Protein AF-A0A0G0K2D8-F1 (afdb_monomer)

pLDDT: mean 81.31, std 24.01, range [27.39, 98.88]

Solvent-accessible surface area (backbone atoms only — not comparable to full-atom values): 27025 Å² total; per-residue (Å²): 132,90,81,93,89,80,91,83,83,92,81,88,89,85,90,86,93,88,89,88,84,87,86,90,87,88,89,83,89,87,86,87,86,82,88,82,82,87,87,83,86,91,86,86,90,86,85,82,94,72,85,80,77,92,70,80,84,75,81,60,73,67,63,62,60,54,64,58,55,59,66,53,68,72,60,62,86,69,56,62,72,60,54,56,57,55,51,51,53,54,51,55,50,51,57,61,50,50,60,59,51,55,54,26,60,76,36,82,90,41,32,68,56,39,54,54,52,52,52,51,52,51,52,51,50,50,51,47,58,56,56,64,71,71,75,63,81,75,78,70,50,71,68,57,44,48,55,39,40,54,55,12,53,50,26,37,51,50,10,54,51,27,46,78,71,70,37,58,67,60,14,44,56,21,19,52,51,11,28,60,44,14,64,77,36,43,83,40,87,88,47,20,70,60,22,46,50,48,31,54,56,25,48,57,55,41,25,63,77,48,43,42,50,75,37,85,71,80,72,67,53,37,68,50,96,57,72,44,53,45,68,46,76,46,99,69,31,36,38,38,29,33,52,45,42,33,29,39,30,48,70,91,42,66,77,62,38,82,58,45,66,56,57,76,92,47,36,39,56,62,33,49,35,72,59,81,72,33,38,40,40,34,22,73,60,45,38,42,30,41,32,37,76,92,73,51,45,74,45,79,57,64,37,48,94,84,37,70,63,66,74,58,58,25,40,34,52,58,93,66,23,43,36,34,33,18,20,80,77,14,48,38,32,36,22,48,45,58,95,90,40,29,41,58,64,38,80,45,51,96,69,32,88,85,34,51,52,35,54,25,49,28,38,57,78,44,44,38,37,32,26,63,81,40,52,51,51,38,28,49,89,56,36,83,51,97,56,54,81,37,80,49,47,77,95,62,50,64,48,73,32,48,59,42,44,46,50,34,80,86,42,81,44,38,35,38,34,21,60,70,73,37,29,38,41,35,20,40,86,77,26,41,52,70,35,30,39,36,52,32,83,87,62,86,47,69,59,38,67,47,78,37,72,94,77,32,32,36,41,39,32,38,54,36,28,34,31,77,43,79,106

Nearest PDB structures (foldseek):
  6b3x-assembly1_A  TM=6.243E-01  e=6.404E-08  Homo sapiens
  2faw-assembly2_B  TM=5.552E-01  e=1.352E-08  Carica papaya
  8r09-assembly1_B3  TM=5.123E-01  e=1.123E-05  Homo sapiens
  7q4p-assembly1_C  TM=3.887E-01  e=1.368E-04  Homo sapiens
  7b91-assembly1_A  TM=3.551E-01  e=1.368E-04  Homo sapiens

Mean predicted aligned error: 15.29 Å

Foldseek 3Di:
DDDDDDDDDDDDDDDDDDDDDDDDDDDDDDDDDDDDDDDDDDDDDDDDDDDDDDDDPPDDPVVVVVVVVVVVVVPPVPPVVVVVVVVVVVVVVCVVVVVVLVVQCVDPVSVVVSVVVVVVVVVVVVVVVVVVVPDDPPLDDPVVLVVLLVVLVVLQVQLVVCVVVVNLVSNLVSLVSSLVSLVVNCPPPVCVVSSVVSNVVSCVSNCVSQQEDEDQDFDFQAFDPDFWFEWDDAPQWIWTFDQFWIWIAGSNHDHIDTLGGHDVVQAGWQEWEDPHRWIWTAHPNQWIWIAHPVRSDIDTADAPPNATGDDANYWYDDDQWIWGADLQQQWIWIWGDDPSHTYHTDTLAPDRVVRHQWHEWEDQQWIWTAHQQRWIWIHHSRHTDPATADDRDPPPSGQNGWAYWDDYNVRQWIWTQRVVQQKIWTGGPRNYTDHMYRYHPPQDAWNYWDDDPPQQWIWTDGGRGITIDGD

Radius of gyration: 34.02 Å; Cα contacts (8 Å, |Δi|>4): 786; chains: 1; bounding box: 60×120×90 Å

Organism: NCBI:txid1618336

Secondary structure (DSSP, 8-state):
------------------------------------------------------------HHHHHHHHHHHHHTTGGGTHHHHHHHHHHHHHHHHHHHHHHHHHHHSTTTHHHHHHHHHHHHHHHHHHHHHHTTSSPP---HHHHHHHHHHHHHHHHHHHHHHHTT-HHHHHHHHHHHHHHHHHHTT-TTTHHHHHHHHHHHHHHHHHHTTEEE-S---EEEE-SS---EEEEETTEEEEE-SSEEEEEETT----EEEEE--GGG--EEEEEEETTEEEEEETTS-EEEEETTTTEEEEEPBSTT--PPP-SEEEEETTEEEEEETTTTEEEEEEEETTEEPPPEES-S--TT-TTEEEEEESSSEEEEETTS-EEEEETTEE-----B-PPTTS-S-SSEEEEE--SS-SSEEEEETTTTEEEEE-TTSBEEEEEEPPTT---EEEEEEETTTTEEEEEETTEEEEEE-

Structure (mmCIF, N/CA/C/O backbone):
data_AF-A0A0G0K2D8-F1
#
_entry.id   AF-A0A0G0K2D8-F1
#
loop_
_atom_site.group_PDB
_atom_site.id
_atom_site.type_symbol
_atom_site.label_atom_id
_atom_site.label_alt_id
_atom_site.label_comp_id
_atom_site.label_asym_id
_atom_site.label_entity_id
_atom_site.label_seq_id
_atom_site.pdbx_PDB_ins_code
_atom_site.Cartn_x
_atom_site.Cartn_y
_atom_site.Cartn_z
_atom_site.occupancy
_atom_site.B_iso_or_equiv
_atom_site.auth_seq_id
_atom_site.auth_comp_id
_atom_site.auth_asym_id
_atom_site.auth_atom_id
_atom_site.pdbx_PDB_model_num
ATOM 1 N N . LEU A 1 1 ? 4.797 -57.521 -34.573 1.00 36.81 1 LEU A N 1
ATOM 2 C CA . LEU A 1 1 ? 5.237 -58.919 -34.819 1.00 36.81 1 LEU A CA 1
ATOM 3 C C . LEU A 1 1 ? 6.664 -59.084 -34.283 1.00 36.81 1 LEU A C 1
ATOM 5 O O . LEU A 1 1 ? 7.405 -58.129 -34.422 1.00 36.81 1 LEU A O 1
ATOM 9 N N . LYS A 1 2 ? 6.957 -60.231 -33.635 1.00 36.22 2 LYS A N 1
ATOM 10 C CA . LYS A 1 2 ? 8.242 -60.882 -33.219 1.00 36.22 2 LYS A CA 1
ATOM 11 C C . LYS A 1 2 ? 9.584 -60.121 -33.464 1.00 36.22 2 LYS A C 1
ATOM 13 O O . LYS A 1 2 ? 9.741 -59.511 -34.504 1.00 36.22 2 LYS A O 1
ATOM 18 N N . SER A 1 3 ? 10.637 -60.215 -32.630 1.00 34.50 3 SER A N 1
ATOM 19 C CA . SER A 1 3 ? 11.068 -61.332 -31.754 1.00 34.50 3 SER A CA 1
ATOM 20 C C . SER A 1 3 ? 12.034 -60.877 -30.617 1.00 34.50 3 SER A C 1
ATOM 22 O O . SER A 1 3 ? 12.823 -59.976 -30.860 1.00 34.50 3 SER A O 1
ATOM 24 N N . VAL A 1 4 ? 11.942 -61.397 -29.374 1.00 40.59 4 VAL A N 1
ATOM 25 C CA . VAL A 1 4 ? 12.824 -62.454 -28.767 1.00 40.59 4 VAL A CA 1
ATOM 26 C C . VAL A 1 4 ? 14.251 -61.954 -28.419 1.00 40.59 4 VAL A C 1
ATOM 28 O O . VAL A 1 4 ? 15.011 -61.646 -29.323 1.00 40.59 4 VAL A O 1
ATOM 31 N N . LYS A 1 5 ? 14.677 -61.799 -27.149 1.00 38.28 5 LYS A N 1
ATOM 32 C CA . LYS A 1 5 ? 15.076 -62.795 -26.100 1.00 38.28 5 LYS A CA 1
ATOM 33 C C . LYS A 1 5 ? 15.275 -62.042 -24.742 1.00 38.28 5 LYS A C 1
ATOM 35 O O . LYS A 1 5 ? 15.453 -60.834 -24.790 1.00 38.28 5 LYS A O 1
ATOM 40 N N . SER A 1 6 ? 15.373 -62.615 -23.526 1.00 37.25 6 SER A N 1
ATOM 41 C CA . SER A 1 6 ? 14.839 -63.860 -22.918 1.00 37.25 6 SER A CA 1
ATOM 42 C C . SER A 1 6 ? 15.304 -64.045 -21.442 1.00 37.25 6 SER A C 1
ATOM 44 O O . SER A 1 6 ? 16.510 -64.046 -21.244 1.00 37.25 6 SER A O 1
ATOM 46 N N . ILE A 1 7 ? 14.397 -64.401 -20.498 1.00 36.34 7 ILE A N 1
ATOM 47 C CA . ILE A 1 7 ? 14.607 -65.385 -19.377 1.00 36.34 7 ILE A CA 1
ATOM 48 C C . ILE A 1 7 ? 15.612 -64.956 -18.239 1.00 36.34 7 ILE A C 1
ATOM 50 O O . ILE A 1 7 ? 16.649 -64.393 -18.531 1.00 36.34 7 ILE A O 1
ATOM 54 N N . SER A 1 8 ? 15.432 -65.139 -16.909 1.00 33.03 8 SER A N 1
ATOM 55 C CA . SER A 1 8 ? 14.608 -66.054 -16.075 1.00 33.03 8 SER A CA 1
ATOM 56 C C . SER A 1 8 ? 14.398 -65.621 -14.596 1.00 33.03 8 SER A C 1
ATOM 58 O O . SER A 1 8 ? 15.359 -65.255 -13.937 1.00 33.03 8 SER A O 1
ATOM 60 N N . LYS A 1 9 ? 13.191 -65.924 -14.066 1.00 33.84 9 LYS A N 1
ATOM 61 C CA . LYS A 1 9 ? 12.844 -66.622 -12.781 1.00 33.84 9 LYS A CA 1
ATOM 62 C C . LYS A 1 9 ? 13.207 -65.987 -11.401 1.00 33.84 9 LYS A C 1
ATOM 64 O O . LYS A 1 9 ? 14.359 -65.692 -11.149 1.00 33.84 9 LYS A O 1
ATOM 69 N N . LEU A 1 10 ? 12.230 -65.679 -10.515 1.00 31.06 10 LEU A N 1
ATOM 70 C CA . LEU A 1 10 ? 11.529 -66.525 -9.485 1.00 31.06 10 LEU A CA 1
ATOM 71 C C . LEU A 1 10 ? 12.451 -66.977 -8.307 1.00 31.06 10 LEU A C 1
ATOM 73 O O . LEU A 1 10 ? 13.586 -67.333 -8.572 1.00 31.06 10 LEU A O 1
ATOM 77 N N . LYS A 1 11 ? 12.056 -67.104 -7.018 1.00 31.59 11 LYS A N 1
ATOM 78 C CA . LYS A 1 11 ? 10.751 -67.008 -6.306 1.00 31.59 11 LYS A CA 1
ATOM 79 C C . LYS A 1 11 ? 10.946 -66.902 -4.765 1.00 31.59 11 LYS A C 1
ATOM 81 O O . LYS A 1 11 ? 11.884 -67.481 -4.240 1.00 31.59 11 LYS A O 1
ATOM 86 N N . ASN A 1 12 ? 9.977 -66.287 -4.075 1.00 32.12 12 ASN A N 1
ATOM 87 C CA . ASN A 1 12 ? 9.473 -66.484 -2.690 1.00 32.12 12 ASN A CA 1
ATOM 88 C C . ASN A 1 12 ? 10.248 -67.321 -1.635 1.00 32.12 12 ASN A C 1
ATOM 90 O O . ASN A 1 12 ? 10.499 -68.504 -1.861 1.00 32.12 12 ASN A O 1
ATOM 94 N N . LYS A 1 13 ? 10.220 -66.847 -0.369 1.00 30.36 13 LYS A N 1
ATOM 95 C CA . LYS A 1 13 ? 9.583 -67.589 0.757 1.00 30.36 13 LYS A CA 1
ATOM 96 C C . LYS A 1 13 ? 9.234 -66.712 1.980 1.00 30.36 13 LYS A C 1
ATOM 98 O O . LYS A 1 13 ? 9.747 -65.615 2.134 1.00 30.36 13 LYS A O 1
ATOM 103 N N . VAL A 1 14 ? 8.302 -67.209 2.804 1.00 30.95 14 VAL A N 1
ATOM 104 C CA . VAL A 1 14 ? 7.621 -66.549 3.949 1.00 30.95 14 VAL A CA 1
ATOM 105 C C . VAL A 1 14 ? 7.484 -67.567 5.106 1.00 30.95 14 VAL A C 1
ATOM 107 O O . VAL A 1 14 ? 7.483 -68.764 4.811 1.00 30.95 14 VAL A O 1
ATOM 110 N N . LYS A 1 15 ? 7.219 -67.098 6.350 1.00 31.42 15 LYS A N 1
ATOM 111 C CA . LYS A 1 15 ? 6.827 -67.827 7.604 1.00 31.42 15 LYS A CA 1
ATOM 112 C C . LYS A 1 15 ? 8.005 -68.240 8.526 1.00 31.42 15 LYS A C 1
ATOM 114 O O . LYS A 1 15 ? 9.043 -68.604 7.999 1.00 31.42 15 LYS A O 1
ATOM 119 N N . LYS A 1 16 ? 7.910 -68.286 9.878 1.00 32.75 16 LYS A N 1
ATOM 120 C CA . LYS A 1 16 ? 6.906 -67.855 10.911 1.00 32.75 16 LYS A CA 1
ATOM 121 C C . LYS A 1 16 ? 7.575 -67.826 12.342 1.00 32.75 16 LYS A C 1
ATOM 123 O O . LYS A 1 16 ? 8.756 -68.144 12.409 1.00 32.75 16 LYS A O 1
ATOM 128 N N . PRO A 1 17 ? 6.883 -67.456 13.458 1.00 56.81 17 PRO A N 1
ATOM 129 C CA . PRO A 1 17 ? 7.499 -67.032 14.745 1.00 56.81 17 PRO A CA 1
ATOM 130 C C . PRO A 1 17 ? 7.357 -68.006 15.950 1.00 56.81 17 PRO A C 1
ATOM 132 O O . PRO A 1 17 ? 6.685 -69.032 15.826 1.00 56.81 17 PRO A O 1
ATOM 135 N N . LYS A 1 18 ? 7.914 -67.621 17.125 1.00 32.34 18 LYS A N 1
ATOM 136 C CA . LYS A 1 18 ? 7.576 -67.949 18.556 1.00 32.34 18 LYS A CA 1
ATOM 137 C C . LYS A 1 18 ? 8.612 -67.234 19.489 1.00 32.34 18 LYS A C 1
ATOM 139 O O . LYS A 1 18 ? 9.621 -66.803 18.951 1.00 32.34 18 LYS A O 1
ATOM 144 N N . LYS A 1 19 ? 8.487 -67.036 20.822 1.00 30.70 19 LYS A N 1
ATOM 145 C CA . LYS A 1 19 ? 7.555 -67.502 21.890 1.00 30.70 19 LYS A CA 1
ATOM 146 C C . LYS A 1 19 ? 7.534 -66.524 23.112 1.00 30.70 19 LYS A C 1
ATOM 148 O O . LYS A 1 19 ? 8.319 -65.589 23.155 1.00 30.70 19 LYS A O 1
ATOM 153 N N . ILE A 1 20 ? 6.658 -66.797 24.091 1.00 31.27 20 ILE A N 1
ATOM 154 C CA . ILE A 1 20 ? 6.341 -66.075 25.358 1.00 31.27 20 ILE A CA 1
ATOM 155 C C . ILE A 1 20 ? 7.086 -66.665 26.583 1.00 31.27 20 ILE A C 1
ATOM 157 O O . ILE A 1 20 ? 7.171 -67.893 26.606 1.00 31.27 20 ILE A O 1
ATOM 161 N N . THR A 1 21 ? 7.432 -65.866 27.626 1.00 28.39 21 THR A N 1
ATOM 162 C CA . THR A 1 21 ? 7.360 -66.279 29.071 1.00 28.39 21 THR A CA 1
ATOM 163 C C . THR A 1 21 ? 7.406 -65.131 30.126 1.00 28.39 21 THR A C 1
ATOM 165 O O . THR A 1 21 ? 8.393 -64.414 30.194 1.00 28.39 21 THR A O 1
ATOM 168 N N . THR A 1 22 ? 6.342 -65.046 30.953 1.00 30.28 22 THR A N 1
ATOM 169 C CA . THR A 1 22 ? 6.229 -64.798 32.434 1.00 30.28 22 THR A CA 1
ATOM 170 C C . THR A 1 22 ? 6.848 -63.613 33.223 1.00 30.28 22 THR A C 1
ATOM 172 O O . THR A 1 22 ? 8.024 -63.296 33.106 1.00 30.28 22 THR A O 1
ATOM 175 N N . LEU A 1 23 ? 6.024 -63.099 34.163 1.00 30.22 23 LEU A N 1
ATOM 176 C CA . LEU A 1 23 ? 6.320 -62.271 35.363 1.00 30.22 23 LEU A CA 1
ATOM 177 C C . LEU A 1 23 ? 6.845 -63.131 36.553 1.00 30.22 23 LEU A C 1
ATOM 179 O O . LEU A 1 23 ? 6.831 -64.360 36.434 1.00 30.22 23 LEU A O 1
ATOM 183 N N . PRO A 1 24 ? 7.275 -62.536 37.693 1.00 40.78 24 PRO A N 1
ATOM 184 C CA . PRO A 1 24 ? 6.342 -62.264 38.813 1.00 40.78 24 PRO A CA 1
ATOM 185 C C . PRO A 1 24 ? 6.551 -60.890 39.510 1.00 40.78 24 PRO A C 1
ATOM 187 O O . PRO A 1 24 ? 7.339 -60.071 39.045 1.00 40.78 24 PRO A O 1
ATOM 190 N N . ALA A 1 25 ? 5.812 -60.626 40.596 1.00 30.52 25 ALA A N 1
ATOM 191 C CA . ALA A 1 25 ? 5.735 -59.350 41.331 1.00 30.52 25 ALA A CA 1
ATOM 192 C C . ALA A 1 25 ? 6.014 -59.522 42.840 1.00 30.52 25 ALA A C 1
ATOM 194 O O . ALA A 1 25 ? 5.846 -60.637 43.322 1.00 30.52 25 ALA A O 1
ATOM 195 N N . GLU A 1 26 ? 6.313 -58.435 43.578 1.00 27.50 26 GLU A N 1
ATOM 196 C CA . GLU A 1 26 ? 5.806 -58.223 44.956 1.00 27.50 26 GLU A CA 1
ATOM 197 C C . GLU A 1 26 ? 5.955 -56.774 45.492 1.00 27.50 26 GLU A C 1
ATOM 199 O O . GLU A 1 26 ? 6.584 -55.927 44.858 1.00 27.50 26 GLU A O 1
ATOM 204 N N . ASN A 1 27 ? 5.296 -56.499 46.628 1.00 28.52 27 ASN A N 1
ATOM 205 C CA . ASN A 1 27 ? 5.092 -55.193 47.283 1.00 28.52 27 ASN A CA 1
ATOM 206 C C . ASN A 1 27 ? 6.251 -54.731 48.190 1.00 28.52 27 ASN A C 1
ATOM 208 O O . ASN A 1 27 ? 6.888 -55.560 48.832 1.00 28.52 27 ASN A O 1
ATOM 212 N N . SER A 1 28 ? 6.322 -53.416 48.449 1.00 28.48 28 SER A N 1
ATOM 213 C CA . SER A 1 28 ? 6.395 -52.883 49.829 1.00 28.48 28 SER A CA 1
ATOM 214 C C . SER A 1 28 ? 5.976 -51.403 49.905 1.00 28.48 28 SER A C 1
ATOM 216 O O . SER A 1 28 ? 6.303 -50.616 49.018 1.00 28.48 28 SER A O 1
ATOM 218 N N . GLU A 1 29 ? 5.263 -51.026 50.967 1.00 28.56 29 GLU A N 1
ATOM 219 C CA . GLU A 1 29 ? 4.830 -49.650 51.267 1.00 28.56 29 GLU A CA 1
ATOM 220 C C . GLU A 1 29 ? 5.931 -48.841 51.976 1.00 28.56 29 GLU A C 1
ATOM 222 O O . GLU A 1 29 ? 6.676 -49.420 52.758 1.00 28.56 29 GLU A O 1
ATOM 227 N N . GLU A 1 30 ? 5.957 -47.508 51.812 1.00 28.14 30 GLU A N 1
ATOM 228 C CA . GLU A 1 30 ? 6.225 -46.566 52.920 1.00 28.14 30 GLU A CA 1
ATOM 229 C C . GLU A 1 30 ? 5.856 -45.103 52.565 1.00 28.14 30 GLU A C 1
ATOM 231 O O . GLU A 1 30 ? 5.858 -44.690 51.404 1.00 28.14 30 GLU A O 1
ATOM 236 N N . LYS A 1 31 ? 5.518 -44.308 53.589 1.00 29.95 31 LYS A N 1
ATOM 237 C CA . LYS A 1 31 ? 5.308 -42.841 53.580 1.00 29.95 31 LYS A CA 1
ATOM 238 C C . LYS A 1 31 ? 6.076 -42.248 54.793 1.00 29.95 31 LYS A C 1
ATOM 240 O O . LYS A 1 31 ? 6.414 -43.010 55.690 1.00 29.95 31 LYS A O 1
ATOM 245 N N . PRO A 1 32 ? 6.1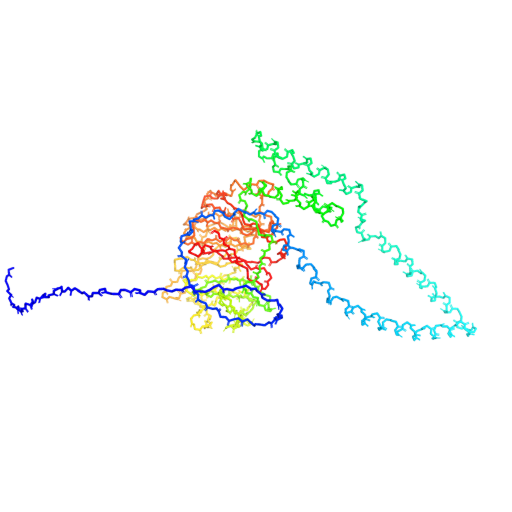14 -40.918 55.002 1.00 40.38 32 PRO A N 1
ATOM 246 C CA . PRO A 1 32 ? 6.712 -39.878 54.162 1.00 40.38 32 PRO A CA 1
ATOM 247 C C . PRO A 1 32 ? 7.687 -38.989 54.982 1.00 40.38 32 PRO A C 1
ATOM 249 O O . PRO A 1 32 ? 7.552 -38.884 56.199 1.00 40.38 32 PRO A O 1
ATOM 252 N N . THR A 1 33 ? 8.586 -38.232 54.345 1.00 28.77 33 THR A N 1
ATOM 253 C CA . THR A 1 33 ? 9.336 -37.155 55.034 1.00 28.77 33 THR A CA 1
ATOM 254 C C . THR A 1 33 ? 9.466 -35.881 54.196 1.00 28.77 33 THR A C 1
ATOM 256 O O . THR A 1 33 ? 9.451 -35.905 52.967 1.00 28.77 33 THR A O 1
ATOM 259 N N . THR A 1 34 ? 9.512 -34.748 54.899 1.00 29.09 34 THR A N 1
ATOM 260 C CA . THR A 1 34 ? 9.489 -33.367 54.389 1.00 29.09 34 THR A CA 1
ATOM 261 C C . THR A 1 34 ? 10.882 -32.761 54.169 1.00 29.09 34 THR A C 1
ATOM 263 O O . THR A 1 34 ? 11.858 -33.218 54.753 1.00 29.09 34 THR A O 1
ATOM 266 N N . ASP A 1 35 ? 10.912 -31.668 53.396 1.00 29.78 35 ASP A N 1
ATOM 267 C CA . ASP A 1 35 ? 11.997 -30.683 53.221 1.00 29.78 35 ASP A CA 1
ATOM 268 C C . ASP A 1 35 ? 13.361 -31.151 52.665 1.00 29.78 35 ASP A C 1
ATOM 270 O O . ASP A 1 35 ? 14.231 -31.618 53.396 1.00 29.78 35 ASP A O 1
ATOM 274 N N . ASN A 1 36 ? 13.665 -30.772 51.411 1.00 28.98 36 ASN A N 1
ATOM 275 C CA . ASN A 1 36 ? 14.336 -29.475 51.190 1.00 28.98 36 ASN A CA 1
ATOM 276 C C . ASN A 1 36 ? 14.496 -29.049 49.709 1.00 28.98 36 ASN A C 1
ATOM 278 O O . ASN A 1 36 ? 14.830 -29.837 48.835 1.00 28.98 36 ASN A O 1
ATOM 282 N N . PHE A 1 37 ? 14.312 -27.743 49.494 1.00 27.86 37 PHE A N 1
ATOM 283 C CA . PHE A 1 37 ? 14.990 -26.827 48.557 1.00 27.86 37 PHE A CA 1
ATOM 284 C C . PHE A 1 37 ? 15.639 -27.300 47.228 1.00 27.86 37 PHE A C 1
ATOM 286 O O . PHE A 1 37 ? 16.713 -27.884 47.208 1.00 27.86 37 PHE A O 1
ATOM 293 N N . GLN A 1 38 ? 15.088 -26.733 46.142 1.00 29.56 38 GLN A N 1
ATOM 294 C CA . GLN A 1 38 ? 15.752 -26.026 45.020 1.00 29.56 38 GLN A CA 1
ATOM 295 C C . GLN A 1 38 ? 16.890 -26.670 44.188 1.00 29.56 38 GLN A C 1
ATOM 297 O O . GLN A 1 38 ? 17.935 -27.066 44.690 1.00 29.56 38 GLN A O 1
ATOM 302 N N . LYS A 1 39 ? 16.756 -26.446 42.863 1.00 30.67 39 LYS A N 1
ATOM 303 C CA . LYS A 1 39 ? 17.587 -26.898 41.720 1.00 30.67 39 LYS A CA 1
ATOM 304 C C . LYS A 1 39 ? 17.278 -28.355 41.318 1.00 30.67 39 LYS A C 1
ATOM 306 O O . LYS A 1 39 ? 16.960 -29.168 42.167 1.00 30.67 39 LYS A O 1
ATOM 311 N N . GLU A 1 40 ? 17.272 -28.728 40.038 1.00 27.97 40 GLU A N 1
ATOM 312 C CA . GLU A 1 40 ? 17.865 -28.070 38.864 1.00 27.97 40 GLU A CA 1
ATOM 313 C C . GLU A 1 40 ? 17.014 -28.267 37.587 1.00 27.97 40 GLU A C 1
ATOM 315 O O . GLU A 1 40 ? 16.133 -29.121 37.530 1.00 27.97 40 GLU A O 1
ATOM 320 N N . PHE A 1 41 ? 17.239 -27.436 36.566 1.00 30.28 41 PHE A N 1
ATOM 321 C CA . PHE A 1 41 ? 16.499 -27.447 35.295 1.00 30.28 41 PHE A CA 1
ATOM 322 C C . PHE A 1 41 ? 17.100 -28.453 34.279 1.00 30.28 41 PHE A C 1
ATOM 324 O O . PHE A 1 41 ? 18.309 -28.646 34.246 1.00 30.28 41 PHE A O 1
ATOM 331 N N . MET A 1 42 ? 16.264 -28.925 33.338 1.00 29.80 42 MET A N 1
ATOM 332 C CA . MET A 1 42 ? 16.596 -29.536 32.022 1.00 29.80 42 MET A CA 1
ATOM 333 C C . MET A 1 42 ? 16.888 -31.054 31.895 1.00 29.80 42 MET A C 1
ATOM 335 O O . MET A 1 42 ? 18.031 -31.493 31.878 1.00 29.80 42 MET A O 1
ATOM 339 N N . SER A 1 43 ? 15.861 -31.823 31.514 1.00 27.39 43 SER A N 1
ATOM 340 C CA . SER A 1 43 ? 15.805 -32.650 30.276 1.00 27.39 43 SER A CA 1
ATOM 341 C C . SER A 1 43 ? 14.324 -33.033 30.057 1.00 27.39 43 SER A C 1
ATOM 343 O O . SER A 1 43 ? 13.634 -33.279 31.037 1.00 27.39 43 SER A O 1
ATOM 345 N N . LYS A 1 44 ? 13.638 -32.881 28.915 1.00 30.34 44 LYS A N 1
ATOM 346 C CA . LYS A 1 44 ? 13.859 -33.047 27.460 1.00 30.34 44 LYS A CA 1
ATOM 347 C C . LYS A 1 44 ? 13.406 -34.427 26.932 1.00 30.34 44 LYS A C 1
ATOM 349 O O . LYS A 1 44 ? 14.078 -35.420 27.155 1.00 30.34 44 LYS A O 1
ATOM 354 N N . ASP A 1 45 ? 12.344 -34.374 26.116 1.00 29.27 45 ASP A N 1
ATOM 355 C CA . ASP A 1 45 ? 11.826 -35.379 25.159 1.00 29.27 45 ASP A CA 1
ATOM 356 C C . ASP A 1 45 ? 11.127 -36.639 25.723 1.00 29.27 45 ASP A C 1
ATOM 358 O O . ASP A 1 45 ? 11.747 -37.664 25.986 1.00 29.27 45 ASP A O 1
ATOM 362 N N . SER A 1 46 ? 9.791 -36.592 25.769 1.00 29.03 46 SER A N 1
ATOM 363 C CA . SER A 1 46 ? 8.945 -37.728 25.372 1.00 29.03 46 SER A CA 1
ATOM 364 C C . SER A 1 46 ? 7.677 -37.179 24.709 1.00 29.03 46 SER A C 1
ATOM 366 O O . SER A 1 46 ? 7.144 -36.160 25.147 1.00 29.03 46 SER A O 1
ATOM 368 N N . ARG A 1 47 ? 7.268 -37.794 23.599 1.00 34.78 47 ARG A N 1
ATOM 369 C CA . ARG A 1 47 ? 6.209 -37.327 22.690 1.00 34.78 47 ARG A CA 1
ATOM 370 C C . ARG A 1 47 ? 4.993 -38.219 22.869 1.00 34.78 47 ARG A C 1
ATOM 372 O O . ARG A 1 47 ? 5.196 -39.417 22.998 1.00 34.78 47 ARG A O 1
ATOM 379 N N . ASP A 1 48 ? 3.795 -37.655 22.746 1.00 28.47 48 ASP A N 1
ATOM 380 C CA . ASP A 1 48 ? 2.579 -38.384 22.358 1.00 28.47 48 ASP A CA 1
ATOM 381 C C . ASP A 1 48 ? 1.530 -37.389 21.816 1.00 28.47 48 ASP A C 1
ATOM 383 O O . ASP A 1 48 ? 0.508 -37.110 22.440 1.00 28.47 48 ASP A O 1
ATOM 387 N N . ASP A 1 49 ? 1.791 -36.826 20.629 1.00 29.34 49 ASP A N 1
ATOM 388 C CA . ASP A 1 49 ? 0.793 -36.041 19.886 1.00 29.34 49 ASP A CA 1
ATOM 389 C C . ASP A 1 49 ? -0.185 -36.982 19.166 1.00 29.34 49 ASP A C 1
ATOM 391 O O . ASP A 1 49 ? -0.039 -37.306 17.982 1.00 29.34 49 ASP A O 1
ATOM 395 N N . HIS A 1 50 ? -1.222 -37.402 19.888 1.00 30.78 50 HIS A N 1
ATOM 396 C CA . HIS A 1 50 ? -2.429 -37.962 19.293 1.00 30.78 50 HIS A CA 1
ATOM 397 C C . HIS A 1 50 ? -3.591 -36.967 19.392 1.00 30.78 50 HIS A C 1
ATOM 399 O O . HIS A 1 50 ? -4.134 -36.738 20.465 1.00 30.78 50 HIS A O 1
ATOM 405 N N . LEU A 1 51 ? -4.044 -36.502 18.221 1.00 36.97 51 LEU A N 1
ATOM 406 C CA . LEU A 1 51 ? -5.400 -36.000 17.959 1.00 36.97 51 LEU A CA 1
ATOM 407 C C . LEU A 1 51 ? -5.877 -34.800 18.801 1.00 36.97 51 LEU A C 1
ATOM 409 O O . LEU A 1 51 ? -6.626 -34.963 19.761 1.00 36.97 51 LEU A O 1
ATOM 413 N N . LEU A 1 52 ? -5.658 -33.592 18.278 1.00 30.64 52 LEU A N 1
ATOM 414 C CA . LEU A 1 52 ? -6.645 -32.518 18.411 1.00 30.64 52 LEU A CA 1
ATOM 415 C C . LEU A 1 52 ? -7.142 -32.107 17.023 1.00 30.64 52 LEU A C 1
ATOM 417 O O . LEU A 1 52 ? -6.360 -31.868 16.103 1.00 30.64 52 LEU A O 1
ATOM 421 N N . LYS A 1 53 ? -8.469 -32.119 16.876 1.00 32.00 53 LYS A N 1
ATOM 422 C CA . LYS A 1 53 ? -9.188 -31.528 15.741 1.00 32.00 53 LYS A CA 1
ATOM 423 C C . LYS A 1 53 ? -9.191 -30.009 15.891 1.00 32.00 53 LYS A C 1
ATOM 425 O O . LYS A 1 53 ? -8.888 -29.505 16.967 1.00 32.00 53 LYS A O 1
ATOM 430 N N . ASP A 1 54 ? -9.595 -29.321 14.832 1.00 37.38 54 ASP A N 1
ATOM 431 C CA . ASP A 1 54 ? -9.797 -27.875 14.805 1.00 37.38 54 ASP A CA 1
ATOM 432 C C . ASP A 1 54 ? -10.690 -27.401 15.972 1.00 37.38 54 ASP A C 1
ATOM 434 O O . ASP A 1 54 ? -11.916 -27.503 15.916 1.00 37.38 54 ASP A O 1
ATOM 438 N N . GLU A 1 55 ? -10.075 -26.876 17.033 1.00 31.81 55 GLU A N 1
ATOM 439 C CA . GLU A 1 55 ? -10.756 -26.009 17.990 1.00 31.81 55 GLU A CA 1
ATOM 440 C C . GLU A 1 55 ? -10.668 -24.573 17.475 1.00 31.81 55 GLU A C 1
ATOM 442 O O . GLU A 1 55 ? -9.580 -24.033 17.249 1.00 31.81 55 GLU A O 1
ATOM 447 N N . GLU A 1 56 ? -11.827 -23.935 17.300 1.00 34.09 56 GLU A N 1
ATOM 448 C CA . GLU A 1 56 ? -11.890 -22.486 17.147 1.00 34.09 56 GLU A CA 1
ATOM 449 C C . GLU A 1 56 ? -11.187 -21.840 18.345 1.00 34.09 56 GLU A C 1
ATOM 451 O O . GLU A 1 56 ? -11.573 -22.062 19.496 1.00 34.09 56 GLU A O 1
ATOM 456 N N . ILE A 1 57 ? -10.171 -21.012 18.081 1.00 33.28 57 ILE A N 1
ATOM 457 C CA . ILE A 1 57 ? -9.504 -20.219 19.116 1.00 33.28 57 ILE A CA 1
ATOM 458 C C . ILE A 1 57 ? -10.509 -19.182 19.619 1.00 33.28 57 ILE A C 1
ATOM 460 O O . ILE A 1 57 ? -10.615 -18.068 19.103 1.00 33.28 57 ILE A O 1
ATOM 464 N N . ASN A 1 58 ? -11.282 -19.573 20.627 1.00 31.84 58 ASN A N 1
ATOM 465 C CA . ASN A 1 58 ? -12.289 -18.729 21.236 1.00 31.84 58 ASN A CA 1
ATOM 466 C C . ASN A 1 58 ? -11.573 -17.683 22.101 1.00 31.84 58 ASN A C 1
ATOM 468 O O . ASN A 1 58 ? -11.101 -17.969 23.204 1.00 31.84 58 ASN A O 1
ATOM 472 N N . TYR A 1 59 ? -11.412 -16.478 21.549 1.00 40.56 59 TYR A N 1
ATOM 473 C CA . TYR A 1 59 ? -10.670 -15.380 22.163 1.00 40.56 59 TYR A CA 1
ATOM 474 C C . TYR A 1 59 ? -11.319 -14.942 23.484 1.00 40.56 59 TYR A C 1
ATOM 476 O O . TYR A 1 59 ? -12.187 -14.068 23.498 1.00 40.56 59 TYR A O 1
ATOM 484 N N . SER A 1 60 ? -10.855 -15.498 24.609 1.00 31.20 60 SER A N 1
ATOM 485 C CA . SER A 1 60 ? -11.234 -15.008 25.938 1.00 31.20 60 SER A CA 1
ATOM 486 C C . SER A 1 60 ? -10.779 -13.548 26.107 1.00 31.20 60 SER A C 1
ATOM 488 O O . SER A 1 60 ? -9.571 -13.278 26.049 1.00 31.20 60 SER A O 1
ATOM 490 N N . PRO A 1 61 ? -11.701 -12.594 26.359 1.00 42.03 61 PRO A N 1
ATOM 491 C CA . PRO A 1 61 ? -11.350 -11.187 26.561 1.00 42.03 61 PRO A CA 1
ATOM 492 C C . PRO A 1 61 ? -10.405 -10.952 27.750 1.00 42.03 61 PRO A C 1
ATOM 494 O O . PRO A 1 61 ? -9.702 -9.943 27.800 1.00 42.03 61 PRO A O 1
ATOM 497 N N . GLU A 1 62 ? -10.369 -11.883 28.706 1.00 39.78 62 GLU A N 1
ATOM 498 C CA . GLU A 1 62 ? -9.634 -11.756 29.965 1.00 39.78 62 GLU A CA 1
ATOM 499 C C . GLU A 1 62 ? -8.113 -11.893 29.776 1.00 39.78 62 GLU A C 1
ATOM 501 O O . GLU A 1 62 ? -7.348 -11.152 30.401 1.00 39.78 62 GLU A O 1
ATOM 506 N N . LEU A 1 63 ? -7.655 -12.745 28.844 1.00 38.44 63 LEU A N 1
ATOM 507 C CA . LEU A 1 63 ? -6.223 -12.872 28.523 1.00 38.44 63 LEU A CA 1
ATOM 508 C C . LEU A 1 63 ? -5.646 -11.579 27.921 1.00 38.44 63 LEU A C 1
ATOM 510 O O . LEU A 1 63 ? -4.499 -11.217 28.196 1.00 38.44 63 LEU A O 1
ATOM 514 N N . TYR A 1 64 ? -6.439 -10.859 27.123 1.00 45.09 64 TYR A N 1
ATOM 515 C CA . TYR A 1 64 ? -5.986 -9.646 26.436 1.00 45.09 64 TYR A CA 1
ATOM 516 C C . TYR A 1 64 ? -5.720 -8.487 27.411 1.00 45.09 64 TYR A C 1
ATOM 518 O O . TYR A 1 64 ? -4.794 -7.695 27.218 1.00 45.09 64 TYR A O 1
ATOM 526 N N . VAL A 1 65 ? -6.498 -8.413 28.498 1.00 43.72 65 VAL A N 1
ATOM 527 C CA . VAL A 1 65 ? -6.334 -7.400 29.553 1.00 43.72 65 VAL A CA 1
ATOM 528 C C . VAL A 1 65 ? -5.040 -7.619 30.345 1.00 43.72 65 VAL A C 1
ATOM 530 O O . VAL A 1 65 ? -4.377 -6.642 30.700 1.00 43.72 65 VAL A O 1
ATOM 533 N N . HIS A 1 66 ? -4.639 -8.872 30.585 1.00 40.31 66 HIS A N 1
ATOM 534 C CA . HIS A 1 66 ? -3.415 -9.186 31.331 1.00 40.31 66 HIS A CA 1
ATOM 535 C C . HIS A 1 66 ? -2.131 -8.794 30.580 1.00 40.31 66 HIS A C 1
ATOM 537 O O . HIS A 1 66 ? -1.254 -8.158 31.170 1.00 40.31 66 HIS A O 1
ATOM 543 N N . TYR A 1 67 ? -2.040 -9.082 29.276 1.00 44.09 67 TYR A N 1
ATOM 544 C CA . TYR A 1 67 ? -0.834 -8.819 28.470 1.00 44.09 67 TYR A CA 1
ATOM 545 C C . TYR A 1 67 ? -0.408 -7.333 28.455 1.00 44.09 67 TYR A C 1
ATOM 547 O O . TYR A 1 67 ? 0.782 -7.007 28.406 1.00 44.09 67 TYR A O 1
ATOM 555 N N . TYR A 1 68 ? -1.367 -6.406 28.549 1.00 44.28 68 TYR A N 1
ATOM 556 C CA . TYR A 1 68 ? -1.088 -4.965 28.556 1.00 44.28 68 TYR A CA 1
ATOM 557 C C . TYR A 1 68 ? -0.587 -4.413 29.900 1.00 44.28 68 TYR A C 1
ATOM 559 O O . TYR A 1 68 ? 0.079 -3.373 29.910 1.00 44.28 68 TYR A O 1
ATOM 567 N N . GLN A 1 69 ? -0.873 -5.071 31.028 1.00 45.41 69 GLN A N 1
ATOM 568 C CA . GLN A 1 69 ? -0.437 -4.580 32.343 1.00 45.41 69 GLN A CA 1
ATOM 569 C C . GLN A 1 69 ? 1.075 -4.772 32.543 1.00 45.41 69 GLN A C 1
ATOM 571 O O . GLN A 1 69 ? 1.763 -3.865 33.017 1.00 45.41 69 GLN A O 1
ATOM 576 N N . GLU A 1 70 ? 1.616 -5.903 32.089 1.00 38.44 70 GLU A N 1
ATOM 577 C CA . GLU A 1 70 ? 3.019 -6.279 32.292 1.00 38.44 70 GLU A CA 1
ATOM 578 C C . GLU A 1 70 ? 4.001 -5.400 31.486 1.00 38.44 70 GLU A C 1
ATOM 580 O O . GLU A 1 70 ? 4.973 -4.870 32.036 1.00 38.44 70 GLU A O 1
ATOM 585 N N . LYS A 1 71 ? 3.707 -5.116 30.203 1.00 42.81 71 LYS A N 1
ATOM 586 C CA . LYS A 1 71 ? 4.534 -4.205 29.376 1.00 42.81 71 LYS A CA 1
ATOM 587 C C . LYS A 1 71 ? 4.549 -2.755 29.900 1.00 42.81 71 LYS A C 1
ATOM 589 O O . LYS A 1 71 ? 5.486 -2.016 29.581 1.00 42.81 71 LYS A O 1
ATOM 594 N N . LYS A 1 72 ? 3.560 -2.322 30.698 1.00 41.53 72 LYS A N 1
ATOM 595 C CA . LYS A 1 72 ? 3.505 -0.954 31.252 1.00 41.53 72 LYS A CA 1
ATOM 596 C C . LYS A 1 72 ? 4.483 -0.773 32.421 1.00 41.53 72 LYS A C 1
ATOM 598 O O . LYS A 1 72 ? 5.242 0.196 32.419 1.00 41.53 72 LYS A O 1
ATOM 603 N N . ALA A 1 73 ? 4.551 -1.744 33.335 1.00 40.38 73 ALA A N 1
ATOM 604 C CA . ALA A 1 73 ? 5.466 -1.731 34.484 1.00 40.38 73 ALA A CA 1
ATOM 605 C C . ALA A 1 73 ? 6.957 -1.700 34.077 1.00 40.38 73 ALA A C 1
ATOM 607 O O . ALA A 1 73 ? 7.782 -1.056 34.725 1.00 40.38 73 ALA A O 1
ATOM 608 N N . LEU A 1 74 ? 7.314 -2.336 32.955 1.00 38.56 74 LEU A N 1
ATOM 609 C CA . LEU A 1 74 ? 8.701 -2.406 32.473 1.00 38.56 74 LEU A CA 1
ATOM 610 C C . LEU A 1 74 ? 9.226 -1.101 31.839 1.00 38.56 74 LEU A C 1
ATOM 612 O O . LEU A 1 74 ? 10.442 -0.937 31.699 1.00 38.56 74 LEU A O 1
ATOM 616 N N . LYS A 1 75 ? 8.353 -0.156 31.453 1.00 38.53 75 LYS A N 1
ATOM 617 C CA . LYS A 1 75 ? 8.760 1.082 30.754 1.00 38.53 75 LYS A CA 1
ATOM 618 C C . LYS A 1 75 ? 9.107 2.254 31.679 1.00 38.53 75 LYS A C 1
ATOM 620 O O . LYS A 1 75 ? 9.834 3.152 31.252 1.00 38.53 75 LYS A O 1
ATOM 625 N N . GLU A 1 76 ? 8.656 2.256 32.932 1.00 39.31 76 GLU A N 1
ATOM 626 C CA . GLU A 1 76 ? 8.833 3.410 33.831 1.00 39.31 76 GLU A CA 1
ATOM 627 C C . GLU A 1 76 ? 10.273 3.558 34.370 1.00 39.31 76 GLU A C 1
ATOM 629 O O . GLU A 1 76 ? 10.756 4.674 34.577 1.00 39.31 76 GLU A O 1
ATOM 634 N N . ASN A 1 77 ? 11.038 2.465 34.482 1.00 42.34 77 ASN A N 1
ATOM 635 C CA . ASN A 1 77 ? 12.342 2.458 35.166 1.00 42.34 77 ASN A CA 1
ATOM 636 C C . ASN A 1 77 ? 13.561 2.898 34.307 1.00 42.34 77 ASN A C 1
ATOM 638 O O . ASN A 1 77 ? 14.714 2.655 34.667 1.00 42.34 77 ASN A O 1
ATOM 642 N N . LYS A 1 78 ? 13.351 3.551 33.150 1.00 41.81 78 LYS A N 1
ATOM 643 C CA . LYS A 1 78 ? 14.448 4.118 32.322 1.00 41.81 78 LYS A CA 1
ATOM 644 C C . LYS A 1 78 ? 14.388 5.636 32.100 1.00 41.81 78 LYS A C 1
ATOM 646 O O . LYS A 1 78 ? 15.377 6.203 31.640 1.00 41.81 78 LYS A O 1
ATOM 651 N N . SER A 1 79 ? 13.301 6.316 32.480 1.00 40.00 79 SER A N 1
ATOM 652 C CA . SER A 1 79 ? 13.177 7.777 32.305 1.00 40.00 79 SER A CA 1
ATOM 653 C C . SER A 1 79 ? 13.882 8.582 33.415 1.00 40.00 79 SER A C 1
ATOM 655 O O . SER A 1 79 ? 14.604 9.545 33.139 1.00 40.00 79 SER A O 1
ATOM 657 N N . GLY A 1 80 ? 13.766 8.144 34.677 1.00 42.25 80 GLY A N 1
ATOM 658 C CA . GLY A 1 80 ? 14.227 8.911 35.846 1.00 42.25 80 GLY A CA 1
ATOM 659 C C . GLY A 1 80 ? 15.725 9.259 35.863 1.00 42.25 80 GLY A C 1
ATOM 660 O O . GLY A 1 80 ? 16.104 10.342 36.310 1.00 42.25 80 GLY A O 1
ATOM 661 N N . LYS A 1 81 ? 16.594 8.397 35.310 1.00 43.22 81 LYS A N 1
ATOM 662 C CA . LYS A 1 81 ? 18.053 8.628 35.318 1.00 43.22 81 LYS A CA 1
ATOM 663 C C . LYS A 1 81 ? 18.512 9.783 34.414 1.00 43.22 81 LYS A C 1
ATOM 665 O O . LYS A 1 81 ? 19.535 10.384 34.721 1.00 43.22 81 LYS A O 1
ATOM 670 N N . LYS A 1 82 ? 17.775 10.144 33.350 1.00 50.84 82 LYS A N 1
ATOM 671 C CA . LYS A 1 82 ? 18.107 11.332 32.529 1.00 50.84 82 LYS A CA 1
ATOM 672 C C . LYS A 1 82 ? 17.702 12.643 33.212 1.00 50.84 82 LYS A C 1
ATOM 674 O O . LYS A 1 82 ? 18.450 13.616 33.140 1.00 50.84 82 LYS A O 1
ATOM 679 N N . PHE A 1 83 ? 16.567 12.659 33.913 1.00 46.56 83 PHE A N 1
ATOM 680 C CA . PHE A 1 83 ? 16.067 13.851 34.610 1.00 46.56 83 PHE A CA 1
ATOM 681 C C . PHE A 1 83 ? 16.996 14.318 35.740 1.00 46.56 83 PHE A C 1
ATOM 683 O O . PHE A 1 83 ? 17.281 15.510 35.847 1.00 46.56 83 PHE A O 1
ATOM 690 N N . ILE A 1 84 ? 17.525 13.388 36.543 1.00 53.28 84 ILE A N 1
ATOM 691 C CA . ILE A 1 84 ? 18.395 13.708 37.690 1.00 53.28 84 ILE A CA 1
ATOM 692 C C . ILE A 1 84 ? 19.680 14.433 37.248 1.00 53.28 84 ILE A C 1
ATOM 694 O O . ILE A 1 84 ? 20.131 15.357 37.925 1.00 53.28 84 ILE A O 1
ATOM 698 N N . THR A 1 85 ? 20.263 14.058 36.106 1.00 55.44 85 THR A N 1
ATOM 699 C CA . THR A 1 85 ? 21.495 14.680 35.588 1.00 55.44 85 THR A CA 1
ATOM 700 C C . THR A 1 85 ? 21.258 16.118 35.120 1.00 55.44 85 THR A C 1
ATOM 702 O O . THR A 1 85 ? 22.046 17.003 35.450 1.00 55.44 85 THR A O 1
ATOM 705 N N . ILE A 1 86 ? 20.142 16.368 34.425 1.00 53.50 86 ILE A N 1
ATOM 706 C CA . ILE A 1 86 ? 19.736 17.711 33.978 1.00 53.50 86 ILE A CA 1
ATOM 707 C C . ILE A 1 86 ? 19.424 18.606 35.187 1.00 53.50 86 ILE A C 1
ATOM 709 O O . ILE A 1 86 ? 19.867 19.751 35.252 1.00 53.50 86 ILE A O 1
ATOM 713 N N . PHE A 1 87 ? 18.723 18.076 36.194 1.00 57.72 87 PHE A N 1
ATOM 714 C CA . PHE A 1 87 ? 18.398 18.841 37.399 1.00 57.72 87 PHE A CA 1
ATOM 715 C C . PHE A 1 87 ? 19.656 19.231 38.195 1.00 57.72 87 PHE A C 1
ATOM 717 O O . PHE A 1 87 ? 19.752 20.355 38.684 1.00 57.72 87 PHE A O 1
ATOM 724 N N . LYS A 1 88 ? 20.662 18.344 38.271 1.00 58.56 88 LYS A N 1
ATOM 725 C CA . LYS A 1 88 ? 21.952 18.650 38.914 1.00 58.56 88 LYS A CA 1
ATOM 726 C C . LYS A 1 88 ? 22.724 19.766 38.201 1.00 58.56 88 LYS A C 1
ATOM 728 O O . LYS A 1 88 ? 23.267 20.628 38.892 1.00 58.56 88 LYS A O 1
ATOM 733 N N . SER A 1 89 ? 22.758 19.800 36.863 1.00 60.03 89 SER A N 1
ATOM 734 C CA . SER A 1 89 ? 23.455 20.883 36.151 1.00 60.03 89 SER A CA 1
ATOM 735 C C . SER A 1 89 ? 22.742 22.226 36.345 1.00 60.03 89 SER A C 1
ATOM 737 O O . SER A 1 89 ? 23.388 23.203 36.721 1.00 60.03 89 SER A O 1
ATOM 739 N N . ILE A 1 90 ? 21.410 22.259 36.218 1.00 60.84 90 ILE A N 1
ATOM 740 C CA . ILE A 1 90 ? 20.590 23.460 36.459 1.00 60.84 90 ILE A CA 1
ATOM 741 C C . ILE A 1 90 ? 20.776 23.976 37.894 1.00 60.84 90 ILE A C 1
ATOM 743 O O . ILE A 1 90 ? 21.009 25.167 38.095 1.00 60.84 90 ILE A O 1
ATOM 747 N N . PHE A 1 91 ? 20.752 23.089 38.895 1.00 63.91 91 PHE A N 1
ATOM 748 C CA . PHE A 1 91 ? 20.958 23.465 40.295 1.00 63.91 91 PHE A CA 1
ATOM 749 C C . PHE A 1 91 ? 22.369 24.019 40.561 1.00 63.91 91 PHE A C 1
ATOM 751 O O . PHE A 1 91 ? 22.513 25.010 41.276 1.00 63.91 91 PHE A O 1
ATOM 758 N N . SER A 1 92 ? 23.414 23.437 39.956 1.00 62.62 92 SER A N 1
ATOM 759 C CA . SER A 1 92 ? 24.783 23.968 40.075 1.00 62.62 92 SER A CA 1
ATOM 760 C C . SER A 1 92 ? 24.948 25.352 39.436 1.00 62.62 92 SER A C 1
ATOM 762 O O . SER A 1 92 ? 25.618 26.212 40.006 1.00 62.62 92 SER A O 1
ATOM 764 N N . PHE A 1 93 ? 24.280 25.597 38.303 1.00 63.84 93 PHE A N 1
ATOM 765 C CA . PHE A 1 93 ? 24.282 26.895 37.632 1.00 63.84 93 PHE A CA 1
ATOM 766 C C . PHE A 1 93 ? 23.563 27.947 38.488 1.00 63.84 93 PHE A C 1
ATOM 768 O O . PHE A 1 93 ? 24.149 28.977 38.814 1.00 63.84 93 PHE A O 1
ATOM 775 N N . LEU A 1 94 ? 22.349 27.636 38.963 1.00 62.97 94 LEU A N 1
ATOM 776 C CA . LEU A 1 94 ? 21.581 28.489 39.876 1.00 62.97 94 LEU A CA 1
ATOM 777 C C . LEU A 1 94 ? 22.369 28.851 41.142 1.00 62.97 94 LEU A C 1
ATOM 779 O O . LEU A 1 94 ? 22.401 30.020 41.518 1.00 62.97 94 LEU A O 1
ATOM 783 N N . LYS A 1 95 ? 23.045 27.882 41.776 1.00 68.94 95 LYS A N 1
ATOM 784 C CA . LYS A 1 95 ? 23.843 28.122 42.990 1.00 68.94 95 LYS A CA 1
ATOM 785 C C . LYS A 1 95 ? 24.976 29.129 42.754 1.00 68.94 95 LYS A C 1
ATOM 787 O O . LYS A 1 95 ? 25.192 29.998 43.597 1.00 68.94 95 LYS A O 1
ATOM 792 N N . ASN A 1 96 ? 25.661 29.043 41.613 1.00 66.00 96 ASN A N 1
ATOM 793 C CA . ASN A 1 96 ? 26.755 29.955 41.264 1.00 66.00 96 ASN A CA 1
ATOM 794 C C . ASN A 1 96 ? 26.248 31.337 40.812 1.00 66.00 96 ASN A C 1
ATOM 796 O O . ASN A 1 96 ? 26.880 32.348 41.110 1.00 66.00 96 ASN A O 1
ATOM 800 N N . SER A 1 97 ? 25.094 31.412 40.141 1.00 66.19 97 SER A N 1
ATOM 801 C CA . SER A 1 97 ? 24.469 32.693 39.787 1.00 66.19 97 SER A CA 1
ATOM 802 C C . SER A 1 97 ? 23.882 33.426 41.000 1.00 66.19 97 SER A C 1
ATOM 804 O O . SER A 1 97 ? 23.888 34.654 41.027 1.00 66.19 97 SER A O 1
ATOM 806 N N . PHE A 1 98 ? 23.398 32.703 42.017 1.00 69.12 98 PHE A N 1
ATOM 807 C CA . PHE A 1 98 ? 22.733 33.282 43.190 1.00 69.12 98 PHE A CA 1
ATOM 808 C C . PHE A 1 98 ? 23.677 34.113 44.074 1.00 69.12 98 PHE A C 1
ATOM 810 O O . PHE A 1 98 ? 23.305 35.198 44.520 1.00 69.12 98 PHE A O 1
ATOM 817 N N . THR A 1 99 ? 24.916 33.658 44.288 1.00 68.94 99 THR A N 1
ATOM 818 C CA . THR A 1 99 ? 25.915 34.395 45.085 1.00 68.94 99 THR A CA 1
ATOM 819 C C . THR A 1 99 ? 26.355 35.689 44.397 1.00 68.94 99 THR A C 1
ATOM 821 O O . THR A 1 99 ? 26.410 36.739 45.038 1.00 68.94 99 THR A O 1
ATOM 824 N N . TRP A 1 100 ? 26.585 35.645 43.081 1.00 71.75 100 TRP A N 1
ATOM 825 C CA . TRP A 1 100 ? 26.854 36.829 42.259 1.00 71.75 100 TRP A CA 1
ATOM 826 C C . TRP A 1 100 ? 25.675 37.816 42.271 1.00 71.75 100 TRP A C 1
ATOM 828 O O . TRP A 1 100 ? 25.869 39.017 42.456 1.00 71.75 100 TRP A O 1
ATOM 838 N N . PHE A 1 101 ? 24.447 37.304 42.151 1.00 67.94 101 PHE A N 1
ATOM 839 C CA . PHE A 1 101 ? 23.216 38.094 42.156 1.00 67.94 101 PHE A CA 1
ATOM 840 C C . PHE A 1 101 ? 22.974 38.829 43.488 1.00 67.94 101 PHE A C 1
ATOM 842 O O . PHE A 1 101 ? 22.671 40.022 43.478 1.00 67.94 101 PHE A O 1
ATOM 849 N N . LEU A 1 102 ? 23.191 38.177 44.636 1.00 71.50 102 LEU A N 1
ATOM 850 C CA . LEU A 1 102 ? 23.143 38.833 45.954 1.00 71.50 102 LEU A CA 1
ATOM 851 C C . LEU A 1 102 ? 24.201 39.942 46.102 1.00 71.50 102 LEU A C 1
ATOM 853 O O . LEU A 1 102 ? 23.923 40.979 46.709 1.00 71.50 102 LEU A O 1
ATOM 857 N N . GLY A 1 103 ? 25.373 39.784 45.479 1.00 68.62 103 GLY A N 1
ATOM 858 C CA . GLY A 1 103 ? 26.409 40.822 45.409 1.00 68.62 103 GLY A CA 1
ATOM 859 C C . GLY A 1 103 ? 25.986 42.105 44.672 1.00 68.62 103 GLY A C 1
ATOM 860 O O . GLY A 1 103 ? 26.587 43.160 44.877 1.00 68.62 103 GLY A O 1
ATOM 861 N N . LEU A 1 104 ? 24.928 42.062 43.851 1.00 70.56 104 LEU A N 1
ATOM 862 C CA . LEU A 1 104 ? 24.362 43.253 43.203 1.00 70.56 104 LEU A CA 1
ATOM 863 C C . LEU A 1 104 ? 23.476 44.081 44.148 1.00 70.56 104 LEU A C 1
ATOM 865 O O . LEU A 1 104 ? 23.297 45.274 43.913 1.00 70.56 104 LEU A O 1
ATOM 869 N N . TYR A 1 105 ? 22.935 43.482 45.215 1.00 70.50 105 TYR A N 1
ATOM 870 C CA . TYR A 1 105 ? 22.106 44.184 46.202 1.00 70.50 105 TYR A CA 1
ATOM 871 C C . TYR A 1 105 ? 22.938 44.921 47.264 1.00 70.50 105 TYR A C 1
ATOM 873 O O . TYR A 1 105 ? 22.526 45.978 47.755 1.00 70.50 105 TYR A O 1
ATOM 881 N N . THR A 1 106 ? 24.108 44.385 47.624 1.00 72.62 106 THR A N 1
ATOM 882 C CA . THR A 1 106 ? 24.998 44.962 48.649 1.00 72.62 106 THR A CA 1
ATOM 883 C C . THR A 1 106 ? 25.759 46.197 48.156 1.00 72.62 106 THR A C 1
ATOM 885 O O . THR A 1 106 ? 26.054 47.087 48.949 1.00 72.62 106 THR A O 1
ATOM 888 N N . ASN A 1 107 ? 26.020 46.306 46.850 1.00 76.19 107 ASN A N 1
ATOM 889 C CA . ASN A 1 107 ? 26.653 47.475 46.239 1.00 76.19 107 ASN A CA 1
ATOM 890 C C . ASN A 1 107 ? 25.606 48.554 45.871 1.00 76.19 107 ASN A C 1
ATOM 892 O O . ASN A 1 107 ? 24.713 48.307 45.055 1.00 76.19 107 ASN A O 1
ATOM 896 N N . LYS A 1 108 ? 25.726 49.762 46.449 1.00 74.62 108 LYS A N 1
ATOM 897 C CA . LYS A 1 108 ? 24.766 50.872 46.258 1.00 74.62 108 LYS A CA 1
ATOM 898 C C . LYS A 1 108 ? 24.556 51.252 44.784 1.00 74.62 108 LYS A C 1
ATOM 900 O O . LYS A 1 108 ? 23.410 51.435 44.381 1.00 74.62 108 LYS A O 1
ATOM 905 N N . ASP A 1 109 ? 25.613 51.291 43.975 1.00 78.62 109 ASP A N 1
ATOM 906 C CA . ASP A 1 109 ? 25.544 51.736 42.573 1.00 78.62 109 ASP A CA 1
ATOM 907 C C . ASP A 1 109 ? 24.930 50.680 41.642 1.00 78.62 109 ASP A C 1
ATOM 909 O O . ASP A 1 109 ? 24.357 51.001 40.594 1.00 78.62 109 ASP A O 1
ATOM 913 N N . LYS A 1 110 ? 25.022 49.401 42.034 1.00 73.38 110 LYS A N 1
ATOM 914 C CA . LYS A 1 110 ? 24.531 48.252 41.256 1.00 73.38 110 LYS A CA 1
ATOM 915 C C . LYS A 1 110 ? 23.117 47.806 41.637 1.00 73.38 110 LYS A C 1
ATOM 917 O O . LYS A 1 110 ? 22.476 47.115 40.844 1.00 73.38 110 LYS A O 1
ATOM 922 N N . ARG A 1 111 ? 22.576 48.273 42.768 1.00 78.06 111 ARG A N 1
ATOM 923 C CA . ARG A 1 111 ? 21.240 47.900 43.273 1.00 78.06 111 ARG A CA 1
ATOM 924 C C . ARG A 1 111 ? 20.094 48.170 42.281 1.00 78.06 111 ARG A C 1
ATOM 926 O O . ARG A 1 111 ? 19.120 47.423 42.260 1.00 78.06 111 ARG A O 1
ATOM 933 N N . LYS A 1 112 ? 20.224 49.164 41.394 1.00 72.56 112 LYS A N 1
ATOM 934 C CA . LYS A 1 112 ? 19.262 49.400 40.296 1.00 72.56 112 LYS A CA 1
ATOM 935 C C . LYS A 1 112 ? 19.158 48.221 39.314 1.00 72.56 112 LYS A C 1
ATOM 937 O O . LYS A 1 112 ? 18.058 47.881 38.892 1.00 72.56 112 LYS A O 1
ATOM 942 N N . PHE A 1 113 ? 20.269 47.542 39.015 1.00 72.19 113 PHE A N 1
ATOM 943 C CA . PHE A 1 113 ? 20.272 46.351 38.158 1.00 72.19 113 PHE A CA 1
ATOM 944 C C . PHE A 1 113 ? 19.666 45.132 38.863 1.00 72.19 113 PHE A C 1
ATOM 946 O O . PHE A 1 113 ? 18.976 44.345 38.220 1.00 72.19 113 PHE A O 1
ATOM 953 N N . PHE A 1 114 ? 19.850 45.006 40.183 1.00 78.88 114 PHE A N 1
ATOM 954 C CA . PHE A 1 114 ? 19.196 43.963 40.981 1.00 78.88 114 PHE A CA 1
ATOM 955 C C . PHE A 1 114 ? 17.665 44.029 40.842 1.00 78.88 114 PHE A C 1
ATOM 957 O O . PHE A 1 114 ? 17.045 43.022 40.510 1.00 78.88 114 PHE A O 1
ATOM 964 N N . TYR A 1 115 ? 17.056 45.212 40.997 1.00 74.12 115 TYR A N 1
ATOM 965 C CA . TYR A 1 115 ? 15.600 45.363 40.855 1.00 74.12 115 TYR A CA 1
ATOM 966 C C . TYR A 1 115 ? 15.089 45.064 39.436 1.00 74.12 115 TYR A C 1
ATOM 968 O O . TYR A 1 115 ? 14.045 44.430 39.296 1.00 74.12 115 TYR A O 1
ATOM 976 N N . ILE A 1 116 ? 15.835 45.444 38.391 1.00 75.19 116 ILE A N 1
ATOM 977 C CA . ILE A 1 116 ? 15.495 45.114 36.995 1.00 75.19 116 ILE A CA 1
ATOM 978 C C . ILE A 1 116 ? 15.489 43.591 36.780 1.00 75.19 116 ILE A C 1
ATOM 980 O O . ILE A 1 116 ? 14.563 43.057 36.172 1.00 75.19 116 ILE A O 1
ATOM 984 N N . ILE A 1 117 ? 16.483 42.876 37.318 1.00 75.50 117 ILE A N 1
ATOM 985 C CA . ILE A 1 117 ? 16.566 41.411 37.212 1.00 75.50 117 ILE A CA 1
ATOM 986 C C . ILE A 1 117 ? 15.431 40.734 38.001 1.00 75.50 117 ILE A C 1
ATOM 988 O O . ILE A 1 117 ? 14.814 39.806 37.483 1.00 75.50 117 ILE A O 1
ATOM 992 N N . VAL A 1 118 ? 15.092 41.215 39.206 1.00 77.31 118 VAL A N 1
ATOM 993 C CA . VAL A 1 118 ? 13.932 40.712 39.974 1.00 77.31 118 VAL A CA 1
ATOM 994 C C . VAL A 1 118 ? 12.629 40.897 39.189 1.00 77.31 118 VAL A C 1
ATOM 996 O O . VAL A 1 118 ? 11.845 39.955 39.086 1.00 77.31 118 VAL A O 1
ATOM 999 N N . ALA A 1 119 ? 12.409 42.073 38.593 1.00 73.19 119 ALA A N 1
ATOM 1000 C CA . ALA A 1 119 ? 11.224 42.341 37.780 1.00 73.19 119 ALA A CA 1
ATOM 1001 C C . ALA A 1 119 ? 11.151 41.426 36.543 1.00 73.19 119 ALA A C 1
ATOM 1003 O O . ALA A 1 119 ? 10.096 40.858 36.264 1.00 73.19 119 ALA A O 1
ATOM 1004 N N . ALA A 1 120 ? 12.272 41.210 35.847 1.00 71.12 120 ALA A N 1
ATOM 1005 C CA . ALA A 1 120 ? 12.340 40.287 34.714 1.00 71.12 120 ALA A CA 1
ATOM 1006 C C . ALA A 1 120 ? 12.036 38.832 35.124 1.00 71.12 120 ALA A C 1
ATOM 1008 O O . ALA A 1 120 ? 11.271 38.150 34.445 1.00 71.12 120 ALA A O 1
ATOM 1009 N N . ILE A 1 121 ? 12.569 38.369 36.261 1.00 76.69 121 ILE A N 1
ATOM 1010 C CA . ILE A 1 121 ? 12.274 37.035 36.810 1.00 76.69 121 ILE A CA 1
ATOM 1011 C C . ILE A 1 121 ? 10.786 36.910 37.167 1.00 76.69 121 ILE A C 1
ATOM 1013 O O . ILE A 1 121 ? 10.171 35.902 36.827 1.00 76.69 121 ILE A O 1
ATOM 1017 N N . LEU A 1 122 ? 10.179 37.928 37.785 1.00 74.06 122 LEU A N 1
ATOM 1018 C CA . LEU A 1 122 ? 8.743 37.934 38.086 1.00 74.06 122 LEU A CA 1
ATOM 1019 C C . LEU A 1 122 ? 7.885 37.881 36.814 1.00 74.06 122 LEU A C 1
ATOM 1021 O O . LEU A 1 122 ? 6.935 37.106 36.766 1.00 74.06 122 LEU A O 1
ATOM 1025 N N . ILE A 1 123 ? 8.243 38.625 35.762 1.00 73.88 123 ILE A N 1
ATOM 1026 C CA . ILE A 1 123 ? 7.554 38.573 34.461 1.00 73.88 123 ILE A CA 1
ATOM 1027 C C . ILE A 1 123 ? 7.678 37.179 33.828 1.00 73.88 123 ILE A C 1
ATOM 1029 O O . ILE A 1 123 ? 6.689 36.651 33.324 1.00 73.88 123 ILE A O 1
ATOM 1033 N N . ILE A 1 124 ? 8.853 36.543 33.900 1.00 73.00 124 ILE A N 1
ATOM 1034 C CA . ILE A 1 124 ? 9.059 35.170 33.409 1.00 73.00 124 ILE A CA 1
ATOM 1035 C C . ILE A 1 124 ? 8.238 34.163 34.228 1.00 73.00 124 ILE A C 1
ATOM 1037 O O . ILE A 1 124 ? 7.614 33.281 33.645 1.00 73.00 124 ILE A O 1
ATOM 1041 N N . ILE A 1 125 ? 8.173 34.301 35.557 1.00 73.12 125 ILE A N 1
ATOM 1042 C CA . ILE A 1 125 ? 7.344 33.444 36.421 1.00 73.12 125 ILE A CA 1
ATOM 1043 C C . ILE A 1 125 ? 5.857 33.623 36.093 1.00 73.12 125 ILE A C 1
ATOM 1045 O O . ILE A 1 125 ? 5.155 32.628 35.937 1.00 73.12 125 ILE A O 1
ATOM 1049 N N . ILE A 1 126 ? 5.374 34.857 35.924 1.00 72.75 126 ILE A N 1
ATOM 1050 C CA . ILE A 1 126 ? 3.986 35.141 35.526 1.00 72.75 126 ILE A CA 1
ATOM 1051 C C . ILE A 1 126 ? 3.697 34.552 34.136 1.00 72.75 126 ILE A C 1
ATOM 1053 O O . ILE A 1 126 ? 2.690 33.869 33.959 1.00 72.75 126 ILE A O 1
ATOM 1057 N N . GLY A 1 127 ? 4.605 34.730 33.172 1.00 65.75 127 GLY A N 1
ATOM 1058 C CA . GLY A 1 127 ? 4.505 34.142 31.834 1.00 65.75 127 GLY A CA 1
ATOM 1059 C C . GLY A 1 127 ? 4.490 32.610 31.844 1.00 65.75 127 GLY A C 1
ATOM 1060 O O . GLY A 1 127 ? 3.710 32.003 31.112 1.00 65.75 127 GLY A O 1
ATOM 1061 N N . LEU A 1 128 ? 5.276 31.972 32.717 1.00 66.75 128 LEU A N 1
ATOM 1062 C CA . LEU A 1 128 ? 5.247 30.523 32.930 1.00 66.75 128 LEU A CA 1
ATOM 1063 C C . LEU A 1 128 ? 3.939 30.075 33.595 1.00 66.75 128 LEU A C 1
ATOM 1065 O O . LEU A 1 128 ? 3.327 29.127 33.118 1.00 66.75 128 LEU A O 1
ATOM 1069 N N . VAL A 1 129 ? 3.461 30.759 34.638 1.00 64.44 129 VAL A N 1
ATOM 1070 C CA . VAL A 1 129 ? 2.190 30.434 35.317 1.00 64.44 129 VAL A CA 1
ATOM 1071 C C . VAL A 1 129 ? 0.995 30.557 34.363 1.00 64.44 129 VAL A C 1
ATOM 1073 O O . VAL A 1 129 ? 0.111 29.700 34.372 1.00 64.44 129 VAL A O 1
ATOM 1076 N N . ILE A 1 130 ? 0.984 31.574 33.495 1.00 64.06 130 ILE A N 1
ATOM 1077 C CA . ILE A 1 130 ? -0.030 31.738 32.443 1.00 64.06 130 ILE A CA 1
ATOM 1078 C C . ILE A 1 130 ? 0.138 30.660 31.358 1.00 64.06 130 ILE A C 1
ATOM 1080 O O . ILE A 1 130 ? -0.838 30.014 30.979 1.00 64.06 130 ILE A O 1
ATOM 1084 N N . GLY A 1 131 ? 1.368 30.401 30.901 1.00 50.94 131 GLY A N 1
ATOM 1085 C CA . GLY A 1 131 ? 1.670 29.404 29.868 1.00 50.94 131 GLY A CA 1
ATOM 1086 C C . GLY A 1 131 ? 1.334 27.963 30.273 1.00 50.94 131 GLY A C 1
ATOM 1087 O O . GLY A 1 131 ? 0.771 27.213 29.474 1.00 50.94 131 GLY A O 1
ATOM 1088 N N . PHE A 1 132 ? 1.594 27.583 31.528 1.00 55.53 132 PHE A N 1
ATOM 1089 C CA . PHE A 1 132 ? 1.232 26.269 32.072 1.00 55.53 132 PHE A CA 1
ATOM 1090 C C . PHE A 1 132 ? -0.284 26.084 32.230 1.00 55.53 132 PHE A C 1
ATOM 1092 O O . PHE A 1 132 ? -0.767 24.957 32.136 1.00 55.53 132 PHE A O 1
ATOM 1099 N N . LYS A 1 133 ? -1.055 27.169 32.388 1.00 48.97 133 LYS A N 1
ATOM 1100 C CA . LYS A 1 133 ? -2.526 27.116 32.440 1.00 48.97 133 LYS A CA 1
ATOM 1101 C C . LYS A 1 133 ? -3.192 26.831 31.085 1.00 48.97 133 LYS A C 1
ATOM 1103 O O . LYS A 1 133 ? -4.386 26.551 31.065 1.00 48.97 133 LYS A O 1
ATOM 1108 N N . GLY A 1 134 ? -2.456 26.905 29.970 1.00 45.94 134 GLY A N 1
ATOM 1109 C CA . GLY A 1 134 ? -3.030 26.893 28.617 1.00 45.94 134 GLY A CA 1
ATOM 1110 C C . GLY A 1 134 ? -2.924 25.593 27.806 1.00 45.94 134 GLY A C 1
ATOM 1111 O O . GLY A 1 134 ? -3.526 25.529 26.737 1.00 45.94 134 GLY A O 1
ATOM 1112 N N . LYS A 1 135 ? -2.148 24.579 28.232 1.00 45.03 135 LYS A N 1
ATOM 1113 C CA . LYS A 1 135 ? -1.880 23.367 27.409 1.00 45.03 135 LYS A CA 1
ATOM 1114 C C . LYS A 1 135 ? -1.850 22.021 28.152 1.00 45.03 135 LYS A C 1
ATOM 1116 O O . LYS A 1 135 ? -1.395 21.024 27.596 1.00 45.03 135 LYS A O 1
ATOM 1121 N N . GLY A 1 136 ? -2.379 21.950 29.371 1.00 44.06 136 GLY A N 1
ATOM 1122 C CA . GLY A 1 136 ? -2.786 20.669 29.956 1.00 44.06 136 GLY A CA 1
ATOM 1123 C C . GLY A 1 136 ? -4.222 20.354 29.546 1.00 44.06 136 GLY A C 1
ATOM 1124 O O . GLY A 1 136 ? -5.095 21.187 29.780 1.00 44.06 136 GLY A O 1
ATOM 1125 N N . LYS A 1 137 ? -4.497 19.164 28.982 1.00 47.41 137 LYS A N 1
ATOM 1126 C CA . LYS A 1 137 ? -5.871 18.629 29.006 1.00 47.41 137 LYS A CA 1
ATOM 1127 C C . LYS A 1 137 ? -6.295 18.624 30.473 1.00 47.41 137 LYS A C 1
ATOM 1129 O O . LYS A 1 137 ? -5.637 17.964 31.278 1.00 47.41 137 LYS A O 1
ATOM 1134 N N . SER A 1 138 ? -7.342 19.367 30.820 1.00 51.25 138 SER A N 1
ATOM 1135 C CA . SER A 1 138 ? -7.956 19.267 32.139 1.00 51.25 138 SER A CA 1
ATOM 1136 C C . SER A 1 138 ? -8.299 17.800 32.371 1.00 51.25 138 SER A C 1
ATOM 1138 O O . SER A 1 138 ? -8.974 17.179 31.548 1.00 51.25 138 SER A O 1
ATOM 1140 N N . SER A 1 139 ? -7.798 17.221 33.461 1.00 55.75 139 SER A N 1
ATOM 1141 C CA . SER A 1 139 ? -8.247 15.901 33.891 1.00 55.75 139 SER A CA 1
ATOM 1142 C C . SER A 1 139 ? -9.733 16.029 34.199 1.00 55.75 139 SER A C 1
ATOM 1144 O O . SER A 1 139 ? -10.076 16.722 35.160 1.00 55.75 139 SER A O 1
ATOM 1146 N N . LEU A 1 140 ? -10.599 15.442 33.366 1.00 63.53 140 LEU A N 1
ATOM 1147 C CA . LEU A 1 140 ? -12.041 15.491 33.597 1.00 63.53 140 LEU A CA 1
ATOM 1148 C C . LEU A 1 140 ? -12.336 15.026 35.024 1.00 63.53 140 LEU A C 1
ATOM 1150 O O . LEU A 1 140 ? -11.705 14.082 35.511 1.00 63.53 140 LEU A O 1
ATOM 1154 N N . GLY A 1 141 ? -13.303 15.671 35.679 1.00 74.81 141 GLY A N 1
ATOM 1155 C CA . GLY A 1 141 ? -13.749 15.233 36.990 1.00 74.81 141 GLY A CA 1
ATOM 1156 C C . GLY A 1 141 ? -14.210 13.778 36.929 1.00 74.81 141 GLY A C 1
ATOM 1157 O O . GLY A 1 141 ? -14.683 13.299 35.895 1.00 74.81 141 GLY A O 1
ATOM 1158 N N . ASN A 1 142 ? -14.090 13.054 38.040 1.00 79.94 142 ASN A N 1
ATOM 1159 C CA . ASN A 1 142 ? -14.538 11.660 38.088 1.00 79.94 142 ASN A CA 1
ATOM 1160 C C . ASN A 1 142 ? -16.047 11.537 37.789 1.00 79.94 142 ASN A C 1
ATOM 1162 O O . ASN A 1 142 ? -16.454 10.595 37.118 1.00 79.94 142 ASN A O 1
ATOM 1166 N N . LEU A 1 143 ? -16.848 12.534 38.192 1.00 76.38 143 LEU A N 1
ATOM 1167 C CA . LEU A 1 143 ? -18.275 12.631 37.859 1.00 76.38 143 LEU A CA 1
ATOM 1168 C C . LEU A 1 143 ? -18.519 12.832 36.352 1.00 76.38 143 LEU A C 1
ATOM 1170 O O . LEU A 1 143 ? -19.356 12.143 35.774 1.00 76.38 143 LEU A O 1
ATOM 1174 N N . ASP A 1 144 ? -17.764 13.720 35.698 1.00 89.00 144 ASP A N 1
ATOM 1175 C CA . ASP A 1 144 ? -17.865 13.930 34.245 1.00 89.00 144 ASP A CA 1
ATOM 1176 C C . ASP A 1 144 ? -17.429 12.679 33.475 1.00 89.00 144 ASP A C 1
ATOM 1178 O O . ASP A 1 144 ? -18.050 12.292 32.487 1.00 89.00 144 ASP A O 1
ATOM 1182 N N . SER A 1 145 ? -16.380 12.014 33.967 1.00 90.75 145 SER A N 1
ATOM 1183 C CA . SER A 1 145 ? -15.837 10.791 33.378 1.00 90.75 145 SER A CA 1
ATOM 1184 C C . SER A 1 145 ? -16.832 9.629 33.474 1.00 90.75 145 SER A C 1
ATOM 1186 O O . SER A 1 145 ? -17.005 8.904 32.496 1.00 90.75 145 SER A O 1
ATOM 1188 N N . GLN A 1 146 ? -17.542 9.494 34.602 1.00 94.00 146 GLN A N 1
ATOM 1189 C CA . GLN A 1 146 ? -18.638 8.531 34.752 1.00 94.00 146 GLN A CA 1
ATOM 1190 C C . GLN A 1 146 ? -19.803 8.854 33.809 1.00 94.00 146 GLN A C 1
ATOM 1192 O O . GLN A 1 146 ? -20.255 7.987 33.071 1.00 94.00 146 GLN A O 1
ATOM 1197 N N . LYS A 1 147 ? -20.236 10.119 33.741 1.00 95.25 147 LYS A N 1
ATOM 1198 C CA . LYS A 1 147 ? -21.321 10.539 32.842 1.00 95.25 147 LYS A CA 1
ATOM 1199 C C . LYS A 1 147 ? -21.007 10.254 31.366 1.00 95.25 147 LYS A C 1
ATOM 1201 O O . LYS A 1 147 ? -21.902 9.887 30.606 1.00 95.25 147 LYS A O 1
ATOM 1206 N N . ILE A 1 148 ? -19.750 10.411 30.945 1.00 95.25 148 ILE A N 1
ATOM 1207 C CA . ILE A 1 148 ? -19.307 10.062 29.585 1.00 95.25 148 ILE A CA 1
ATOM 1208 C C . ILE A 1 148 ? -19.284 8.542 29.380 1.00 95.25 148 ILE A C 1
ATOM 1210 O O . ILE A 1 148 ? -19.674 8.084 28.305 1.00 95.25 148 ILE A O 1
ATOM 1214 N N . LEU A 1 149 ? -18.890 7.759 30.391 1.00 96.81 149 LEU A N 1
ATOM 1215 C CA . LEU A 1 149 ? -18.975 6.298 30.346 1.00 96.81 149 LEU A CA 1
ATOM 1216 C C . LEU A 1 149 ? -20.429 5.843 30.156 1.00 96.81 149 LEU A C 1
ATOM 1218 O O . LEU A 1 149 ? -20.703 5.075 29.236 1.00 96.81 149 LEU A O 1
ATOM 1222 N N . ASP A 1 150 ? -21.368 6.381 30.936 1.00 96.69 150 ASP A N 1
ATOM 1223 C CA . ASP A 1 150 ? -22.797 6.064 30.824 1.00 96.69 150 ASP A CA 1
ATOM 1224 C C . ASP A 1 150 ? -23.332 6.394 29.414 1.00 96.69 150 ASP A C 1
ATOM 1226 O O . ASP A 1 150 ? -24.041 5.598 28.796 1.00 96.69 150 ASP A O 1
ATOM 1230 N N . GLN A 1 151 ? -22.923 7.536 28.846 1.00 97.44 151 GLN A N 1
ATOM 1231 C CA . GLN A 1 151 ? -23.256 7.937 27.471 1.00 97.44 151 GLN A CA 1
ATOM 1232 C C . GLN A 1 151 ? -22.602 7.073 26.380 1.00 97.44 151 GLN A C 1
ATOM 1234 O O . GLN A 1 151 ? -23.105 7.050 25.249 1.00 97.44 151 GLN A O 1
ATOM 1239 N N . ALA A 1 152 ? -21.472 6.427 26.672 1.00 97.81 152 ALA A N 1
ATOM 1240 C CA . ALA A 1 152 ? -20.792 5.502 25.770 1.00 97.81 152 ALA A CA 1
ATOM 1241 C C . ALA A 1 152 ? -21.449 4.111 25.817 1.00 97.81 152 ALA A C 1
ATOM 1243 O O . ALA A 1 152 ? -21.705 3.519 24.771 1.00 97.81 152 ALA A O 1
ATOM 1244 N N . ILE A 1 153 ? -21.811 3.636 27.015 1.00 98.06 153 ILE A N 1
ATOM 1245 C CA . ILE A 1 153 ? -22.581 2.402 27.231 1.00 98.06 153 ILE A CA 1
ATOM 1246 C C . ILE A 1 153 ? -23.964 2.510 26.574 1.00 98.06 153 ILE A C 1
ATOM 1248 O O . ILE A 1 153 ? -24.376 1.586 25.871 1.00 98.06 153 ILE A O 1
ATOM 1252 N N . ALA A 1 154 ? -24.657 3.643 26.739 1.00 97.75 154 ALA A N 1
ATOM 1253 C CA . ALA A 1 154 ? -25.935 3.902 26.077 1.00 97.75 154 ALA A CA 1
ATOM 1254 C C . ALA A 1 154 ? -25.807 3.818 24.546 1.00 97.75 154 ALA A C 1
ATOM 1256 O O . ALA A 1 154 ? -26.527 3.047 23.919 1.00 97.75 154 ALA A O 1
ATOM 1257 N N . ALA A 1 155 ? -24.818 4.503 23.958 1.00 97.94 155 ALA A N 1
ATOM 1258 C CA . ALA A 1 155 ? -24.563 4.432 22.519 1.00 97.94 155 ALA A CA 1
ATOM 1259 C C . ALA A 1 155 ? -24.225 3.001 22.050 1.00 97.94 155 ALA A C 1
ATOM 1261 O O . ALA A 1 155 ? -24.741 2.556 21.030 1.00 97.94 155 ALA A O 1
ATOM 1262 N N . GLN A 1 156 ? -23.437 2.226 22.806 1.00 98.31 156 GLN A N 1
ATOM 1263 C CA . GLN A 1 156 ? -23.179 0.823 22.457 1.00 98.31 156 GLN A CA 1
ATOM 1264 C C . GLN A 1 156 ? -24.469 -0.016 22.477 1.00 98.31 156 GLN A C 1
ATOM 1266 O O . GLN A 1 156 ? -24.677 -0.853 21.595 1.00 98.31 156 GLN A O 1
ATOM 1271 N N . LYS A 1 157 ? -25.335 0.192 23.476 1.00 98.31 157 LYS A N 1
ATOM 1272 C CA . LYS A 1 157 ? -26.633 -0.486 23.574 1.00 98.31 157 LYS A CA 1
ATOM 1273 C C . LYS A 1 157 ? -27.533 -0.121 22.394 1.00 98.31 157 LYS A C 1
ATOM 1275 O O . LYS A 1 157 ? -28.119 -1.016 21.793 1.00 98.31 157 LYS A O 1
ATOM 1280 N N . ASP A 1 158 ? -27.588 1.152 22.017 1.00 97.56 158 ASP A N 1
ATOM 1281 C CA . ASP A 1 158 ? -28.363 1.620 20.865 1.00 97.56 158 ASP A CA 1
ATOM 1282 C C . ASP A 1 158 ? -27.833 1.047 19.542 1.00 97.56 158 ASP A C 1
ATOM 1284 O O . ASP A 1 158 ? -28.627 0.685 18.673 1.00 97.56 158 ASP A O 1
ATOM 1288 N N . GLY A 1 159 ? -26.514 0.857 19.417 1.00 97.50 159 GLY A N 1
ATOM 1289 C CA . GLY A 1 159 ? -25.898 0.151 18.289 1.00 97.50 159 GLY A CA 1
ATOM 1290 C C . GLY A 1 159 ? -26.322 -1.317 18.200 1.00 97.50 159 GLY A C 1
ATOM 1291 O O . GLY A 1 159 ? -26.736 -1.777 17.137 1.00 97.50 159 GLY A O 1
ATOM 1292 N N . LYS A 1 160 ? -26.312 -2.037 19.331 1.00 97.88 160 LYS A N 1
ATOM 1293 C CA . LYS A 1 160 ? -26.810 -3.425 19.421 1.00 97.88 160 LYS A CA 1
ATOM 1294 C C . LYS A 1 160 ? -28.310 -3.520 19.122 1.00 97.88 160 LYS A C 1
ATOM 1296 O O . LYS A 1 160 ? -28.727 -4.428 18.414 1.00 97.88 160 LYS A O 1
ATOM 1301 N N . ASN A 1 161 ? -29.113 -2.570 19.604 1.00 98.12 161 ASN A N 1
ATOM 1302 C CA . ASN A 1 161 ? -30.547 -2.505 19.312 1.00 98.12 161 ASN A CA 1
ATOM 1303 C C . ASN A 1 161 ? -30.809 -2.275 17.814 1.00 98.12 161 ASN A C 1
ATOM 1305 O O . ASN A 1 161 ? -31.647 -2.958 17.235 1.00 98.12 161 ASN A O 1
ATOM 1309 N N . ALA A 1 162 ? -30.089 -1.341 17.182 1.00 97.62 162 ALA A N 1
ATOM 1310 C CA . ALA A 1 162 ? -30.202 -1.075 15.749 1.00 97.62 162 ALA A CA 1
ATOM 1311 C C . ALA A 1 162 ? -29.821 -2.304 14.907 1.00 97.62 162 ALA A C 1
ATOM 1313 O O . ALA A 1 162 ? -30.552 -2.660 13.985 1.00 97.62 162 ALA A O 1
ATOM 1314 N N . LEU A 1 163 ? -28.746 -3.008 15.285 1.00 95.94 163 LEU A N 1
ATOM 1315 C CA . LEU A 1 163 ? -28.328 -4.254 14.638 1.00 95.94 163 LEU A CA 1
ATOM 1316 C C . LEU A 1 163 ? -29.410 -5.345 14.728 1.00 95.94 163 LEU A C 1
ATOM 1318 O O . LEU A 1 163 ? -29.732 -5.967 13.719 1.00 95.94 163 LEU A O 1
ATOM 1322 N N . SER A 1 164 ? -30.032 -5.524 15.898 1.00 96.44 164 SER A N 1
ATOM 1323 C CA . SER A 1 164 ? -31.152 -6.462 16.094 1.00 96.44 164 SER A CA 1
ATOM 1324 C C . SER A 1 164 ? -32.410 -6.113 15.286 1.00 96.44 164 SER A C 1
ATOM 1326 O O . SER A 1 164 ? -33.260 -6.976 15.080 1.00 96.44 164 SER A O 1
ATOM 1328 N N . LEU A 1 165 ? -32.541 -4.863 14.832 1.00 96.81 165 LEU A N 1
ATOM 1329 C CA . LEU A 1 165 ? -33.622 -4.382 13.962 1.00 96.81 165 LEU A CA 1
ATOM 1330 C C . LEU A 1 165 ? -33.235 -4.375 12.468 1.00 96.81 165 LEU A C 1
ATOM 1332 O O . LEU A 1 165 ? -34.038 -3.953 11.640 1.00 96.81 165 LEU A O 1
ATOM 1336 N N . GLY A 1 166 ? -32.023 -4.822 12.115 1.00 96.25 166 GLY A N 1
ATOM 1337 C CA . GLY A 1 166 ? -31.507 -4.826 10.740 1.00 96.25 166 GLY A CA 1
ATOM 1338 C C . GLY A 1 166 ? -30.975 -3.477 10.233 1.00 96.25 166 GLY A C 1
ATOM 1339 O O . GLY A 1 166 ? -30.598 -3.372 9.067 1.00 96.25 166 GLY A O 1
ATOM 1340 N N . ASP A 1 167 ? -30.905 -2.447 11.081 1.00 96.56 167 ASP A N 1
ATOM 1341 C CA . ASP A 1 167 ? -30.410 -1.111 10.723 1.00 96.56 167 ASP A CA 1
ATOM 1342 C C . ASP A 1 167 ? -28.885 -1.022 10.922 1.00 96.56 167 ASP A C 1
ATOM 1344 O O . ASP A 1 167 ? -28.371 -0.473 11.904 1.00 96.56 167 ASP A O 1
ATOM 1348 N N . SER A 1 168 ? -28.146 -1.607 9.975 1.00 95.44 168 SER A N 1
ATOM 1349 C CA . SER A 1 168 ? -26.677 -1.659 9.989 1.00 95.44 168 SER A CA 1
ATOM 1350 C C . SER A 1 168 ? -26.013 -0.278 9.944 1.00 95.44 168 SER A C 1
ATOM 1352 O O . SER A 1 168 ? -24.947 -0.096 10.533 1.00 95.44 168 SER A O 1
ATOM 1354 N N . GLU A 1 169 ? -26.613 0.713 9.278 1.00 94.31 169 GLU A N 1
ATOM 1355 C CA . GLU A 1 169 ? -26.053 2.070 9.201 1.00 94.31 169 GLU A CA 1
ATOM 1356 C C . GLU A 1 169 ? -26.113 2.767 10.562 1.00 94.31 169 GLU A C 1
ATOM 1358 O O . GLU A 1 169 ? -25.094 3.252 11.070 1.00 94.31 169 GLU A O 1
ATOM 1363 N N . LYS A 1 170 ? -27.280 2.742 11.212 1.00 94.50 170 LYS A N 1
ATOM 1364 C CA . LYS A 1 170 ? -27.451 3.280 12.564 1.00 94.50 170 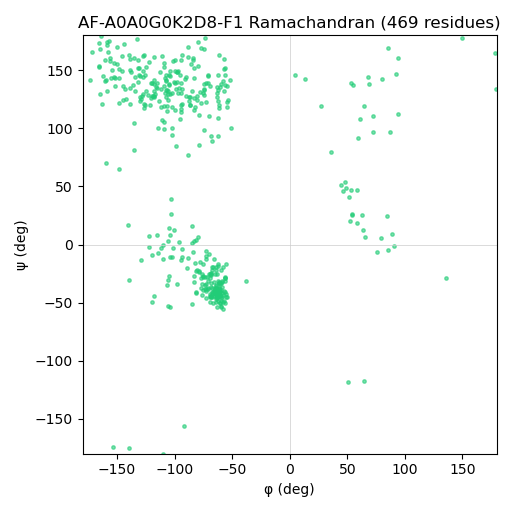LYS A CA 1
ATOM 1365 C C . LYS A 1 170 ? -26.664 2.486 13.602 1.00 94.50 170 LYS A C 1
ATOM 1367 O O . LYS A 1 170 ? -26.175 3.084 14.563 1.00 94.50 170 LYS A O 1
ATOM 1372 N N . ALA A 1 171 ? -26.494 1.175 13.418 1.00 97.12 171 ALA A N 1
ATOM 1373 C CA . ALA A 1 171 ? -25.628 0.362 14.268 1.00 97.12 171 ALA A CA 1
ATOM 1374 C C . ALA A 1 171 ? -24.175 0.865 14.220 1.00 97.12 171 ALA A C 1
ATOM 1376 O O . ALA A 1 171 ? -23.615 1.214 15.262 1.00 97.12 171 ALA A O 1
ATOM 1377 N N . LYS A 1 172 ? -23.598 1.011 13.016 1.00 95.12 172 LYS A N 1
ATOM 1378 C CA . LYS A 1 172 ? -22.233 1.536 12.824 1.00 95.12 172 LYS A CA 1
ATOM 1379 C C . LYS A 1 172 ? -22.056 2.918 13.457 1.00 95.12 172 LYS A C 1
ATOM 1381 O O . LYS A 1 172 ? -21.139 3.103 14.256 1.00 95.12 172 LYS A O 1
ATOM 1386 N N . GLN A 1 173 ? -22.959 3.862 13.173 1.00 94.44 173 GLN A N 1
ATOM 1387 C CA . GLN A 1 173 ? -22.923 5.216 13.748 1.00 94.44 173 GLN A CA 1
ATOM 1388 C C . GLN A 1 173 ? -22.894 5.204 15.286 1.00 94.44 173 GLN A C 1
ATOM 1390 O O . GLN A 1 173 ? -22.124 5.942 15.906 1.00 94.44 173 GLN A O 1
ATOM 1395 N N . ASN A 1 174 ? -23.700 4.345 15.914 1.00 97.00 174 ASN A N 1
ATOM 1396 C CA . ASN A 1 174 ? -23.769 4.240 17.368 1.00 97.00 174 ASN A CA 1
ATOM 1397 C C . ASN A 1 174 ? -22.530 3.575 17.987 1.00 97.00 174 ASN A C 1
ATOM 1399 O O . ASN A 1 174 ? -22.045 4.055 19.013 1.00 97.00 174 ASN A O 1
ATOM 1403 N N . PHE A 1 175 ? -21.953 2.551 17.349 1.00 97.25 175 PHE A N 1
ATOM 1404 C CA . PHE A 1 175 ? -20.677 1.980 17.796 1.00 97.25 175 PHE A CA 1
ATOM 1405 C C . PHE A 1 175 ? -19.529 2.994 17.703 1.00 97.25 175 PHE A C 1
ATOM 1407 O O . PHE A 1 175 ? -18.755 3.121 18.649 1.00 97.25 175 PHE A O 1
ATOM 1414 N N . ILE A 1 176 ? -19.464 3.793 16.635 1.00 95.12 176 ILE A N 1
ATOM 1415 C CA . ILE A 1 176 ? -18.470 4.871 16.491 1.00 95.12 176 ILE A CA 1
ATOM 1416 C C . ILE A 1 176 ? -18.644 5.944 17.576 1.00 95.12 176 ILE A C 1
ATOM 1418 O O . ILE A 1 176 ? -17.665 6.382 18.178 1.00 95.12 176 ILE A O 1
ATOM 1422 N N . ASN A 1 177 ? -19.885 6.334 17.881 1.00 95.12 177 ASN A N 1
ATOM 1423 C CA . ASN A 1 177 ? -20.208 7.263 18.969 1.00 95.12 177 ASN A CA 1
ATOM 1424 C C . ASN A 1 177 ? -19.771 6.708 20.342 1.00 95.12 177 ASN A C 1
ATOM 1426 O O . ASN A 1 177 ? -19.177 7.428 21.146 1.00 95.12 177 ASN A O 1
ATOM 1430 N N . ALA A 1 178 ? -20.008 5.415 20.595 1.00 97.25 178 ALA A N 1
ATOM 1431 C CA . ALA A 1 178 ? -19.575 4.731 21.813 1.00 97.25 178 ALA A CA 1
ATOM 1432 C C . ALA A 1 178 ? -18.043 4.716 21.959 1.00 97.25 178 ALA A C 1
ATOM 1434 O O . ALA A 1 178 ? -17.528 5.107 23.008 1.00 97.25 178 ALA A O 1
ATOM 1435 N N . ILE A 1 179 ? -17.324 4.338 20.894 1.00 95.88 179 ILE A N 1
ATOM 1436 C CA . ILE A 1 179 ? -15.854 4.354 20.827 1.00 95.88 179 ILE A CA 1
ATOM 1437 C C . ILE A 1 179 ? -15.334 5.767 21.098 1.00 95.88 179 ILE A C 1
ATOM 1439 O O . ILE A 1 179 ? -14.565 5.968 22.034 1.00 95.88 179 ILE A O 1
ATOM 1443 N N . SER A 1 180 ? -15.800 6.758 20.331 1.00 94.94 180 SER A N 1
ATOM 1444 C CA . SER A 1 180 ? -15.332 8.145 20.413 1.00 94.94 180 SER A CA 1
ATOM 1445 C C . SER A 1 180 ? -15.460 8.719 21.828 1.00 94.94 180 SER A C 1
ATOM 1447 O O . SER A 1 180 ? -14.498 9.282 22.350 1.00 94.94 180 SER A O 1
ATOM 1449 N N . LYS A 1 181 ? -16.604 8.504 22.494 1.00 95.19 181 LYS A N 1
ATOM 1450 C CA . LYS A 1 181 ? -16.820 8.909 23.892 1.00 95.19 181 LYS A CA 1
ATOM 1451 C C . LYS A 1 181 ? -15.881 8.185 24.852 1.00 95.19 181 LYS A C 1
ATOM 1453 O O . LYS A 1 181 ? -15.174 8.840 25.617 1.00 95.19 181 LYS A O 1
ATOM 1458 N N . ALA A 1 182 ? -15.851 6.853 24.806 1.00 94.88 182 ALA A N 1
ATOM 1459 C CA . ALA A 1 182 ? -15.035 6.039 25.701 1.00 94.88 182 ALA A CA 1
ATOM 1460 C C . ALA A 1 182 ? -13.530 6.340 25.555 1.00 94.88 182 ALA A C 1
ATOM 1462 O O . ALA A 1 182 ? -12.797 6.378 26.544 1.00 94.88 182 ALA A O 1
ATOM 1463 N N . GLU A 1 183 ? -13.062 6.667 24.349 1.00 93.62 183 GLU A N 1
ATOM 1464 C CA . GLU A 1 183 ? -11.673 7.052 24.112 1.00 93.62 183 GLU A CA 1
ATOM 1465 C C . GLU A 1 183 ? -11.251 8.358 24.798 1.00 93.62 183 GLU A C 1
ATOM 1467 O O . GLU A 1 183 ? -10.070 8.515 25.119 1.00 93.62 183 GLU A O 1
ATOM 1472 N N . THR A 1 184 ? -12.182 9.276 25.081 1.00 93.44 184 THR A N 1
ATOM 1473 C CA . THR A 1 184 ? -11.865 10.511 25.823 1.00 93.44 184 THR A CA 1
ATOM 1474 C C . THR A 1 184 ? -11.521 10.256 27.293 1.00 93.44 184 THR A C 1
ATOM 1476 O O . THR A 1 184 ? -10.772 11.033 27.887 1.00 93.44 184 THR A O 1
ATOM 1479 N N . ILE A 1 185 ? -12.022 9.153 27.861 1.00 93.81 185 ILE A N 1
ATOM 1480 C CA . ILE A 1 185 ? -11.913 8.798 29.284 1.00 93.81 185 ILE A CA 1
ATOM 1481 C C . ILE A 1 185 ? -11.023 7.573 29.550 1.00 93.81 185 ILE A C 1
ATOM 1483 O O . ILE A 1 185 ? -10.762 7.271 30.714 1.00 93.81 185 ILE A O 1
ATOM 1487 N N . LYS A 1 186 ? -10.480 6.914 28.511 1.00 90.69 186 LYS A N 1
ATOM 1488 C CA . LYS A 1 186 ? -9.677 5.672 28.621 1.00 90.69 186 LYS A CA 1
ATOM 1489 C C . LYS A 1 186 ? -8.451 5.747 29.544 1.00 90.69 186 LYS A C 1
ATOM 1491 O O . LYS A 1 186 ? -7.916 4.720 29.947 1.00 90.69 186 LYS A O 1
ATOM 1496 N N . THR A 1 187 ? -7.993 6.951 29.898 1.00 90.44 187 THR A N 1
ATOM 1497 C CA . THR A 1 187 ? -6.874 7.177 30.832 1.00 90.44 187 THR A CA 1
ATOM 1498 C C . THR A 1 187 ? -7.295 7.572 32.253 1.00 90.44 187 THR A C 1
ATOM 1500 O O . THR A 1 187 ? -6.418 7.741 33.098 1.00 90.44 187 THR A O 1
ATOM 1503 N N . ASN A 1 188 ? -8.589 7.752 32.543 1.00 91.69 188 ASN A N 1
ATOM 1504 C CA . ASN A 1 188 ? -9.072 8.044 33.897 1.00 91.69 188 ASN A CA 1
ATOM 1505 C C . ASN A 1 188 ? -9.035 6.760 34.751 1.00 91.69 188 ASN A C 1
ATOM 1507 O O . ASN A 1 188 ? -9.532 5.714 34.337 1.00 91.69 188 ASN A O 1
ATOM 1511 N N . SER A 1 189 ? -8.455 6.826 35.951 1.00 90.44 189 SER A N 1
ATOM 1512 C CA . SER A 1 189 ? -8.251 5.654 36.813 1.00 90.44 189 SER A CA 1
ATOM 1513 C C . SER A 1 189 ? -9.544 4.964 37.260 1.00 90.44 189 SER A C 1
ATOM 1515 O O . SER A 1 189 ? -9.527 3.748 37.415 1.00 90.44 189 SER A O 1
ATOM 1517 N N . LEU A 1 190 ? -10.649 5.699 37.426 1.00 90.12 190 LEU A N 1
ATOM 1518 C CA . LEU A 1 190 ? -11.942 5.157 37.854 1.00 90.12 190 LEU A CA 1
ATOM 1519 C C . LEU A 1 190 ? -12.624 4.350 36.739 1.00 90.12 190 LEU A C 1
ATOM 1521 O O . LEU A 1 190 ? -13.100 3.249 36.981 1.00 90.12 190 LEU A O 1
ATOM 1525 N N . VAL A 1 191 ? -12.649 4.896 35.518 1.00 92.88 191 VAL A N 1
ATOM 1526 C CA . VAL A 1 191 ? -13.472 4.386 34.399 1.00 92.88 191 VAL A CA 1
ATOM 1527 C C . VAL A 1 191 ? -12.669 3.731 33.268 1.00 92.88 191 VAL A C 1
ATOM 1529 O O . VAL A 1 191 ? -13.249 3.270 32.285 1.00 92.88 191 VAL A O 1
ATOM 1532 N N . SER A 1 192 ? -11.336 3.671 33.364 1.00 92.94 192 SER A N 1
ATOM 1533 C CA . SER A 1 192 ? -10.464 3.107 32.313 1.00 92.94 192 SER A CA 1
ATOM 1534 C C . SER A 1 192 ? -10.798 1.659 31.938 1.00 92.94 192 SER A C 1
ATOM 1536 O O . SER A 1 192 ? -10.799 1.334 30.755 1.00 92.94 192 SER A O 1
ATOM 1538 N N . LYS A 1 193 ? -11.129 0.797 32.910 1.00 94.88 193 LYS A N 1
ATOM 1539 C CA . LYS A 1 193 ? -11.490 -0.608 32.644 1.00 94.88 193 LYS A CA 1
ATOM 1540 C C . LYS A 1 193 ? -12.771 -0.715 31.811 1.00 94.88 193 LYS A C 1
ATOM 1542 O O . LYS A 1 193 ? -12.785 -1.389 30.783 1.00 94.88 193 LYS A O 1
ATOM 1547 N N . ASP A 1 194 ? -13.819 -0.012 32.227 1.00 95.06 194 ASP A N 1
ATOM 1548 C CA . ASP A 1 194 ? -15.144 -0.114 31.613 1.00 95.06 194 ASP A CA 1
ATOM 1549 C C . ASP A 1 194 ? -15.195 0.616 30.267 1.00 95.06 194 ASP A C 1
ATOM 1551 O O . ASP A 1 194 ? -15.740 0.096 29.296 1.00 95.06 194 ASP A O 1
ATOM 1555 N N . SER A 1 195 ? -14.539 1.776 30.157 1.00 95.81 195 SER A N 1
ATOM 1556 C CA . SER A 1 195 ? -14.365 2.460 28.869 1.00 95.81 195 SER A CA 1
ATOM 1557 C C . SER A 1 195 ? -13.565 1.611 27.876 1.00 95.81 195 SER A C 1
ATOM 1559 O O . SER A 1 195 ? -13.957 1.521 26.714 1.00 95.81 195 SER A O 1
ATOM 1561 N N . GLN A 1 196 ? -12.517 0.903 28.314 1.00 95.56 196 GLN A N 1
ATOM 1562 C CA . GLN A 1 196 ? -11.800 -0.042 27.454 1.00 95.56 196 GLN A CA 1
ATOM 1563 C C . GLN A 1 196 ? -12.690 -1.218 27.013 1.00 95.56 196 GLN A C 1
ATOM 1565 O O . GLN A 1 196 ? -12.624 -1.614 25.849 1.00 95.56 196 GLN A O 1
ATOM 1570 N N . ALA A 1 197 ? -13.558 -1.741 27.885 1.00 96.62 197 ALA A N 1
ATOM 1571 C CA . ALA A 1 197 ? -14.532 -2.770 27.512 1.00 96.62 197 ALA A CA 1
ATOM 1572 C C . ALA A 1 197 ? -15.551 -2.253 26.476 1.00 96.62 197 ALA A C 1
ATOM 1574 O O . ALA A 1 197 ? -15.834 -2.939 25.491 1.00 96.62 197 ALA A O 1
ATOM 1575 N N . VAL A 1 198 ? -16.045 -1.017 26.638 1.00 97.50 198 VAL A N 1
ATOM 1576 C CA . VAL A 1 198 ? -16.918 -0.362 25.649 1.00 97.50 198 VAL A CA 1
ATOM 1577 C C . VAL A 1 198 ? -16.211 -0.211 24.302 1.00 97.50 198 VAL A C 1
ATOM 1579 O O . VAL A 1 198 ? -16.815 -0.517 23.275 1.00 97.50 198 VAL A O 1
ATOM 1582 N N . ILE A 1 199 ? -14.941 0.204 24.288 1.00 95.50 199 ILE A N 1
ATOM 1583 C CA . ILE A 1 199 ? -14.132 0.332 23.067 1.00 95.50 199 ILE A CA 1
ATOM 1584 C C . ILE A 1 199 ? -14.002 -1.023 22.357 1.00 95.50 199 ILE A C 1
ATOM 1586 O O . ILE A 1 199 ? -14.357 -1.126 21.186 1.00 95.50 199 ILE A O 1
ATOM 1590 N N . VAL A 1 200 ? -13.548 -2.067 23.062 1.00 95.00 200 VAL A N 1
ATOM 1591 C CA . VAL A 1 200 ? -13.291 -3.398 22.476 1.00 95.00 200 VAL A CA 1
ATOM 1592 C C . VAL A 1 200 ? -14.558 -4.001 21.873 1.00 95.00 200 VAL A C 1
ATOM 1594 O O . VAL A 1 200 ? -14.552 -4.384 20.707 1.00 95.00 200 VAL A O 1
ATOM 1597 N N . ILE A 1 201 ? -15.658 -4.031 22.629 1.00 96.88 201 ILE A N 1
ATOM 1598 C CA . ILE A 1 201 ? -16.923 -4.625 22.171 1.00 96.88 201 ILE A CA 1
ATOM 1599 C C . ILE A 1 201 ? -17.509 -3.836 20.989 1.00 96.88 201 ILE A C 1
ATOM 1601 O O . ILE A 1 201 ? -18.047 -4.423 20.054 1.00 96.88 201 ILE A O 1
ATOM 1605 N N . SER A 1 202 ? -17.396 -2.504 21.001 1.00 97.06 202 SER A N 1
ATOM 1606 C CA . SER A 1 202 ? -17.909 -1.674 19.902 1.00 97.06 202 SER A CA 1
ATOM 1607 C C . SER A 1 202 ? -17.075 -1.834 18.628 1.00 97.06 202 SER A C 1
ATOM 1609 O O . SER A 1 202 ? -17.653 -1.894 17.547 1.00 97.06 202 SER A O 1
ATOM 1611 N N . TYR A 1 203 ? -15.744 -1.960 18.738 1.00 95.69 203 TYR A N 1
ATOM 1612 C CA . TYR A 1 203 ? -14.896 -2.302 17.590 1.00 95.69 203 TYR A CA 1
ATOM 1613 C C . TYR A 1 203 ? -15.202 -3.709 17.066 1.00 95.69 203 TYR A C 1
ATOM 1615 O O . TYR A 1 203 ? -15.317 -3.863 15.861 1.00 95.69 203 TYR A O 1
ATOM 1623 N N . GLN A 1 204 ? -15.423 -4.711 17.925 1.00 95.69 204 GLN A N 1
ATOM 1624 C CA . GLN A 1 204 ? -15.772 -6.072 17.486 1.00 95.69 204 GLN A CA 1
ATOM 1625 C C . GLN A 1 204 ? -17.052 -6.120 16.634 1.00 95.69 204 GLN A C 1
ATOM 1627 O O . GLN A 1 204 ? -17.074 -6.802 15.612 1.00 95.69 204 GLN A O 1
ATOM 1632 N N . GLU A 1 205 ? -18.111 -5.399 17.014 1.00 97.06 205 GLU A N 1
ATOM 1633 C CA . GLU A 1 205 ? -19.336 -5.341 16.199 1.00 97.06 205 GLU A CA 1
ATOM 1634 C C . GLU A 1 205 ? -19.166 -4.480 14.939 1.00 97.06 205 GLU A C 1
ATOM 1636 O O . GLU A 1 205 ? -19.641 -4.848 13.863 1.00 97.06 205 GLU A O 1
ATOM 1641 N N . LEU A 1 206 ? -18.439 -3.363 15.036 1.00 95.62 206 LEU A N 1
ATOM 1642 C CA . LEU A 1 206 ? -18.135 -2.509 13.887 1.00 95.62 206 LEU A CA 1
ATOM 1643 C C . LEU A 1 206 ? -17.268 -3.233 12.847 1.00 95.62 206 LEU A C 1
ATOM 1645 O O . LEU A 1 206 ? -17.509 -3.098 11.649 1.00 95.62 206 LEU A O 1
ATOM 1649 N N . ASP A 1 207 ? -16.300 -4.033 13.288 1.00 96.75 207 ASP A N 1
ATOM 1650 C CA . ASP A 1 207 ? -15.392 -4.787 12.429 1.00 96.75 207 ASP A CA 1
ATOM 1651 C C . ASP A 1 207 ? -16.143 -5.887 11.661 1.00 96.75 207 ASP A C 1
ATOM 1653 O O . ASP A 1 207 ? -15.917 -6.043 10.462 1.00 96.75 207 ASP A O 1
ATOM 1657 N N . LYS A 1 208 ? -17.135 -6.555 12.273 1.00 96.75 208 LYS A N 1
ATOM 1658 C CA . LYS A 1 208 ? -18.067 -7.450 11.550 1.00 96.75 208 LYS A CA 1
ATOM 1659 C C . LYS A 1 208 ? -18.862 -6.695 10.480 1.00 96.75 208 LYS A C 1
ATOM 1661 O O . LYS A 1 208 ? -18.883 -7.111 9.324 1.00 96.75 208 LYS A O 1
ATOM 1666 N N . LEU A 1 209 ? -19.476 -5.567 10.853 1.00 96.38 209 LEU A N 1
ATOM 1667 C CA . LEU A 1 209 ? -20.315 -4.730 9.977 1.00 96.38 209 LEU A CA 1
ATOM 1668 C C . LEU A 1 209 ? -19.549 -4.051 8.827 1.00 96.38 209 LEU A C 1
ATOM 1670 O O . LEU A 1 209 ? -20.168 -3.488 7.924 1.00 96.38 209 LEU A O 1
ATOM 1674 N N . THR A 1 210 ? -18.218 -4.070 8.871 1.00 96.50 210 THR A N 1
ATOM 1675 C CA . THR A 1 210 ? -17.325 -3.448 7.881 1.00 96.50 210 THR A CA 1
ATOM 1676 C C . THR A 1 210 ? -16.351 -4.448 7.247 1.00 96.50 210 THR A C 1
ATOM 1678 O O . THR A 1 210 ? -15.454 -4.035 6.516 1.00 96.50 210 THR A O 1
ATOM 1681 N N . SER A 1 211 ? -16.501 -5.749 7.531 1.00 97.69 211 SER A N 1
ATOM 1682 C CA . SER A 1 211 ? -15.576 -6.818 7.115 1.00 97.69 211 SER A CA 1
ATOM 1683 C C . SER A 1 211 ? -14.101 -6.465 7.371 1.00 97.69 211 SER A C 1
ATOM 1685 O O . SER A 1 211 ? -13.236 -6.631 6.510 1.00 97.69 211 SER A O 1
ATOM 1687 N N . THR A 1 212 ? -13.822 -5.944 8.566 1.00 97.88 212 THR A N 1
ATOM 1688 C CA . THR A 1 212 ? -12.492 -5.507 8.997 1.00 97.88 212 THR A CA 1
ATOM 1689 C C . THR A 1 212 ? -11.767 -6.616 9.753 1.00 97.88 212 THR A C 1
ATOM 1691 O O . THR A 1 212 ? -12.281 -7.160 10.726 1.00 97.88 212 THR A O 1
ATOM 1694 N N . THR A 1 213 ? -10.522 -6.896 9.375 1.00 97.56 213 THR A N 1
ATOM 1695 C CA . THR A 1 213 ? -9.550 -7.581 10.236 1.00 97.56 213 THR A CA 1
ATOM 1696 C C . THR A 1 213 ? -8.632 -6.526 10.849 1.00 97.56 213 THR A C 1
ATOM 1698 O O . THR A 1 213 ? -7.928 -5.818 10.129 1.00 97.56 213 THR A O 1
ATOM 1701 N N . ARG A 1 214 ? -8.668 -6.373 12.177 1.00 95.38 214 ARG A N 1
ATOM 1702 C CA . ARG A 1 214 ? -7.979 -5.292 12.898 1.00 95.38 214 ARG A CA 1
ATOM 1703 C C . ARG A 1 214 ? -6.734 -5.785 13.625 1.00 95.38 214 ARG A C 1
ATOM 1705 O O . ARG A 1 214 ? -6.802 -6.716 14.423 1.00 95.38 214 ARG A O 1
ATOM 1712 N N . PHE A 1 215 ? -5.615 -5.099 13.411 1.00 95.50 215 PHE A N 1
ATOM 1713 C CA . PHE A 1 215 ? -4.341 -5.385 14.062 1.00 95.50 215 PHE A CA 1
ATOM 1714 C C . PHE A 1 215 ? -4.012 -4.288 15.075 1.00 95.50 215 PHE A C 1
ATOM 1716 O O . PHE A 1 215 ? -3.509 -3.231 14.714 1.00 95.50 215 PHE A O 1
ATOM 1723 N N . SER A 1 216 ? -4.274 -4.529 16.362 1.00 89.69 216 SER A N 1
ATOM 1724 C CA . SER A 1 216 ? -3.979 -3.556 17.432 1.00 89.69 216 SER A CA 1
ATOM 1725 C C . SER A 1 216 ? -2.477 -3.343 17.666 1.00 89.69 216 SER A C 1
ATOM 1727 O O . SER A 1 216 ? -2.062 -2.306 18.179 1.00 89.69 216 SER A O 1
ATOM 1729 N N . ALA A 1 217 ? -1.661 -4.347 17.339 1.00 93.31 217 ALA A N 1
ATOM 1730 C CA . ALA A 1 217 ? -0.209 -4.321 17.445 1.00 93.31 217 ALA A CA 1
ATOM 1731 C C . ALA A 1 217 ? 0.400 -5.327 16.461 1.00 93.31 217 ALA A C 1
ATOM 1733 O O . ALA A 1 217 ? -0.138 -6.417 16.273 1.00 93.31 217 ALA A O 1
ATOM 1734 N N . LEU A 1 218 ? 1.543 -4.968 15.877 1.00 95.50 218 LEU A N 1
ATOM 1735 C CA . LEU A 1 218 ? 2.395 -5.845 15.076 1.00 95.50 218 LEU A CA 1
ATOM 1736 C C . LEU A 1 218 ? 3.847 -5.597 15.501 1.00 95.50 218 LEU A C 1
ATOM 1738 O O . LEU A 1 218 ? 4.249 -4.445 15.678 1.00 95.50 218 LEU A O 1
ATOM 1742 N N . GLU A 1 219 ? 4.628 -6.662 15.661 1.00 94.69 219 GLU A N 1
ATOM 1743 C CA . GLU A 1 219 ? 6.076 -6.567 15.880 1.00 94.69 219 GLU A CA 1
ATOM 1744 C C . GLU A 1 219 ? 6.788 -6.625 14.506 1.00 94.69 219 GLU A C 1
ATOM 1746 O O . GLU A 1 219 ? 6.316 -7.326 13.605 1.00 94.69 219 GLU A O 1
ATOM 1751 N N . PRO A 1 220 ? 7.877 -5.867 14.287 1.00 95.62 220 PRO A N 1
ATOM 1752 C CA . P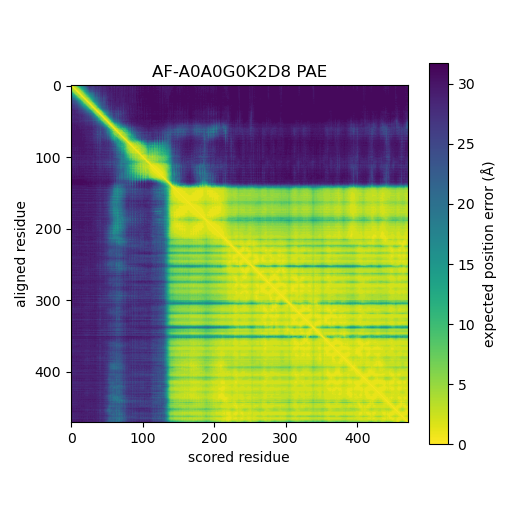RO A 1 220 ? 8.560 -5.833 12.996 1.00 95.62 220 PRO A CA 1
ATOM 1753 C C . PRO A 1 220 ? 9.372 -7.115 12.759 1.00 95.62 220 PRO A C 1
ATOM 1755 O O . PRO A 1 220 ? 10.129 -7.541 13.631 1.00 95.62 220 PRO A O 1
ATOM 1758 N N . ILE A 1 221 ? 9.265 -7.698 11.561 1.00 95.94 221 ILE A N 1
ATOM 1759 C CA . ILE A 1 221 ? 10.086 -8.853 11.149 1.00 95.94 221 ILE A CA 1
ATOM 1760 C C . ILE A 1 221 ? 11.462 -8.423 10.621 1.00 95.94 221 ILE A C 1
ATOM 1762 O O . ILE A 1 221 ? 12.435 -9.171 10.709 1.00 95.94 221 ILE A O 1
ATOM 1766 N N . ILE A 1 222 ? 11.549 -7.203 10.082 1.00 96.50 222 ILE A N 1
ATOM 1767 C CA . ILE A 1 222 ? 12.765 -6.599 9.533 1.00 96.50 222 ILE A CA 1
ATOM 1768 C C . ILE A 1 222 ? 12.807 -5.131 9.971 1.00 96.50 222 ILE A C 1
ATOM 1770 O O . ILE A 1 222 ? 11.814 -4.421 9.827 1.00 96.50 222 ILE A O 1
ATOM 1774 N N . THR A 1 223 ? 13.968 -4.664 10.435 1.00 95.94 223 THR A N 1
ATOM 1775 C CA . THR A 1 223 ? 14.238 -3.252 10.758 1.00 95.94 223 THR A CA 1
ATOM 1776 C C . THR A 1 223 ? 15.539 -2.817 10.095 1.00 95.94 223 THR A C 1
ATOM 1778 O O . THR A 1 223 ? 16.588 -3.412 10.347 1.00 95.94 223 THR A O 1
ATOM 1781 N N . VAL A 1 224 ? 15.489 -1.759 9.283 1.00 94.25 224 VAL A N 1
ATOM 1782 C CA . VAL A 1 224 ? 16.671 -1.100 8.704 1.00 94.25 224 VAL A CA 1
ATOM 1783 C C . VAL A 1 224 ? 16.943 0.210 9.454 1.00 94.25 224 VAL A C 1
ATOM 1785 O O . VAL A 1 224 ? 16.027 0.855 9.961 1.00 94.25 224 VAL A O 1
ATOM 1788 N N . SER A 1 225 ? 18.206 0.630 9.546 1.00 91.56 225 SER A N 1
ATOM 1789 C CA . SER A 1 225 ? 18.558 1.918 10.167 1.00 91.56 225 SER A CA 1
ATOM 1790 C C . SER A 1 225 ? 18.171 3.126 9.304 1.00 91.56 225 SER A C 1
ATOM 1792 O O . SER A 1 225 ? 17.892 4.195 9.843 1.00 91.56 225 SER A O 1
ATOM 1794 N N . ASP A 1 226 ? 18.123 2.946 7.983 1.00 92.00 226 ASP A N 1
ATOM 1795 C CA . ASP A 1 226 ? 17.902 4.011 7.004 1.00 92.00 226 ASP A CA 1
ATOM 1796 C C . ASP A 1 226 ? 16.431 4.165 6.602 1.00 92.00 226 ASP A C 1
ATOM 1798 O O . ASP A 1 226 ? 15.627 3.240 6.704 1.00 92.00 226 ASP A O 1
ATOM 1802 N N . ASN A 1 227 ? 16.098 5.352 6.093 1.00 92.88 227 ASN A N 1
ATOM 1803 C CA . ASN A 1 227 ? 14.771 5.725 5.608 1.00 92.88 227 ASN A CA 1
ATOM 1804 C C . ASN A 1 227 ? 14.396 4.963 4.322 1.00 92.88 227 ASN A C 1
ATOM 1806 O O . ASN A 1 227 ? 14.713 5.406 3.213 1.00 92.88 227 ASN A O 1
ATOM 1810 N N . ILE A 1 228 ? 13.709 3.833 4.484 1.00 95.88 228 ILE A N 1
ATOM 1811 C CA . ILE A 1 228 ? 13.212 3.010 3.377 1.00 95.88 228 ILE A CA 1
ATOM 1812 C C . ILE A 1 228 ? 12.044 3.712 2.663 1.00 95.88 228 ILE A C 1
ATOM 1814 O O . ILE A 1 228 ? 11.241 4.423 3.271 1.00 95.88 228 ILE A O 1
ATOM 1818 N N . LYS A 1 229 ? 11.967 3.528 1.344 1.00 95.06 229 LYS A N 1
ATOM 1819 C CA . LYS A 1 229 ? 10.907 4.013 0.455 1.00 95.06 229 LYS A CA 1
ATOM 1820 C C . LYS A 1 229 ? 9.965 2.886 0.052 1.00 95.06 229 LYS A C 1
ATOM 1822 O O . LYS A 1 229 ? 8.759 3.014 0.271 1.00 95.06 229 LYS A O 1
ATOM 1827 N N . ASN A 1 230 ? 10.519 1.794 -0.477 1.00 97.12 230 ASN A N 1
ATOM 1828 C CA . ASN A 1 230 ? 9.762 0.689 -1.057 1.00 97.12 230 ASN A CA 1
ATOM 1829 C C . ASN A 1 230 ? 10.283 -0.688 -0.628 1.00 97.12 230 ASN A C 1
ATOM 1831 O O . ASN A 1 230 ? 11.423 -0.834 -0.181 1.00 97.12 230 ASN A O 1
ATOM 1835 N N . LEU A 1 231 ? 9.409 -1.682 -0.782 1.00 97.25 231 LEU A N 1
ATOM 1836 C CA . LEU A 1 231 ? 9.594 -3.085 -0.438 1.00 97.25 231 LEU A CA 1
ATOM 1837 C C . LEU A 1 231 ? 9.269 -3.960 -1.655 1.00 97.25 231 LEU A C 1
ATOM 1839 O O . LEU A 1 231 ? 8.186 -3.865 -2.227 1.00 97.25 231 LEU A O 1
ATOM 1843 N N . TYR A 1 232 ? 10.180 -4.868 -1.983 1.00 97.19 232 TYR A N 1
ATOM 1844 C CA . TYR A 1 232 ? 10.009 -5.914 -2.990 1.00 97.19 232 TYR A CA 1
ATOM 1845 C C . TYR A 1 232 ? 10.284 -7.266 -2.355 1.00 97.19 232 TYR A C 1
ATOM 1847 O O . TYR A 1 232 ? 11.068 -7.362 -1.412 1.00 97.19 232 TYR A O 1
ATOM 1855 N N . ILE A 1 233 ? 9.670 -8.320 -2.881 1.00 94.62 233 ILE A N 1
ATOM 1856 C CA . ILE A 1 233 ? 9.905 -9.688 -2.420 1.00 94.62 233 ILE A CA 1
ATOM 1857 C C . ILE A 1 233 ? 10.243 -10.554 -3.623 1.00 94.62 233 ILE A C 1
ATOM 1859 O O . ILE A 1 233 ? 9.509 -10.558 -4.606 1.00 94.62 233 ILE A O 1
ATOM 1863 N N . SER A 1 234 ? 11.353 -11.283 -3.547 1.00 93.38 234 SER A N 1
ATOM 1864 C CA . SER A 1 234 ? 11.767 -12.257 -4.558 1.00 93.38 234 SER A CA 1
ATOM 1865 C C . SER A 1 234 ? 12.408 -13.447 -3.855 1.00 93.38 234 SER A C 1
ATOM 1867 O O . SER A 1 234 ? 13.207 -13.279 -2.941 1.00 93.38 234 SER A O 1
ATOM 1869 N N . SER A 1 235 ? 12.035 -14.665 -4.253 1.00 89.06 235 SER A N 1
ATOM 1870 C CA . SER A 1 235 ? 12.665 -15.917 -3.794 1.00 89.06 235 SER A CA 1
ATOM 1871 C C . SER A 1 235 ? 12.747 -16.132 -2.264 1.00 89.06 235 SER A C 1
ATOM 1873 O O . SER A 1 235 ? 13.594 -16.887 -1.796 1.00 89.06 235 SER A O 1
ATOM 1875 N N . GLY A 1 236 ? 11.854 -15.515 -1.478 1.00 90.31 236 GLY A N 1
ATOM 1876 C CA . GLY A 1 236 ? 11.842 -15.603 -0.006 1.00 90.31 236 GLY A CA 1
ATOM 1877 C C . GLY A 1 236 ? 12.660 -14.521 0.717 1.00 90.31 236 GLY A C 1
ATOM 1878 O O . GLY A 1 236 ? 12.657 -14.470 1.948 1.00 90.31 236 GLY A O 1
ATOM 1879 N N . GLU A 1 237 ? 13.312 -13.631 -0.030 1.00 95.50 237 GLU A N 1
ATOM 1880 C CA . GLU A 1 237 ? 14.016 -12.460 0.490 1.00 95.50 237 GLU A CA 1
ATOM 1881 C C . GLU A 1 237 ? 13.214 -11.176 0.227 1.00 95.50 237 GLU A C 1
ATOM 1883 O O . GLU A 1 237 ? 12.530 -11.030 -0.791 1.00 95.50 237 GLU A O 1
ATOM 1888 N N . ALA A 1 238 ? 13.317 -10.232 1.159 1.00 96.88 238 ALA A N 1
ATOM 1889 C CA . ALA A 1 238 ? 12.858 -8.860 1.025 1.00 96.88 238 ALA A CA 1
ATOM 1890 C C . ALA A 1 238 ? 14.000 -7.967 0.527 1.00 96.88 238 ALA A C 1
ATOM 1892 O O . ALA A 1 238 ? 15.102 -7.986 1.084 1.00 96.88 238 ALA A O 1
ATOM 1893 N N . TYR A 1 239 ? 13.701 -7.125 -0.460 1.00 97.75 239 TYR A N 1
ATOM 1894 C CA . TYR A 1 239 ? 14.587 -6.081 -0.964 1.00 97.75 239 TYR A CA 1
ATOM 1895 C C . TYR A 1 239 ? 13.972 -4.723 -0.635 1.00 97.75 239 TYR A C 1
ATOM 1897 O O . TYR A 1 239 ? 12.825 -4.450 -0.989 1.00 97.75 239 TYR A O 1
ATOM 1905 N N . LEU A 1 240 ? 14.720 -3.883 0.075 1.00 97.62 240 LEU A N 1
ATOM 1906 C CA . LEU A 1 240 ? 14.261 -2.600 0.598 1.00 97.62 240 LEU A CA 1
ATOM 1907 C C . LEU A 1 240 ? 15.111 -1.476 0.007 1.00 97.62 240 LEU A C 1
ATOM 1909 O O . LEU A 1 240 ? 16.338 -1.528 0.099 1.00 97.62 240 LEU A O 1
ATOM 1913 N N . THR A 1 241 ? 14.487 -0.456 -0.580 1.00 97.62 241 THR A N 1
ATOM 1914 C CA . THR A 1 241 ? 15.211 0.662 -1.211 1.00 97.62 241 THR A CA 1
ATOM 1915 C C . THR A 1 241 ? 15.167 1.922 -0.354 1.00 97.62 241 THR A C 1
ATOM 1917 O O . THR A 1 241 ? 14.119 2.273 0.183 1.00 97.62 241 THR A O 1
ATOM 1920 N N . THR A 1 242 ? 16.288 2.636 -0.233 1.00 96.88 242 THR A N 1
ATOM 1921 C CA . THR A 1 242 ? 16.312 4.042 0.213 1.00 96.88 242 THR A CA 1
ATOM 1922 C C . THR A 1 242 ? 16.226 4.966 -1.011 1.00 96.88 242 THR A C 1
ATOM 1924 O O . THR A 1 242 ? 15.735 4.562 -2.063 1.00 96.88 242 THR A O 1
ATOM 1927 N N . ASP A 1 243 ? 16.705 6.210 -0.912 1.00 96.31 243 ASP A N 1
ATOM 1928 C CA . ASP A 1 243 ? 16.915 7.074 -2.080 1.00 96.31 243 ASP A CA 1
ATOM 1929 C C . ASP A 1 243 ? 18.047 6.585 -3.008 1.00 96.31 243 ASP A C 1
ATOM 1931 O O . ASP A 1 243 ? 18.047 6.935 -4.185 1.00 96.31 243 ASP A O 1
ATOM 1935 N N . THR A 1 244 ? 18.995 5.774 -2.520 1.00 96.69 244 THR A N 1
ATOM 1936 C CA . THR A 1 244 ? 20.087 5.214 -3.349 1.00 96.69 244 THR A CA 1
ATOM 1937 C C . THR A 1 244 ? 20.422 3.761 -3.046 1.00 96.69 244 THR A C 1
ATOM 1939 O O . THR A 1 244 ? 20.867 3.040 -3.933 1.00 96.69 244 THR A O 1
ATOM 1942 N N . ASP A 1 245 ? 20.252 3.316 -1.807 1.00 97.81 245 ASP A N 1
ATOM 1943 C CA . ASP A 1 245 ? 20.823 2.064 -1.320 1.00 97.81 245 ASP A CA 1
ATOM 1944 C C . ASP A 1 245 ? 19.775 0.949 -1.332 1.00 97.81 245 ASP A C 1
ATOM 1946 O O . ASP A 1 245 ? 18.615 1.165 -0.979 1.00 97.81 245 ASP A O 1
ATOM 1950 N N . ILE A 1 246 ? 20.191 -0.247 -1.748 1.00 98.25 246 ILE A N 1
ATOM 1951 C CA . ILE A 1 246 ? 19.350 -1.443 -1.831 1.00 98.25 246 ILE A CA 1
ATOM 1952 C C . ILE A 1 246 ? 19.806 -2.404 -0.734 1.00 98.25 246 ILE A C 1
ATOM 1954 O O . ILE A 1 246 ? 20.959 -2.847 -0.717 1.00 98.25 246 ILE A O 1
ATOM 1958 N N . TYR A 1 247 ? 18.895 -2.719 0.179 1.00 98.00 247 TYR A N 1
ATOM 1959 C CA . TYR A 1 247 ? 19.084 -3.658 1.277 1.00 98.00 247 TYR A CA 1
ATOM 1960 C C . TYR A 1 247 ? 18.389 -4.981 0.981 1.00 98.00 247 TYR A C 1
ATOM 1962 O O . TYR A 1 247 ? 17.303 -4.986 0.415 1.00 98.00 247 TYR A O 1
ATOM 1970 N N . LYS A 1 248 ? 18.987 -6.085 1.422 1.00 97.31 248 LYS A N 1
ATOM 1971 C CA . LYS A 1 248 ? 18.446 -7.444 1.361 1.00 97.31 248 LYS A CA 1
ATOM 1972 C C . LYS A 1 248 ? 18.269 -8.001 2.768 1.00 97.31 248 LYS A C 1
ATOM 1974 O O . LYS A 1 248 ? 19.139 -7.801 3.621 1.00 97.31 248 LYS A O 1
ATOM 1979 N N . ALA A 1 249 ? 17.162 -8.686 3.022 1.00 96.69 249 ALA A N 1
ATOM 1980 C CA . ALA A 1 249 ? 16.885 -9.357 4.287 1.00 96.69 249 ALA A CA 1
ATOM 1981 C C . ALA A 1 249 ? 16.031 -10.613 4.066 1.00 96.69 249 ALA A C 1
ATOM 1983 O O . ALA A 1 249 ? 15.122 -10.611 3.243 1.00 96.69 249 ALA A O 1
ATOM 1984 N N . SER A 1 250 ? 16.276 -11.673 4.836 1.00 95.06 250 SER A N 1
ATOM 1985 C CA . SER A 1 250 ? 15.396 -12.848 4.843 1.00 95.06 250 SER A CA 1
ATOM 1986 C C . SER A 1 250 ? 14.048 -12.506 5.484 1.00 95.06 250 SER A C 1
ATOM 1988 O O . SER A 1 250 ? 14.010 -11.885 6.549 1.00 95.06 250 SER A O 1
ATOM 1990 N N . LEU A 1 251 ? 12.946 -12.966 4.882 1.00 93.50 251 LEU A N 1
ATOM 1991 C CA . L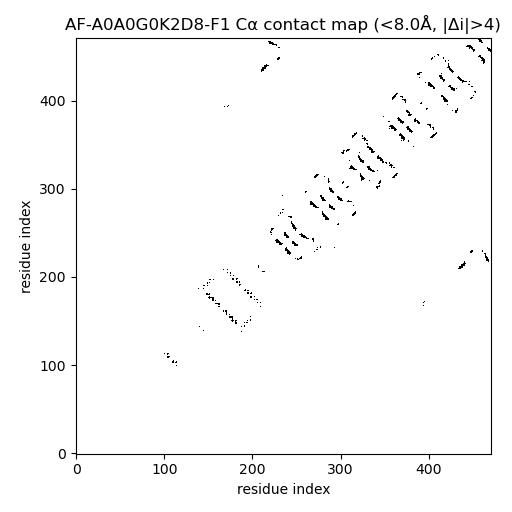EU A 1 251 ? 11.606 -12.863 5.479 1.00 93.50 251 LEU A CA 1
ATOM 1992 C C . LEU A 1 251 ? 11.455 -13.717 6.750 1.00 93.50 251 LEU A C 1
ATOM 1994 O O . LEU A 1 251 ? 10.594 -13.437 7.576 1.00 93.50 251 LEU A O 1
ATOM 1998 N N . LEU A 1 252 ? 12.329 -14.711 6.950 1.00 90.06 252 LEU A N 1
ATOM 1999 C CA . LEU A 1 252 ? 12.407 -15.509 8.183 1.00 90.06 252 LEU A CA 1
ATOM 2000 C C . LEU A 1 252 ? 13.170 -14.791 9.317 1.00 90.06 252 LEU A C 1
ATOM 2002 O O . LEU A 1 252 ? 13.432 -15.384 10.363 1.00 90.06 252 LEU A O 1
ATOM 2006 N N . GLY A 1 253 ? 13.544 -13.526 9.107 1.00 79.38 253 GLY A N 1
ATOM 2007 C CA . GLY A 1 253 ? 14.319 -12.715 10.036 1.00 79.38 253 GLY A CA 1
ATOM 2008 C C . GLY A 1 253 ? 15.826 -12.755 9.770 1.00 79.38 253 GLY A C 1
ATOM 2009 O O . GLY A 1 253 ? 16.368 -13.635 9.101 1.00 79.38 253 GLY A O 1
ATOM 2010 N N . GLY A 1 254 ? 16.521 -11.752 10.302 1.00 80.75 254 GLY A N 1
ATOM 2011 C CA . GLY A 1 254 ? 17.955 -11.548 10.115 1.00 80.75 254 GLY A CA 1
ATOM 2012 C C . GLY A 1 254 ? 18.316 -10.065 10.165 1.00 80.75 254 GLY A C 1
ATOM 2013 O O . GLY A 1 254 ? 17.448 -9.205 10.300 1.00 80.75 254 GLY A O 1
ATOM 2014 N N . LYS A 1 255 ? 19.609 -9.746 10.057 1.00 89.81 255 LYS A N 1
ATOM 2015 C CA . LYS A 1 255 ? 20.054 -8.354 9.897 1.00 89.81 255 LYS A CA 1
ATOM 2016 C C . LYS A 1 255 ? 20.038 -7.981 8.412 1.00 89.81 255 LYS A C 1
ATOM 2018 O O . LYS A 1 255 ? 20.690 -8.690 7.645 1.00 89.81 255 LYS A O 1
ATOM 2023 N N . PRO A 1 256 ? 19.376 -6.881 8.010 1.00 95.38 256 PRO A N 1
ATOM 2024 C CA . PRO A 1 256 ? 19.471 -6.366 6.651 1.00 95.38 256 PRO A CA 1
ATOM 2025 C C . PRO A 1 256 ? 20.915 -6.081 6.253 1.00 95.38 256 PRO A C 1
ATOM 2027 O O . PRO A 1 256 ? 21.681 -5.502 7.026 1.00 95.38 256 PRO A O 1
ATOM 2030 N N . GLN A 1 257 ? 21.272 -6.463 5.033 1.00 96.69 257 GLN A N 1
ATOM 2031 C CA . GLN A 1 257 ? 22.583 -6.222 4.443 1.00 96.69 257 GLN A CA 1
ATOM 2032 C C . GLN A 1 257 ? 22.419 -5.287 3.253 1.00 96.69 257 GLN A C 1
ATOM 2034 O O . GLN A 1 257 ? 21.528 -5.498 2.434 1.00 96.69 257 GLN A O 1
ATOM 2039 N N . LYS A 1 258 ? 23.266 -4.261 3.131 1.00 97.50 258 LYS A N 1
ATOM 2040 C CA . LYS A 1 258 ? 23.304 -3.485 1.891 1.00 97.50 258 LYS A CA 1
ATOM 2041 C C . LYS A 1 258 ? 23.964 -4.328 0.804 1.00 97.50 258 LYS A C 1
ATOM 2043 O O . LYS A 1 258 ? 25.111 -4.730 0.973 1.00 97.50 258 LYS A O 1
ATOM 2048 N N . VAL A 1 259 ? 23.246 -4.549 -0.291 1.00 97.94 259 VAL A N 1
ATOM 2049 C CA . VAL A 1 259 ? 23.693 -5.369 -1.426 1.00 97.94 259 VAL A CA 1
ATOM 2050 C C . VAL A 1 259 ? 24.078 -4.530 -2.641 1.00 97.94 259 VAL A C 1
ATOM 2052 O O . VAL A 1 259 ? 25.004 -4.893 -3.356 1.00 97.94 259 VAL A O 1
ATOM 2055 N N . ALA A 1 260 ? 23.447 -3.369 -2.842 1.00 98.00 260 ALA A N 1
ATOM 2056 C CA . ALA A 1 260 ? 23.780 -2.475 -3.949 1.00 98.00 260 ALA A CA 1
ATOM 2057 C C . ALA A 1 260 ? 23.527 -0.991 -3.624 1.00 98.00 260 ALA A C 1
ATOM 2059 O O . ALA A 1 260 ? 22.950 -0.624 -2.597 1.00 98.00 260 ALA A O 1
ATOM 2060 N N . THR A 1 261 ? 23.997 -0.108 -4.506 1.00 98.12 261 THR A N 1
ATOM 2061 C CA . THR A 1 261 ? 23.808 1.346 -4.424 1.00 98.12 261 THR A CA 1
ATOM 2062 C C . THR A 1 261 ? 23.658 1.915 -5.834 1.00 98.12 261 THR A C 1
ATOM 2064 O O . THR A 1 261 ? 24.536 1.727 -6.676 1.00 98.12 261 THR A O 1
ATOM 2067 N N . LEU A 1 262 ? 22.556 2.620 -6.086 1.00 97.75 262 LEU A N 1
ATOM 2068 C CA . LEU A 1 262 ? 22.312 3.386 -7.304 1.00 97.75 262 LEU A CA 1
ATOM 2069 C C . LEU A 1 262 ? 23.351 4.519 -7.428 1.00 97.75 262 LEU A C 1
ATOM 2071 O O . LEU A 1 262 ? 23.616 5.219 -6.443 1.00 97.75 262 LEU A O 1
ATOM 2075 N N . PRO A 1 263 ? 23.946 4.748 -8.614 1.00 96.94 263 PRO A N 1
ATOM 2076 C CA . PRO A 1 263 ? 24.908 5.830 -8.803 1.00 96.94 263 PRO A CA 1
ATOM 2077 C C . PRO A 1 263 ? 24.268 7.204 -8.555 1.00 96.94 263 PRO A C 1
ATOM 2079 O O . PRO A 1 263 ? 23.315 7.580 -9.230 1.00 96.94 263 PRO A O 1
ATOM 2082 N N . LYS A 1 264 ? 24.819 7.999 -7.629 1.00 91.94 264 LYS A N 1
ATOM 2083 C CA . LYS A 1 264 ? 24.242 9.302 -7.222 1.00 91.94 264 LYS A CA 1
ATOM 2084 C C . LYS A 1 264 ? 24.041 10.293 -8.378 1.00 91.94 264 LYS A C 1
ATOM 2086 O O . LYS A 1 264 ? 23.105 11.083 -8.362 1.00 91.94 264 LYS A O 1
ATOM 2091 N N . ASN A 1 265 ? 24.895 10.246 -9.402 1.00 95.44 265 ASN A N 1
ATOM 2092 C CA . ASN A 1 265 ? 24.774 11.074 -10.609 1.00 95.44 265 ASN A CA 1
ATOM 2093 C C . ASN A 1 265 ? 23.624 10.646 -11.546 1.00 95.44 265 ASN A C 1
ATOM 2095 O O . ASN A 1 265 ? 23.303 11.362 -12.492 1.00 95.44 265 ASN A O 1
ATOM 2099 N N . LYS A 1 266 ? 23.000 9.492 -11.292 1.00 96.56 266 LYS A N 1
ATOM 2100 C CA . LYS A 1 266 ? 21.877 8.931 -12.055 1.00 96.56 266 LYS A CA 1
ATOM 2101 C C . LYS A 1 266 ? 20.527 9.173 -11.370 1.00 96.56 266 LYS A C 1
ATOM 2103 O O . LYS A 1 266 ? 19.521 8.633 -11.819 1.00 96.56 266 LYS A O 1
ATOM 2108 N N . GLY A 1 267 ? 20.488 10.037 -10.353 1.00 96.75 267 GLY A N 1
ATOM 2109 C CA . GLY A 1 267 ? 19.273 10.427 -9.638 1.00 96.75 267 GLY A CA 1
ATOM 2110 C C . GLY A 1 267 ? 18.904 9.476 -8.502 1.00 96.75 267 GLY A C 1
ATOM 2111 O O . GLY A 1 267 ? 19.463 8.387 -8.377 1.00 96.75 267 GLY A O 1
ATOM 2112 N N . ASN A 1 268 ? 17.947 9.899 -7.680 1.00 97.69 268 ASN A N 1
ATOM 2113 C CA . ASN A 1 268 ? 17.439 9.091 -6.574 1.00 97.69 268 ASN A CA 1
ATOM 2114 C C . ASN A 1 268 ? 16.430 8.058 -7.089 1.00 97.69 268 ASN A C 1
ATOM 2116 O O . ASN A 1 268 ? 15.760 8.287 -8.095 1.00 97.69 268 ASN A O 1
ATOM 2120 N N . PHE A 1 269 ? 16.283 6.948 -6.374 1.00 98.25 269 PHE A N 1
ATOM 2121 C CA . PHE A 1 269 ? 15.205 5.983 -6.565 1.00 98.25 269 PHE A CA 1
ATOM 2122 C C . PHE A 1 269 ? 13.820 6.663 -6.495 1.00 98.25 269 PHE A C 1
ATOM 2124 O O . PHE A 1 269 ? 13.563 7.478 -5.607 1.00 98.25 269 PHE A O 1
ATOM 2131 N N . VAL A 1 270 ? 12.925 6.304 -7.422 1.00 98.00 270 VAL A N 1
ATOM 2132 C CA . VAL A 1 270 ? 11.539 6.806 -7.491 1.00 98.00 270 VAL A CA 1
ATOM 2133 C C . VAL A 1 270 ? 10.528 5.668 -7.369 1.00 98.00 270 VAL A C 1
ATOM 2135 O O . VAL A 1 270 ? 9.595 5.758 -6.576 1.00 98.00 270 VAL A O 1
ATOM 2138 N N . SER A 1 271 ? 10.696 4.604 -8.154 1.00 98.12 271 SER A N 1
ATOM 2139 C CA . SER A 1 271 ? 9.782 3.458 -8.186 1.00 98.12 271 SER A CA 1
ATOM 2140 C C . SER A 1 271 ? 10.495 2.221 -8.736 1.00 98.12 271 SER A C 1
ATOM 2142 O O . SER A 1 271 ? 11.577 2.331 -9.312 1.00 98.12 271 SER A O 1
ATOM 2144 N N . GLY A 1 272 ? 9.914 1.038 -8.570 1.00 97.69 272 GLY A N 1
ATOM 2145 C CA . GLY A 1 272 ? 10.478 -0.209 -9.076 1.00 97.69 272 GLY A CA 1
ATOM 2146 C C . GLY A 1 272 ? 9.438 -1.312 -9.221 1.00 97.69 272 GLY A C 1
ATOM 2147 O O . GLY A 1 272 ? 8.289 -1.151 -8.810 1.00 97.69 272 GLY A O 1
ATOM 2148 N N . THR A 1 273 ? 9.829 -2.429 -9.833 1.00 97.38 273 THR A N 1
ATOM 2149 C CA . THR A 1 273 ? 8.914 -3.538 -10.127 1.00 97.38 273 THR A CA 1
ATOM 2150 C C . THR A 1 273 ? 9.626 -4.890 -10.276 1.00 97.38 273 THR A C 1
ATOM 2152 O O . THR A 1 273 ? 10.822 -4.936 -10.570 1.00 97.38 273 THR A O 1
ATOM 2155 N N . ASN A 1 274 ? 8.882 -5.984 -10.081 1.00 94.75 274 ASN A N 1
ATOM 2156 C CA . ASN A 1 274 ? 9.371 -7.363 -10.155 1.00 94.75 274 ASN A CA 1
ATOM 2157 C C . ASN A 1 274 ? 9.123 -7.959 -11.548 1.00 94.75 274 ASN A C 1
ATOM 2159 O O . ASN A 1 274 ? 8.006 -8.349 -11.884 1.00 94.75 274 ASN A O 1
ATOM 2163 N N . PHE A 1 275 ? 10.177 -8.138 -12.334 1.00 91.44 275 PHE A N 1
ATOM 2164 C CA . PHE A 1 275 ? 10.110 -8.819 -13.621 1.00 91.44 275 PHE A CA 1
ATOM 2165 C C . PHE A 1 275 ? 10.572 -10.273 -13.471 1.00 91.44 275 PHE A C 1
ATOM 2167 O O . PHE A 1 275 ? 11.740 -10.618 -13.656 1.00 91.44 275 PHE A O 1
ATOM 2174 N N . GLY A 1 276 ? 9.642 -11.143 -13.074 1.00 88.88 276 GLY A N 1
ATOM 2175 C CA . GLY A 1 276 ? 9.980 -12.506 -12.664 1.00 88.88 276 GLY A CA 1
ATOM 2176 C C . GLY A 1 276 ? 10.843 -12.471 -11.401 1.00 88.88 276 GLY A C 1
ATOM 2177 O O . GLY A 1 276 ? 10.399 -11.981 -10.366 1.00 88.88 276 GLY A O 1
ATOM 2178 N N . THR A 1 277 ? 12.080 -12.968 -11.480 1.00 91.88 277 THR A N 1
ATOM 2179 C CA . THR A 1 277 ? 13.045 -12.896 -10.366 1.00 91.88 277 THR A CA 1
ATOM 2180 C C . THR A 1 277 ? 13.887 -11.620 -10.353 1.00 91.88 277 THR A C 1
ATOM 2182 O O . THR A 1 277 ? 14.580 -11.395 -9.367 1.00 91.88 277 THR A O 1
ATOM 2185 N N . ILE A 1 278 ? 13.873 -10.825 -11.426 1.00 95.69 278 ILE A N 1
ATOM 2186 C CA . ILE A 1 278 ? 14.688 -9.614 -11.599 1.00 95.69 278 ILE A CA 1
ATOM 2187 C C . ILE A 1 278 ? 13.927 -8.394 -11.070 1.00 95.69 278 ILE A C 1
ATOM 2189 O O . ILE A 1 278 ? 12.706 -8.320 -11.204 1.00 95.69 278 ILE A O 1
ATOM 2193 N N . LEU A 1 279 ? 14.632 -7.431 -10.475 1.00 97.69 279 LEU A N 1
ATOM 2194 C CA . LEU A 1 279 ? 14.046 -6.160 -10.041 1.00 97.69 279 LEU A CA 1
ATOM 2195 C C . LEU A 1 279 ? 14.484 -5.042 -10.989 1.00 97.69 279 LEU A C 1
ATOM 2197 O O . LEU A 1 279 ? 15.675 -4.902 -11.260 1.00 97.69 279 LEU A O 1
ATOM 2201 N N . TYR A 1 280 ? 13.544 -4.221 -11.454 1.00 97.94 280 TYR A N 1
ATOM 2202 C CA . TYR A 1 280 ? 13.860 -2.983 -12.171 1.00 97.94 280 TYR A CA 1
ATOM 2203 C C . TYR A 1 280 ? 13.579 -1.771 -11.287 1.00 97.94 280 TYR A C 1
ATOM 2205 O O . TYR A 1 280 ? 12.513 -1.679 -10.680 1.00 97.94 280 TYR A O 1
ATOM 2213 N N . PHE A 1 281 ? 14.519 -0.828 -11.236 1.00 98.44 281 PHE A N 1
ATOM 2214 C CA . PHE A 1 281 ? 14.436 0.398 -10.442 1.00 98.44 281 PHE A CA 1
ATOM 2215 C C . PHE A 1 281 ? 14.545 1.633 -11.339 1.00 98.44 281 PHE A C 1
ATOM 2217 O O . PHE A 1 281 ? 15.560 1.830 -12.004 1.00 98.44 281 PHE A O 1
ATOM 2224 N N . TYR A 1 282 ? 13.516 2.475 -11.334 1.00 98.50 282 TYR A N 1
ATOM 2225 C CA . TYR A 1 282 ? 13.463 3.748 -12.050 1.00 98.50 282 TYR A CA 1
ATOM 2226 C C . TYR A 1 282 ? 13.894 4.911 -11.135 1.00 98.50 282 TYR A C 1
ATOM 2228 O O . TYR A 1 282 ? 13.526 4.961 -9.954 1.00 98.50 282 TYR A O 1
ATOM 2236 N N . THR A 1 283 ? 14.673 5.854 -11.676 1.00 98.44 283 THR A N 1
ATOM 2237 C CA . THR A 1 283 ? 15.263 6.982 -10.933 1.00 98.44 283 THR A CA 1
ATOM 2238 C C . THR A 1 283 ? 14.800 8.359 -11.415 1.00 98.44 283 THR A C 1
ATOM 2240 O O . THR A 1 283 ? 14.371 8.543 -12.553 1.00 98.44 283 THR A O 1
ATOM 2243 N N . SER A 1 284 ? 14.975 9.378 -10.566 1.00 97.75 284 SER A N 1
ATOM 2244 C CA . SER A 1 284 ? 14.570 10.771 -10.815 1.00 97.75 284 SER A CA 1
ATOM 2245 C C . SER A 1 284 ? 15.190 11.410 -12.060 1.00 97.75 284 SER A C 1
ATOM 2247 O O . SER A 1 284 ? 14.665 12.404 -12.550 1.00 97.75 284 SER A O 1
ATOM 2249 N N . ASN A 1 285 ? 16.296 10.861 -12.572 1.00 97.31 285 ASN A N 1
ATOM 2250 C CA . ASN A 1 285 ? 16.982 11.371 -13.761 1.00 97.31 285 ASN A CA 1
ATOM 2251 C C . ASN A 1 285 ? 16.694 10.508 -15.005 1.00 97.31 285 ASN A C 1
ATOM 2253 O O . ASN A 1 285 ? 17.534 10.460 -15.903 1.00 97.31 285 ASN A O 1
ATOM 2257 N N . GLN A 1 286 ? 15.548 9.812 -15.051 1.00 97.56 286 GLN A N 1
ATOM 2258 C CA . GLN A 1 286 ? 15.105 8.982 -16.183 1.00 97.56 286 GLN A CA 1
ATOM 2259 C C . GLN A 1 286 ? 16.101 7.859 -16.537 1.00 97.56 286 GLN A C 1
ATOM 2261 O O . GLN A 1 286 ? 16.473 7.660 -17.693 1.00 97.56 286 GLN A O 1
ATOM 2266 N N . ASN A 1 287 ? 16.575 7.123 -15.526 1.00 97.69 287 ASN A N 1
ATOM 2267 C CA . ASN A 1 287 ? 17.355 5.899 -15.733 1.00 97.69 287 ASN A CA 1
ATOM 2268 C C . ASN A 1 287 ? 16.593 4.716 -15.132 1.00 97.69 287 ASN A C 1
ATOM 2270 O O . ASN A 1 287 ? 16.032 4.834 -14.043 1.00 97.69 287 ASN A O 1
ATOM 2274 N N . VAL A 1 288 ? 16.635 3.572 -15.812 1.00 97.94 288 VAL A N 1
ATOM 2275 C CA . VAL A 1 288 ? 16.231 2.279 -15.254 1.00 97.94 288 VAL A CA 1
ATOM 2276 C C . VAL A 1 288 ? 17.485 1.463 -14.955 1.00 97.94 288 VAL A C 1
ATOM 2278 O O . VAL A 1 288 ? 18.440 1.458 -15.734 1.00 97.94 288 VAL A O 1
ATOM 2281 N N . PHE A 1 289 ? 17.489 0.790 -13.811 1.00 98.12 289 PHE A N 1
ATOM 2282 C CA . PHE A 1 289 ? 18.511 -0.171 -13.423 1.00 98.12 289 PHE A CA 1
ATOM 2283 C C . PHE A 1 289 ? 17.892 -1.546 -13.241 1.00 98.12 289 PHE A C 1
ATOM 2285 O O . PHE A 1 289 ? 16.894 -1.689 -12.542 1.00 98.12 289 PHE A O 1
ATOM 2292 N N . GLU A 1 290 ? 18.533 -2.543 -13.829 1.00 97.56 290 GLU A N 1
ATOM 2293 C CA . GLU A 1 290 ? 18.296 -3.951 -13.571 1.00 97.56 290 GLU A CA 1
ATOM 2294 C C . GLU A 1 290 ? 19.104 -4.389 -12.351 1.00 97.56 290 GLU A C 1
ATOM 2296 O O . GLU A 1 290 ? 20.303 -4.113 -12.262 1.00 97.56 290 GLU A O 1
ATOM 2301 N N . PHE A 1 291 ? 18.460 -5.087 -11.426 1.00 98.19 291 PHE A N 1
ATOM 2302 C CA . PHE A 1 291 ? 19.089 -5.744 -10.293 1.00 98.19 291 PHE A CA 1
ATOM 2303 C C . PHE A 1 291 ? 18.750 -7.236 -10.316 1.00 98.19 291 PHE A C 1
ATOM 2305 O O . PHE A 1 291 ? 17.576 -7.603 -10.394 1.00 98.19 291 PHE A O 1
ATOM 2312 N N . ASP A 1 292 ? 19.770 -8.091 -10.219 1.00 97.31 292 ASP A N 1
ATOM 2313 C CA . ASP A 1 292 ? 19.616 -9.545 -10.108 1.00 97.31 292 ASP A CA 1
ATOM 2314 C C . ASP A 1 292 ? 19.817 -10.008 -8.650 1.00 97.31 292 ASP A C 1
ATOM 2316 O O . ASP A 1 292 ? 20.963 -10.189 -8.220 1.00 97.31 292 ASP A O 1
ATOM 2320 N N . PRO A 1 293 ? 18.723 -10.269 -7.904 1.00 96.38 293 PRO A N 1
ATOM 2321 C CA . PRO A 1 293 ? 18.710 -10.910 -6.587 1.00 96.38 293 PRO A CA 1
ATOM 2322 C C . PRO A 1 293 ? 19.693 -12.057 -6.337 1.00 96.38 293 PRO A C 1
ATOM 2324 O O . PRO A 1 293 ? 20.143 -12.239 -5.207 1.00 96.38 293 PRO A O 1
ATOM 2327 N N . ARG A 1 294 ? 20.034 -12.846 -7.364 1.00 95.00 294 ARG A N 1
ATOM 2328 C CA . ARG A 1 294 ? 20.881 -14.043 -7.218 1.00 95.00 294 ARG A CA 1
ATOM 2329 C C . ARG A 1 294 ? 22.372 -13.719 -7.176 1.00 95.00 294 ARG A C 1
ATOM 2331 O O . ARG A 1 294 ? 23.157 -14.536 -6.706 1.00 95.00 294 ARG A O 1
ATOM 2338 N N . THR A 1 295 ? 22.764 -12.571 -7.725 1.00 96.25 295 THR A N 1
ATOM 2339 C CA . THR A 1 295 ? 24.168 -12.144 -7.849 1.00 96.25 295 THR A CA 1
ATOM 2340 C C . THR A 1 295 ? 24.445 -10.801 -7.173 1.00 96.25 295 THR A C 1
ATOM 2342 O O . THR A 1 295 ? 25.583 -10.339 -7.196 1.00 96.25 295 THR A O 1
ATOM 2345 N N . ASP A 1 296 ? 23.411 -10.169 -6.599 1.00 96.56 296 ASP A N 1
ATOM 2346 C CA . ASP A 1 296 ? 23.415 -8.802 -6.062 1.00 96.56 296 ASP A CA 1
ATOM 2347 C C . ASP A 1 296 ? 23.933 -7.747 -7.073 1.00 96.56 296 ASP A C 1
ATOM 2349 O O . ASP A 1 296 ? 24.329 -6.634 -6.717 1.00 96.56 296 ASP A O 1
ATOM 2353 N N . LYS A 1 297 ? 23.919 -8.084 -8.370 1.00 97.62 297 LYS A N 1
ATOM 2354 C CA . LYS A 1 297 ? 24.464 -7.257 -9.446 1.00 97.62 297 LYS A CA 1
ATOM 2355 C C . LYS A 1 297 ? 23.442 -6.210 -9.877 1.00 97.62 297 LYS A C 1
ATOM 2357 O O . LYS A 1 297 ? 22.332 -6.553 -10.269 1.00 97.62 297 LYS A O 1
ATOM 2362 N N . LEU A 1 298 ? 23.862 -4.945 -9.874 1.00 98.25 298 LEU A N 1
ATOM 2363 C CA . LEU A 1 298 ? 23.105 -3.802 -10.386 1.00 98.25 298 LEU A CA 1
ATOM 2364 C C . LEU A 1 298 ? 23.723 -3.315 -11.709 1.00 98.25 298 LEU A C 1
ATOM 2366 O O . LEU A 1 298 ? 24.918 -3.019 -11.761 1.00 98.25 298 LEU A O 1
ATOM 2370 N N . THR A 1 299 ? 22.928 -3.195 -12.771 1.00 97.44 299 THR A N 1
ATOM 2371 C CA . THR A 1 299 ? 23.358 -2.698 -14.092 1.00 97.44 299 THR A CA 1
ATOM 2372 C C . THR A 1 299 ? 22.370 -1.686 -14.655 1.00 97.44 299 THR A C 1
ATOM 2374 O O . THR A 1 299 ? 21.168 -1.832 -14.471 1.00 97.44 299 THR A O 1
ATOM 2377 N N . GLN A 1 300 ? 22.847 -0.655 -15.359 1.00 96.44 300 GLN A N 1
ATOM 2378 C CA . GLN A 1 300 ? 21.940 0.305 -15.994 1.00 96.44 300 GLN A CA 1
ATOM 2379 C C . GLN A 1 300 ? 21.328 -0.287 -17.270 1.00 96.44 300 GLN A C 1
ATOM 2381 O O . GLN A 1 300 ? 22.054 -0.591 -18.218 1.00 96.44 300 GLN A O 1
ATOM 2386 N N . THR A 1 301 ? 20.001 -0.358 -17.318 1.00 95.25 301 THR A N 1
ATOM 2387 C CA . THR A 1 301 ? 19.230 -0.773 -18.491 1.00 95.25 301 THR A CA 1
ATOM 2388 C C . THR A 1 301 ? 19.225 0.342 -19.537 1.00 95.25 301 THR A C 1
ATOM 2390 O O . THR A 1 301 ? 18.907 1.497 -19.233 1.00 95.25 301 THR A O 1
ATOM 2393 N N . GLN A 1 302 ? 19.575 -0.005 -20.775 1.00 91.00 302 GLN A N 1
ATOM 2394 C CA . GLN A 1 302 ? 19.491 0.891 -21.931 1.00 91.00 302 GLN A CA 1
ATOM 2395 C C . GLN A 1 302 ? 18.252 0.568 -22.768 1.00 91.00 302 GLN A C 1
ATOM 2397 O O . GLN A 1 302 ? 17.730 -0.548 -22.717 1.00 91.00 302 GLN A O 1
ATOM 2402 N N . ILE A 1 303 ? 17.815 1.549 -23.549 1.00 93.62 303 ILE A N 1
ATOM 2403 C CA . ILE A 1 303 ? 16.833 1.369 -24.617 1.00 93.62 303 ILE A CA 1
ATOM 2404 C C . ILE A 1 303 ? 17.595 1.245 -25.946 1.00 93.62 303 ILE A C 1
ATOM 2406 O O . ILE A 1 303 ? 18.674 1.822 -26.094 1.00 93.62 303 ILE A O 1
ATOM 2410 N N . ALA A 1 304 ? 17.055 0.484 -26.897 1.00 91.12 304 ALA A N 1
ATOM 2411 C CA . ALA A 1 304 ? 17.567 0.408 -28.266 1.00 91.12 304 ALA A CA 1
ATOM 2412 C C . ALA A 1 304 ? 17.615 1.788 -28.964 1.00 91.12 304 ALA A C 1
ATOM 2414 O O . ALA A 1 304 ? 16.912 2.721 -28.577 1.00 91.12 304 ALA A O 1
ATOM 2415 N N . ASP A 1 305 ? 18.430 1.900 -30.016 1.00 87.38 305 ASP A N 1
ATOM 2416 C CA . ASP A 1 305 ? 18.478 3.056 -30.928 1.00 87.38 305 ASP A CA 1
ATOM 2417 C C . ASP A 1 305 ? 18.636 4.427 -30.227 1.00 87.38 305 ASP A C 1
ATOM 2419 O O . ASP A 1 305 ? 17.976 5.407 -30.576 1.00 87.38 305 ASP A O 1
ATOM 2423 N N . ASP A 1 306 ? 19.492 4.482 -29.197 1.00 83.06 306 ASP A N 1
ATOM 2424 C CA . ASP A 1 306 ? 19.753 5.657 -28.343 1.00 83.06 306 ASP A CA 1
ATOM 2425 C C . ASP A 1 306 ? 18.490 6.281 -27.703 1.00 83.06 306 ASP A C 1
ATOM 2427 O O . ASP A 1 306 ? 18.445 7.471 -27.357 1.00 83.06 306 ASP A O 1
ATOM 2431 N N . GLY A 1 307 ? 17.451 5.459 -27.513 1.00 88.50 307 GLY A N 1
ATOM 2432 C CA . GLY A 1 307 ? 16.214 5.834 -26.842 1.00 88.50 307 GLY A CA 1
ATOM 2433 C C . GLY A 1 307 ? 16.412 6.253 -25.381 1.00 88.50 307 GLY A C 1
ATOM 2434 O O . GLY A 1 307 ? 17.431 5.989 -24.740 1.00 88.50 307 GLY A O 1
ATOM 2435 N N . ARG A 1 308 ? 15.404 6.932 -24.827 1.00 93.75 308 ARG A N 1
ATOM 2436 C CA . ARG A 1 308 ? 15.412 7.455 -23.454 1.00 93.75 308 ARG A CA 1
ATOM 2437 C C . ARG A 1 308 ? 14.131 7.061 -22.742 1.00 93.75 308 ARG A C 1
ATOM 2439 O O . ARG A 1 308 ? 13.090 6.987 -23.381 1.00 93.75 308 ARG A O 1
ATOM 2446 N N . TRP A 1 309 ? 14.242 6.822 -21.440 1.00 97.50 309 TRP A N 1
ATOM 2447 C CA . TRP A 1 309 ? 13.089 6.644 -20.567 1.00 97.50 309 TRP A CA 1
ATOM 2448 C C . TRP A 1 309 ? 12.390 7.991 -20.389 1.00 97.50 309 TRP A C 1
ATOM 2450 O O . TRP A 1 309 ? 13.052 9.020 -20.232 1.00 97.50 309 TRP A O 1
ATOM 2460 N N . GLU A 1 310 ? 11.069 7.980 -20.417 1.00 97.62 310 GLU A N 1
ATOM 2461 C CA . GLU A 1 310 ? 10.225 9.140 -20.173 1.00 97.62 310 GLU A CA 1
ATOM 2462 C C . GLU A 1 310 ? 10.134 9.457 -18.670 1.00 97.62 310 GLU A C 1
ATOM 2464 O O . GLU A 1 310 ? 10.544 8.673 -17.806 1.00 97.62 310 GLU A O 1
ATOM 2469 N N . THR A 1 311 ? 9.581 10.625 -18.338 1.00 97.56 311 THR A N 1
ATOM 2470 C CA . THR A 1 311 ? 9.245 10.979 -16.958 1.00 97.56 311 THR A CA 1
ATOM 2471 C C . THR A 1 311 ? 8.231 9.997 -16.380 1.00 97.56 311 THR A C 1
ATOM 2473 O O . THR A 1 311 ? 7.241 9.670 -17.023 1.00 97.56 311 THR A O 1
ATOM 2476 N N . ALA A 1 312 ? 8.446 9.551 -15.142 1.00 98.19 312 ALA A N 1
ATOM 2477 C CA . ALA A 1 312 ? 7.512 8.685 -14.432 1.00 98.19 312 ALA A CA 1
ATOM 2478 C C . ALA A 1 312 ? 7.542 8.926 -12.917 1.00 98.19 312 ALA A C 1
ATOM 2480 O O . ALA A 1 312 ? 8.582 9.277 -12.352 1.00 98.19 312 ALA A O 1
ATOM 2481 N N . ASN A 1 313 ? 6.415 8.678 -12.248 1.00 98.19 313 ASN A N 1
ATOM 2482 C CA . ASN A 1 313 ? 6.330 8.560 -10.786 1.00 98.19 313 ASN A CA 1
ATOM 2483 C C . ASN A 1 313 ? 6.043 7.130 -10.309 1.00 98.19 313 ASN A C 1
ATOM 2485 O O . ASN A 1 313 ? 6.203 6.849 -9.122 1.00 98.19 313 ASN A O 1
ATOM 2489 N N . ALA A 1 314 ? 5.649 6.225 -11.207 1.00 98.44 314 ALA A N 1
ATOM 2490 C CA . ALA A 1 314 ? 5.501 4.807 -10.905 1.00 98.44 314 ALA A CA 1
ATOM 2491 C C . ALA A 1 314 ? 5.882 3.936 -12.111 1.00 98.44 314 ALA A C 1
ATOM 2493 O O . ALA A 1 314 ? 5.694 4.343 -13.258 1.00 98.44 314 ALA A O 1
ATOM 2494 N N . ILE A 1 315 ? 6.400 2.736 -11.843 1.00 98.31 315 ILE A N 1
ATOM 2495 C CA . ILE A 1 315 ? 6.734 1.730 -12.858 1.00 98.31 315 ILE A CA 1
ATOM 2496 C C . ILE A 1 315 ? 6.087 0.384 -12.513 1.00 98.31 315 ILE A C 1
ATOM 2498 O O . ILE A 1 315 ? 5.971 0.015 -11.346 1.00 98.31 315 ILE A O 1
ATOM 2502 N N . SER A 1 316 ? 5.654 -0.351 -13.532 1.00 98.00 316 SER A N 1
ATOM 2503 C CA . SER A 1 316 ? 5.164 -1.727 -13.418 1.00 98.00 316 SER A CA 1
ATOM 2504 C C . SER A 1 316 ? 5.591 -2.533 -14.648 1.00 98.00 316 SER A C 1
ATOM 2506 O O . SER A 1 316 ? 6.149 -1.975 -15.594 1.00 98.00 316 SER A O 1
ATOM 2508 N N . ASN A 1 317 ? 5.362 -3.840 -14.650 1.00 96.19 317 ASN A N 1
ATOM 2509 C CA . ASN A 1 317 ? 5.679 -4.724 -15.762 1.00 96.19 317 ASN A CA 1
ATOM 2510 C C . ASN A 1 317 ? 4.486 -5.610 -16.126 1.00 96.19 317 ASN A C 1
ATOM 2512 O O . ASN A 1 317 ? 3.677 -5.974 -15.279 1.00 96.19 317 ASN A O 1
ATOM 2516 N N . TYR A 1 318 ? 4.410 -6.002 -17.395 1.00 95.69 318 TYR A N 1
ATOM 2517 C CA . TYR A 1 318 ? 3.503 -7.050 -17.850 1.00 95.69 318 TYR A CA 1
ATOM 2518 C C . TYR A 1 318 ? 3.991 -7.635 -19.173 1.00 95.69 318 TYR A C 1
ATOM 2520 O O . TYR A 1 318 ? 4.311 -6.876 -20.086 1.00 95.69 318 TYR A O 1
ATOM 2528 N N . VAL A 1 319 ? 4.042 -8.972 -19.264 1.00 91.38 319 VAL A N 1
ATOM 2529 C CA . VAL A 1 319 ? 4.334 -9.775 -20.474 1.00 91.38 319 VAL A CA 1
ATOM 2530 C C . VAL A 1 319 ? 5.378 -9.124 -21.394 1.00 91.38 319 VAL A C 1
ATOM 2532 O O . VAL A 1 319 ? 5.057 -8.469 -22.385 1.00 91.38 319 VAL A O 1
ATOM 2535 N N . GLY A 1 320 ? 6.656 -9.267 -21.041 1.00 91.81 320 GLY A N 1
ATOM 2536 C CA . GLY A 1 320 ? 7.752 -8.735 -21.857 1.00 91.81 320 GLY A CA 1
ATOM 2537 C C . GLY A 1 320 ? 7.958 -7.218 -21.760 1.00 91.81 320 GLY A C 1
ATOM 2538 O O . GLY A 1 320 ? 8.923 -6.727 -22.322 1.00 91.81 320 GLY A O 1
ATOM 2539 N N . SER A 1 321 ? 7.092 -6.456 -21.082 1.00 96.25 321 SER A N 1
ATOM 2540 C CA . SER A 1 321 ? 7.108 -4.987 -21.164 1.00 96.25 321 SER A CA 1
ATOM 2541 C C . SER A 1 321 ? 7.206 -4.296 -19.804 1.00 96.25 321 SER A C 1
ATOM 2543 O O . SER A 1 321 ? 6.619 -4.766 -18.828 1.00 96.25 321 SER A O 1
ATOM 2545 N N . LEU A 1 322 ? 7.891 -3.151 -19.761 1.00 97.81 322 LEU A N 1
ATOM 2546 C CA . LEU A 1 322 ? 7.817 -2.170 -18.672 1.00 97.81 322 LEU A CA 1
ATOM 2547 C C . LEU A 1 322 ? 6.800 -1.075 -19.023 1.00 97.81 322 LEU A C 1
ATOM 2549 O O . LEU A 1 322 ? 6.651 -0.702 -20.187 1.00 97.81 322 LEU A O 1
ATOM 2553 N N . TYR A 1 323 ? 6.111 -0.568 -18.006 1.00 98.50 323 TYR A N 1
ATOM 2554 C CA . TYR A 1 323 ? 5.092 0.473 -18.100 1.00 98.50 323 TYR A CA 1
ATOM 2555 C C . TYR A 1 323 ? 5.439 1.604 -17.135 1.00 98.50 323 TYR A C 1
ATOM 2557 O O . TYR A 1 323 ? 5.477 1.390 -15.922 1.00 98.50 323 TYR A O 1
ATOM 2565 N N . LEU A 1 324 ? 5.689 2.793 -17.676 1.00 98.62 324 LEU A N 1
ATOM 2566 C CA . LEU A 1 324 ? 6.032 4.008 -16.941 1.00 98.62 324 LEU A CA 1
ATOM 2567 C C . LEU A 1 324 ? 4.791 4.904 -16.865 1.00 98.62 324 LEU A C 1
ATOM 2569 O O . LEU A 1 324 ? 4.275 5.326 -17.896 1.00 98.62 324 LEU A O 1
ATOM 2573 N N . LEU A 1 325 ? 4.301 5.192 -15.657 1.00 98.75 325 LEU A N 1
ATOM 2574 C CA . LEU A 1 325 ? 3.202 6.134 -15.428 1.00 98.75 325 LEU A CA 1
ATOM 2575 C C . LEU A 1 325 ? 3.759 7.527 -15.139 1.00 98.75 325 LEU A C 1
ATOM 2577 O O . LEU A 1 325 ? 4.438 7.728 -14.128 1.00 98.75 325 LEU A O 1
ATOM 2581 N N . ASP A 1 326 ? 3.369 8.488 -15.971 1.00 98.12 326 ASP A N 1
ATOM 2582 C CA . ASP A 1 326 ? 3.545 9.913 -15.731 1.00 98.12 326 ASP A CA 1
ATOM 2583 C C . ASP A 1 326 ? 2.223 10.535 -15.263 1.00 98.12 326 ASP A C 1
ATOM 2585 O O . ASP A 1 326 ? 1.374 10.948 -16.055 1.00 98.12 326 ASP A O 1
ATOM 2589 N N . GLY A 1 327 ? 2.046 10.635 -13.949 1.00 97.19 327 GLY A N 1
ATOM 2590 C CA . GLY A 1 327 ? 0.910 11.308 -13.327 1.00 97.19 327 GLY A CA 1
ATOM 2591 C C . GLY A 1 327 ? 0.910 12.833 -13.488 1.00 97.19 327 GLY A C 1
ATOM 2592 O O . GLY A 1 327 ? -0.087 13.461 -13.132 1.00 97.19 327 GLY A O 1
ATOM 2593 N N . VAL A 1 328 ? 1.973 13.456 -14.014 1.00 95.69 328 VAL A N 1
ATOM 2594 C CA . VAL A 1 328 ? 2.004 14.901 -14.303 1.00 95.69 328 VAL A CA 1
ATOM 2595 C C . VAL A 1 328 ? 1.392 15.175 -15.675 1.00 95.69 328 VAL A C 1
ATOM 2597 O O . VAL A 1 328 ? 0.479 15.998 -15.788 1.00 95.69 328 VAL A O 1
ATOM 2600 N N . SER A 1 329 ? 1.844 14.467 -16.715 1.00 95.94 329 SER A N 1
ATOM 2601 C CA . SER A 1 329 ? 1.254 14.576 -18.058 1.00 95.94 329 SER A CA 1
ATOM 2602 C C . SER A 1 329 ? -0.081 13.828 -18.186 1.00 95.94 329 SER A C 1
ATOM 2604 O O . SER A 1 329 ? -0.958 14.268 -18.934 1.00 95.94 329 SER A O 1
ATOM 2606 N N . GLY A 1 330 ? -0.273 12.763 -17.402 1.00 97.19 330 GLY A N 1
ATOM 2607 C CA . GLY A 1 330 ? -1.414 11.849 -17.475 1.00 97.19 330 GLY A CA 1
ATOM 2608 C C . GLY A 1 330 ? -1.237 10.743 -18.522 1.00 97.19 330 GLY A C 1
ATOM 2609 O O . GLY A 1 330 ? -2.235 10.245 -19.037 1.00 97.19 330 GLY A O 1
ATOM 2610 N N . GLN A 1 331 ? 0.001 10.390 -18.875 1.00 97.94 331 GLN A N 1
ATOM 2611 C CA . GLN A 1 331 ? 0.325 9.375 -19.884 1.00 97.94 331 GLN A CA 1
ATOM 2612 C C . GLN A 1 331 ? 0.908 8.109 -19.235 1.00 97.94 331 GLN A C 1
ATOM 2614 O O . GLN A 1 331 ? 1.452 8.138 -18.129 1.00 97.94 331 GLN A O 1
ATOM 2619 N N . ILE A 1 332 ? 0.789 6.981 -19.933 1.00 98.62 332 ILE A N 1
ATOM 2620 C CA . ILE A 1 332 ? 1.489 5.734 -19.626 1.00 98.62 332 ILE A CA 1
ATOM 2621 C C . ILE A 1 332 ? 2.339 5.383 -20.846 1.00 98.62 332 ILE A C 1
ATOM 2623 O O . ILE A 1 332 ? 1.799 5.262 -21.943 1.00 98.62 332 ILE A O 1
ATOM 2627 N N . TYR A 1 333 ? 3.639 5.174 -20.664 1.00 98.31 333 TYR A N 1
ATOM 2628 C CA . TYR A 1 333 ? 4.545 4.733 -21.724 1.00 98.31 333 TYR A CA 1
ATOM 2629 C C . TYR A 1 333 ? 4.835 3.241 -21.578 1.00 98.31 333 TYR A C 1
ATOM 2631 O O . TYR A 1 333 ? 5.155 2.769 -20.486 1.00 98.31 333 TYR A O 1
ATOM 2639 N N . ARG A 1 334 ? 4.704 2.482 -22.668 1.00 98.00 334 ARG A N 1
ATOM 2640 C CA . ARG A 1 334 ? 5.009 1.048 -22.724 1.00 98.00 334 ARG A CA 1
ATOM 2641 C C . ARG A 1 334 ? 6.315 0.825 -23.479 1.00 98.00 334 ARG A C 1
ATOM 2643 O O . ARG A 1 334 ? 6.404 1.171 -24.652 1.00 98.00 334 ARG A O 1
ATOM 2650 N N . HIS A 1 335 ? 7.261 0.143 -22.843 1.00 97.62 335 HIS A N 1
ATOM 2651 C CA . HIS A 1 335 ? 8.487 -0.355 -23.465 1.00 97.62 335 HIS A CA 1
ATOM 2652 C C . HIS A 1 335 ? 8.423 -1.875 -23.527 1.00 97.62 335 HIS A C 1
ATOM 2654 O O . HIS A 1 335 ? 8.553 -2.541 -22.500 1.00 97.62 335 HIS A O 1
ATOM 2660 N N . SER A 1 336 ? 8.226 -2.438 -24.714 1.00 95.75 336 SER A N 1
ATOM 2661 C CA . SER A 1 336 ? 8.412 -3.874 -24.935 1.00 95.75 336 SER A CA 1
ATOM 2662 C C . SER A 1 336 ? 9.900 -4.227 -24.894 1.00 95.75 336 SER A C 1
ATOM 2664 O O . SER A 1 336 ? 10.738 -3.432 -25.321 1.00 95.75 336 SER A O 1
ATOM 2666 N N . SER A 1 337 ? 10.253 -5.411 -24.396 1.00 92.81 337 SER A N 1
ATOM 2667 C CA . SER A 1 337 ? 11.594 -5.976 -24.548 1.00 92.81 337 SER A CA 1
ATOM 2668 C C . SER A 1 337 ? 11.640 -7.001 -25.680 1.00 92.81 337 SER A C 1
ATOM 2670 O O . SER A 1 337 ? 10.662 -7.685 -25.992 1.00 92.81 337 SER A O 1
ATOM 2672 N N . SER A 1 338 ? 12.804 -7.105 -26.315 1.00 87.31 338 SER A N 1
ATOM 2673 C CA . SER A 1 338 ? 13.133 -8.147 -27.283 1.00 87.31 338 SER A CA 1
ATOM 2674 C C . SER A 1 338 ? 14.565 -8.591 -27.020 1.00 87.31 338 SER A C 1
ATOM 2676 O O . SER A 1 338 ? 15.473 -7.764 -27.055 1.00 87.31 338 SER A O 1
ATOM 2678 N N . LYS A 1 339 ? 14.765 -9.882 -26.715 1.00 82.56 339 LYS A N 1
ATOM 2679 C CA . LYS A 1 339 ? 16.068 -10.440 -26.290 1.00 82.56 339 LYS A CA 1
ATOM 2680 C C . LYS A 1 339 ? 16.720 -9.602 -25.175 1.00 82.56 339 LYS A C 1
ATOM 2682 O O . LYS A 1 339 ? 17.871 -9.197 -25.293 1.00 82.56 339 LYS A O 1
ATOM 2687 N N . ASP A 1 340 ? 15.930 -9.292 -24.148 1.00 78.31 340 ASP A N 1
ATOM 2688 C CA . ASP A 1 340 ? 16.319 -8.510 -22.965 1.00 78.31 340 ASP A CA 1
ATOM 2689 C C . ASP A 1 340 ? 16.735 -7.044 -23.241 1.00 78.31 340 ASP A C 1
ATOM 2691 O O . ASP A 1 340 ? 17.213 -6.346 -22.351 1.00 78.31 340 ASP A O 1
ATOM 2695 N N . ILE A 1 341 ? 16.477 -6.530 -24.453 1.00 90.56 341 ILE A N 1
ATOM 2696 C CA . ILE A 1 341 ? 16.674 -5.120 -24.824 1.00 90.56 341 ILE A CA 1
ATOM 2697 C C . ILE A 1 341 ? 15.315 -4.423 -24.933 1.00 90.56 341 ILE A C 1
ATOM 2699 O O . ILE A 1 341 ? 14.480 -4.784 -25.770 1.00 90.56 341 ILE A O 1
ATOM 2703 N N . PHE A 1 342 ? 15.099 -3.395 -24.112 1.00 95.50 342 PHE A N 1
ATOM 2704 C CA . PHE A 1 342 ? 13.890 -2.573 -24.166 1.00 95.50 342 PHE A CA 1
ATOM 2705 C C . PHE A 1 342 ? 13.881 -1.659 -25.393 1.00 95.50 342 PHE A C 1
ATOM 2707 O O . PHE A 1 342 ? 14.897 -1.082 -25.775 1.00 95.50 342 PHE A O 1
ATOM 2714 N N . GLN A 1 343 ? 12.714 -1.540 -26.015 1.00 96.00 343 GLN A N 1
ATOM 2715 C CA . GLN A 1 343 ? 12.461 -0.653 -27.143 1.00 96.00 343 GLN A CA 1
ATOM 2716 C C . GLN A 1 343 ? 12.035 0.740 -26.653 1.00 96.00 343 GLN A C 1
ATOM 2718 O O . GLN A 1 343 ? 11.783 0.959 -25.462 1.00 96.00 343 GLN A O 1
ATOM 2723 N N . LYS A 1 344 ? 11.981 1.705 -27.576 1.00 95.44 344 LYS A N 1
ATOM 2724 C CA . LYS A 1 344 ? 11.481 3.058 -27.298 1.00 95.44 344 LYS A CA 1
ATOM 2725 C C . LYS A 1 344 ? 10.053 3.011 -26.733 1.00 95.44 344 LYS A C 1
ATOM 2727 O O . LYS A 1 344 ? 9.270 2.146 -27.120 1.00 95.44 344 LYS A O 1
ATOM 2732 N N . GLY A 1 345 ? 9.732 3.942 -25.835 1.00 96.12 345 GLY A N 1
ATOM 2733 C CA . GLY A 1 345 ? 8.402 4.068 -25.253 1.00 96.12 345 GLY A CA 1
ATOM 2734 C C . GLY A 1 345 ? 7.343 4.394 -26.306 1.00 96.12 345 GLY A C 1
ATOM 2735 O O . GLY A 1 345 ? 7.519 5.282 -27.145 1.00 96.12 345 GLY A O 1
ATOM 2736 N N . GLU A 1 346 ? 6.229 3.670 -26.249 1.00 96.62 346 GLU A N 1
ATOM 2737 C CA . GLU A 1 346 ? 5.002 3.972 -26.985 1.00 96.62 346 GLU A CA 1
ATOM 2738 C C . GLU A 1 346 ? 3.939 4.501 -26.018 1.00 96.62 346 GLU A C 1
ATOM 2740 O O . GLU A 1 346 ? 3.783 3.971 -24.915 1.00 96.62 346 GLU A O 1
ATOM 2745 N N . GLU A 1 347 ? 3.159 5.499 -26.437 1.00 97.56 347 GLU A N 1
ATOM 2746 C CA . GLU A 1 347 ? 1.982 5.939 -25.684 1.00 97.56 347 GLU A CA 1
ATOM 2747 C C . GLU A 1 347 ? 0.964 4.793 -25.568 1.00 97.56 347 GLU A C 1
ATOM 2749 O O . GLU A 1 347 ? 0.430 4.298 -26.562 1.00 97.56 347 GLU A O 1
ATOM 2754 N N . TYR A 1 348 ? 0.685 4.355 -24.341 1.00 97.69 348 TYR A N 1
ATOM 2755 C CA . TYR A 1 348 ? -0.224 3.242 -24.085 1.00 97.69 348 TYR A CA 1
ATOM 2756 C C . TYR A 1 348 ? -1.698 3.661 -24.136 1.00 9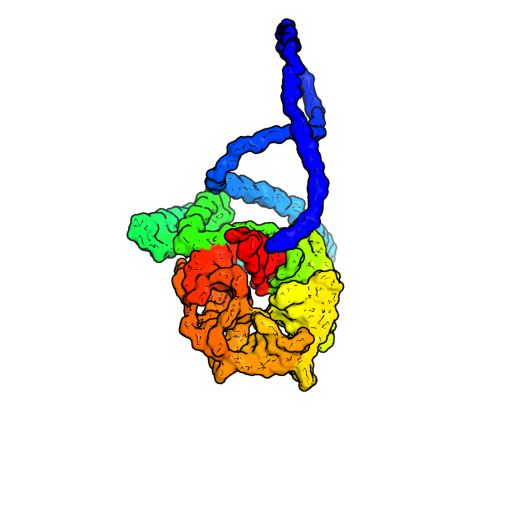7.69 348 TYR A C 1
ATOM 2758 O O . TYR A 1 348 ? -2.550 2.798 -24.354 1.00 97.69 348 TYR A O 1
ATOM 2766 N N . ILE A 1 349 ? -2.021 4.947 -23.949 1.00 96.75 349 ILE A N 1
ATOM 2767 C CA . ILE A 1 349 ? -3.391 5.475 -24.038 1.00 96.75 349 ILE A CA 1
ATOM 2768 C C . ILE A 1 349 ? -3.473 6.712 -24.939 1.00 96.75 349 ILE A C 1
ATOM 2770 O O . ILE A 1 349 ? -2.587 7.560 -24.955 1.00 96.75 349 ILE A O 1
ATOM 2774 N N .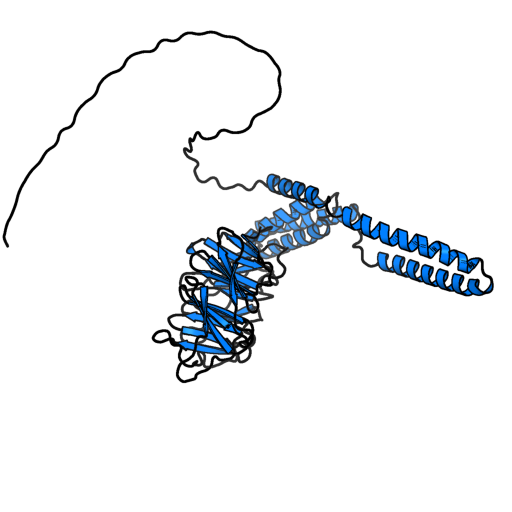 ALA A 1 350 ? -4.590 6.836 -25.659 1.00 91.31 350 ALA A N 1
ATOM 2775 C CA . ALA A 1 350 ? -4.821 7.914 -26.626 1.00 91.31 350 ALA A CA 1
ATOM 2776 C C . ALA A 1 350 ? -5.353 9.229 -26.013 1.00 91.31 350 ALA A C 1
ATOM 2778 O O . ALA A 1 350 ? -5.531 10.210 -26.729 1.00 91.31 350 ALA A O 1
ATOM 2779 N N . SER A 1 351 ? -5.679 9.259 -24.715 1.00 89.88 351 SER A N 1
ATOM 2780 C CA . SER A 1 351 ? -6.209 10.453 -24.039 1.00 89.88 351 SER A CA 1
ATOM 2781 C C . SER A 1 351 ? -5.772 10.496 -22.579 1.00 89.88 351 SER A C 1
ATOM 2783 O O . SER A 1 351 ? -6.069 9.585 -21.809 1.00 89.88 351 SER A O 1
ATOM 2785 N N . THR A 1 352 ? -5.086 11.574 -22.200 1.00 85.44 352 THR A N 1
ATOM 2786 C CA . THR A 1 352 ? -4.411 11.728 -20.901 1.00 85.44 352 THR A CA 1
ATOM 2787 C C . THR A 1 352 ? -5.255 12.432 -19.834 1.00 85.44 352 THR A C 1
ATOM 2789 O O . THR A 1 352 ? -4.909 12.424 -18.651 1.00 85.44 352 THR A O 1
ATOM 2792 N N . ASN A 1 353 ? -6.396 13.022 -20.220 1.00 79.44 353 ASN A N 1
ATOM 2793 C CA . ASN A 1 353 ? -7.229 13.863 -19.348 1.00 79.44 353 ASN A CA 1
ATOM 2794 C C . ASN A 1 353 ? -7.676 13.166 -18.050 1.00 79.44 353 ASN A C 1
ATOM 2796 O O . ASN A 1 353 ? -7.885 13.838 -17.044 1.00 79.44 353 ASN A O 1
ATOM 2800 N N . GLY A 1 354 ? -7.819 11.837 -18.068 1.00 85.88 354 GLY A N 1
ATOM 2801 C CA . GLY A 1 354 ? -8.266 11.055 -16.915 1.00 85.88 354 GLY A CA 1
ATOM 2802 C C . GLY A 1 354 ? -7.184 10.708 -15.888 1.00 85.88 354 GLY A C 1
ATOM 2803 O O . GLY A 1 354 ? -7.554 10.320 -14.786 1.00 85.88 354 GLY A O 1
ATOM 2804 N N . LEU A 1 355 ? -5.886 10.824 -16.213 1.00 95.19 355 LEU A N 1
ATOM 2805 C CA . LEU A 1 355 ? -4.787 10.272 -15.394 1.00 95.19 355 LEU A CA 1
ATOM 2806 C C . LEU A 1 355 ? -3.836 11.304 -14.777 1.00 95.19 355 LEU A C 1
ATOM 2808 O O . LEU A 1 355 ? -2.826 10.930 -14.173 1.00 95.19 355 LEU A O 1
ATOM 2812 N N . LYS A 1 356 ? -4.134 12.599 -14.867 1.00 95.69 356 LYS A N 1
ATOM 2813 C CA . LYS A 1 356 ? -3.379 13.594 -14.093 1.00 95.69 356 LYS A CA 1
ATOM 2814 C C . LYS A 1 356 ? -3.565 13.347 -12.593 1.00 95.69 356 LYS A C 1
ATOM 2816 O O . LYS A 1 356 ? -4.630 12.923 -12.158 1.00 95.69 356 LYS A O 1
ATOM 2821 N N . GLN A 1 357 ? -2.518 13.611 -11.812 1.00 95.94 357 GLN A N 1
ATOM 2822 C CA . GLN A 1 357 ? -2.431 13.313 -10.375 1.00 95.94 357 GLN A CA 1
ATOM 2823 C C . GLN A 1 357 ? -2.519 11.806 -10.037 1.00 95.94 357 GLN A C 1
ATOM 2825 O O . GLN A 1 357 ? -2.896 11.434 -8.923 1.00 95.94 357 GLN A O 1
ATOM 2830 N N . SER A 1 358 ? -2.152 10.924 -10.975 1.00 97.94 358 SER A N 1
ATOM 2831 C CA . SER A 1 358 ? -2.027 9.483 -10.704 1.00 97.94 358 SER A CA 1
ATOM 2832 C C . SER A 1 358 ? -0.778 9.153 -9.887 1.00 97.94 358 SER A C 1
ATOM 2834 O O . SER A 1 358 ? 0.305 9.671 -10.149 1.00 97.94 358 SER A O 1
ATOM 2836 N N . LEU A 1 359 ? -0.917 8.260 -8.907 1.00 98.06 359 LEU A N 1
ATOM 2837 C CA . LEU A 1 359 ? 0.123 7.960 -7.917 1.00 98.06 359 LEU A CA 1
ATOM 2838 C C . LEU A 1 359 ? 0.800 6.604 -8.133 1.00 98.06 359 LEU A C 1
ATOM 2840 O O . LEU A 1 359 ? 1.990 6.464 -7.861 1.00 98.06 359 LEU A O 1
ATOM 2844 N N . SER A 1 360 ? 0.049 5.603 -8.595 1.00 98.56 360 SER A N 1
ATOM 2845 C CA . SER A 1 360 ? 0.484 4.205 -8.649 1.00 98.56 360 SER A CA 1
ATOM 2846 C C . SER A 1 360 ? -0.247 3.467 -9.773 1.00 98.56 360 SER A C 1
ATOM 2848 O O . SER A 1 360 ? -1.423 3.736 -10.018 1.00 98.56 360 SER A O 1
ATOM 2850 N N . LEU A 1 361 ? 0.440 2.536 -10.441 1.00 98.50 361 LEU A N 1
ATOM 2851 C CA . LEU A 1 361 ? -0.156 1.590 -11.387 1.00 98.50 361 LEU A CA 1
ATOM 2852 C C . LEU A 1 361 ? 0.129 0.141 -10.974 1.00 98.50 361 LEU A C 1
ATOM 2854 O O . LEU A 1 361 ? 1.120 -0.135 -10.297 1.00 98.50 361 LEU A O 1
ATOM 2858 N N . THR A 1 362 ? -0.706 -0.779 -11.444 1.00 98.50 362 THR A N 1
ATOM 2859 C CA . THR A 1 362 ? -0.504 -2.230 -11.341 1.00 98.50 362 THR A CA 1
ATOM 2860 C C . THR A 1 362 ? -1.163 -2.943 -12.529 1.00 98.50 362 THR A C 1
ATOM 2862 O O . THR A 1 362 ? -2.062 -2.376 -13.159 1.00 98.50 362 THR A O 1
ATOM 2865 N N . ILE A 1 363 ? -0.695 -4.147 -12.886 1.00 98.31 363 ILE A N 1
ATOM 2866 C CA . ILE A 1 363 ? -1.104 -4.840 -14.115 1.00 98.31 363 ILE A CA 1
ATOM 2867 C C . ILE A 1 363 ? -1.229 -6.355 -13.892 1.00 98.31 363 ILE A C 1
ATOM 2869 O O . ILE A 1 363 ? -0.268 -7.011 -13.503 1.00 98.31 363 ILE A O 1
ATOM 2873 N N . ASP A 1 364 ? -2.396 -6.918 -14.220 1.00 96.62 364 ASP A N 1
ATOM 2874 C CA . ASP A 1 364 ? -2.654 -8.373 -14.311 1.00 96.62 364 ASP A CA 1
ATOM 2875 C C . ASP A 1 364 ? -2.977 -8.845 -15.748 1.00 96.62 364 ASP A C 1
ATOM 2877 O O . ASP A 1 364 ? -3.084 -10.039 -16.030 1.00 96.62 364 ASP A O 1
ATOM 2881 N N . GLY A 1 365 ? -3.137 -7.891 -16.667 1.00 96.06 365 GLY A N 1
ATOM 2882 C CA . GLY A 1 365 ? -3.733 -8.057 -17.996 1.00 96.06 365 GLY A CA 1
ATOM 2883 C C . GLY A 1 365 ? -4.699 -6.919 -18.326 1.00 96.06 365 GLY A C 1
ATOM 2884 O O . GLY A 1 365 ? -4.810 -6.507 -19.483 1.00 96.06 365 GLY A O 1
ATOM 2885 N N . SER A 1 366 ? -5.317 -6.341 -17.295 1.00 98.06 366 SER A N 1
ATOM 2886 C CA . SER A 1 366 ? -5.788 -4.955 -17.285 1.00 98.06 366 SER A CA 1
ATOM 2887 C C . SER A 1 366 ? -4.758 -4.074 -16.574 1.00 98.06 366 SER A C 1
ATOM 2889 O O . SER A 1 366 ? -4.080 -4.528 -15.655 1.00 98.06 366 SER A O 1
ATOM 2891 N N . VAL A 1 367 ? -4.643 -2.811 -16.983 1.00 98.56 367 VAL A N 1
ATOM 2892 C CA . VAL A 1 367 ? -3.840 -1.796 -16.287 1.00 98.56 367 VAL A CA 1
ATOM 2893 C C . VAL A 1 367 ? -4.761 -1.025 -15.351 1.00 98.56 367 VAL A C 1
ATOM 2895 O O . VAL A 1 367 ? -5.719 -0.403 -15.812 1.00 98.56 367 VAL A O 1
ATOM 2898 N N . TYR A 1 368 ? -4.473 -1.046 -14.054 1.00 98.75 368 TYR A N 1
ATOM 2899 C CA . TYR A 1 368 ? -5.197 -0.276 -13.045 1.00 98.75 368 TYR A CA 1
ATOM 2900 C C . TYR A 1 368 ? -4.325 0.880 -12.566 1.00 98.75 368 TYR A C 1
ATOM 2902 O O . TYR A 1 368 ? -3.151 0.683 -12.252 1.00 98.75 368 TYR A O 1
ATOM 2910 N N . VAL A 1 369 ? -4.898 2.081 -12.495 1.00 98.75 369 VAL A N 1
ATOM 2911 C CA . VAL A 1 369 ? -4.198 3.311 -12.108 1.00 98.75 369 VAL A CA 1
ATOM 2912 C C . VAL A 1 369 ? -4.930 3.973 -10.949 1.00 98.75 369 VAL A C 1
ATOM 2914 O O . VAL A 1 369 ? -6.094 4.341 -11.089 1.00 98.75 369 VAL A O 1
ATOM 2917 N N . LEU A 1 370 ? -4.247 4.131 -9.817 1.00 98.81 370 LEU A N 1
ATOM 2918 C CA . LEU A 1 370 ? -4.754 4.793 -8.617 1.00 98.81 370 LEU A CA 1
ATOM 2919 C C . LEU A 1 370 ? -4.436 6.291 -8.657 1.00 98.81 370 LEU A C 1
ATOM 2921 O O . LEU A 1 370 ? -3.275 6.682 -8.817 1.00 98.81 370 LEU A O 1
ATOM 2925 N N . LYS A 1 371 ? -5.462 7.123 -8.468 1.00 98.06 371 LYS A N 1
ATOM 2926 C CA . LYS A 1 371 ? -5.365 8.588 -8.468 1.00 98.06 371 LYS A CA 1
ATOM 2927 C C . LYS A 1 371 ? -5.311 9.167 -7.060 1.00 98.06 371 LYS A C 1
ATOM 2929 O O . LYS A 1 371 ? -5.757 8.540 -6.104 1.00 98.06 371 LYS A O 1
ATOM 2934 N N . GLY A 1 372 ? -4.790 10.390 -6.943 1.00 96.75 372 GLY A N 1
ATOM 2935 C CA . GLY A 1 372 ? -4.709 11.128 -5.677 1.00 96.75 372 GLY A CA 1
ATOM 2936 C C . GLY A 1 372 ? -6.060 11.444 -5.023 1.00 96.75 372 GLY A C 1
ATOM 2937 O O . GLY A 1 372 ? -6.096 11.724 -3.832 1.00 96.75 372 GLY A O 1
ATOM 2938 N N . ASP A 1 373 ? -7.164 11.347 -5.770 1.00 96.50 373 ASP A N 1
ATOM 2939 C CA . ASP A 1 373 ? -8.543 11.488 -5.275 1.00 96.50 373 ASP A CA 1
ATOM 2940 C C . ASP A 1 373 ? -9.142 10.188 -4.693 1.00 96.50 373 ASP A C 1
ATOM 2942 O O . ASP A 1 373 ? -10.305 10.166 -4.295 1.00 96.50 373 ASP A O 1
ATOM 2946 N N . GLY A 1 374 ? -8.369 9.096 -4.664 1.00 97.62 374 GLY A N 1
ATOM 2947 C CA . GLY A 1 374 ? -8.789 7.790 -4.153 1.00 97.62 374 GLY A CA 1
ATOM 2948 C C . GLY A 1 374 ? -9.523 6.912 -5.170 1.00 97.62 374 GLY A C 1
ATOM 2949 O O . GLY A 1 374 ? -9.816 5.756 -4.871 1.00 97.62 374 GLY A O 1
ATOM 2950 N N . THR A 1 375 ? -9.804 7.415 -6.374 1.00 97.75 375 THR A N 1
ATOM 2951 C CA . THR A 1 375 ? -10.458 6.637 -7.437 1.00 97.75 375 THR A CA 1
ATOM 2952 C C . THR A 1 375 ? -9.445 5.883 -8.304 1.00 97.75 375 THR A C 1
ATOM 2954 O O . THR A 1 375 ? -8.251 6.193 -8.328 1.00 97.75 375 THR A O 1
ATOM 2957 N N . VAL A 1 376 ? -9.926 4.868 -9.026 1.00 98.50 376 VAL A N 1
ATOM 2958 C CA . VAL A 1 376 ? -9.101 3.988 -9.865 1.00 98.50 376 VAL A CA 1
ATOM 2959 C C . VAL A 1 376 ? -9.631 3.979 -11.295 1.00 98.50 376 VAL A C 1
ATOM 2961 O O . VAL A 1 376 ? -10.823 3.780 -11.512 1.00 98.50 376 VAL A O 1
ATOM 2964 N N . SER A 1 377 ? -8.743 4.149 -12.273 1.00 98.12 377 SER A N 1
ATOM 2965 C CA . SER A 1 377 ? -9.042 3.947 -13.695 1.00 98.12 377 SER A CA 1
ATOM 2966 C C . SER A 1 377 ? -8.559 2.568 -14.146 1.00 98.12 377 SER A C 1
ATOM 2968 O O . SER A 1 377 ? -7.426 2.191 -13.853 1.00 98.12 377 SER A O 1
ATOM 2970 N N . LYS A 1 378 ? -9.398 1.828 -14.881 1.00 98.19 378 LYS A N 1
ATOM 2971 C CA . LYS A 1 378 ? -9.067 0.522 -15.477 1.00 98.19 378 LYS A CA 1
ATOM 2972 C C . LYS A 1 378 ? -8.935 0.666 -16.990 1.00 98.19 378 LYS A C 1
ATOM 2974 O O . LYS A 1 378 ? -9.834 1.196 -17.642 1.00 98.19 378 LYS A O 1
ATOM 2979 N N . PHE A 1 379 ? -7.850 0.154 -17.558 1.00 98.12 379 PHE A N 1
ATOM 2980 C CA . PHE A 1 379 ? -7.653 0.051 -19.002 1.00 98.12 379 PHE A CA 1
ATOM 2981 C C . PHE A 1 379 ? -7.475 -1.404 -19.405 1.00 98.12 379 PHE A C 1
ATOM 2983 O O . PHE A 1 379 ? -6.752 -2.159 -18.759 1.00 98.12 379 PHE A O 1
ATOM 2990 N N . GLN A 1 380 ? -8.083 -1.784 -20.521 1.00 96.38 380 GLN A N 1
ATOM 2991 C CA . GLN A 1 380 ? -7.899 -3.092 -21.130 1.00 96.38 380 GLN A CA 1
ATOM 2992 C C . GLN A 1 380 ? -7.572 -2.880 -22.605 1.00 96.38 380 GLN A C 1
ATOM 2994 O O . GLN A 1 380 ? -8.301 -2.183 -23.311 1.00 96.38 380 GLN A O 1
ATOM 2999 N N . ARG A 1 381 ? -6.445 -3.440 -23.069 1.00 95.00 381 ARG A N 1
ATOM 3000 C CA . ARG A 1 381 ? -5.931 -3.248 -24.442 1.00 95.00 381 ARG A CA 1
ATOM 3001 C C . ARG A 1 381 ? -5.922 -1.763 -24.858 1.00 95.00 381 ARG A C 1
ATOM 3003 O O . ARG A 1 381 ? -6.525 -1.404 -25.867 1.00 95.00 381 ARG A O 1
ATOM 3010 N N . SER A 1 382 ? -5.292 -0.906 -24.047 1.00 96.06 382 SER A N 1
ATOM 3011 C CA . SER A 1 382 ? -5.170 0.547 -24.286 1.00 96.06 382 SER A CA 1
ATOM 3012 C C . SER A 1 382 ? -6.477 1.361 -24.269 1.00 96.06 382 SER A C 1
ATOM 3014 O O . SER A 1 382 ? -6.456 2.559 -24.546 1.00 96.06 382 SER A O 1
ATOM 3016 N N . LYS A 1 383 ? -7.623 0.756 -23.922 1.00 96.25 383 LYS A N 1
ATOM 3017 C CA . LYS A 1 383 ? -8.927 1.437 -23.853 1.00 96.25 383 LYS A CA 1
ATOM 3018 C C . LYS A 1 383 ? -9.417 1.549 -22.416 1.00 96.25 383 LYS A C 1
ATOM 3020 O O . LYS A 1 383 ? -9.398 0.555 -21.689 1.00 96.25 383 LYS A O 1
ATOM 3025 N N . LEU A 1 384 ? -9.893 2.735 -22.034 1.00 96.81 384 LEU A N 1
ATOM 3026 C CA . LEU A 1 384 ? -10.563 2.972 -20.752 1.00 96.81 384 LEU A CA 1
ATOM 3027 C C . LEU A 1 384 ? -11.810 2.081 -20.639 1.00 96.81 384 LEU A C 1
ATOM 3029 O O . LEU A 1 384 ? -12.541 1.923 -21.615 1.00 96.81 384 LEU A O 1
ATOM 3033 N N . GLN A 1 385 ? -12.022 1.500 -19.462 1.00 97.50 385 GLN A N 1
ATOM 3034 C CA . GLN A 1 385 ? -13.188 0.686 -19.120 1.00 97.50 385 GLN A CA 1
ATOM 3035 C C . GLN A 1 385 ? -14.085 1.441 -18.133 1.00 97.50 385 GLN A C 1
ATOM 3037 O O . GLN A 1 385 ? -13.587 2.250 -17.348 1.00 97.50 385 GLN A O 1
ATOM 3042 N N . ASP A 1 386 ? -15.386 1.145 -18.138 1.00 96.44 386 ASP A N 1
ATOM 3043 C CA . ASP A 1 386 ? -16.276 1.572 -17.056 1.00 96.44 386 ASP A CA 1
ATOM 3044 C C . ASP A 1 386 ? -15.935 0.773 -15.790 1.00 96.44 386 ASP A C 1
ATOM 3046 O O . ASP A 1 386 ? -16.090 -0.449 -15.734 1.00 96.44 386 ASP A O 1
ATOM 3050 N N . PHE A 1 387 ? -15.362 1.458 -14.804 1.00 97.88 387 PHE A N 1
ATOM 3051 C CA . PHE A 1 387 ? -14.850 0.862 -13.581 1.00 97.88 387 PHE A CA 1
ATOM 3052 C C . PHE A 1 387 ? -14.923 1.870 -12.437 1.00 97.88 387 PHE A C 1
ATOM 3054 O O . PHE A 1 387 ? -14.570 3.040 -12.588 1.00 97.88 387 PHE A O 1
ATOM 3061 N N . SER A 1 388 ? -15.359 1.401 -11.275 1.00 97.69 388 SER A N 1
ATOM 3062 C CA . SER A 1 388 ? -15.483 2.196 -10.058 1.00 97.69 388 SER A CA 1
ATOM 3063 C C . SER A 1 388 ? -15.390 1.292 -8.835 1.00 97.69 388 SER A C 1
ATOM 3065 O O . SER A 1 388 ? -15.767 0.120 -8.892 1.00 97.69 388 SER A O 1
ATOM 3067 N N . LEU A 1 389 ? -14.882 1.843 -7.731 1.00 98.50 389 LEU A N 1
ATOM 3068 C CA . LEU A 1 389 ? -14.856 1.159 -6.441 1.00 98.50 389 LEU A CA 1
ATOM 3069 C C . LEU A 1 389 ? -16.258 1.228 -5.817 1.00 98.50 389 LEU A C 1
ATOM 3071 O O . LEU A 1 389 ? -16.872 2.295 -5.796 1.00 98.50 389 LEU A O 1
ATOM 3075 N N . LYS A 1 390 ? -16.776 0.095 -5.340 1.00 98.12 390 LYS A N 1
ATOM 3076 C CA . LYS A 1 390 ? -18.177 -0.093 -4.932 1.00 98.12 390 LYS A CA 1
ATOM 3077 C C . LYS A 1 390 ? -18.252 -0.756 -3.562 1.00 98.12 390 LYS A C 1
ATOM 3079 O O . LYS A 1 390 ? -17.390 -1.553 -3.203 1.00 98.12 390 LYS A O 1
ATOM 3084 N N . ASN A 1 391 ? -19.331 -0.479 -2.832 1.00 97.38 391 ASN A N 1
ATOM 3085 C CA . ASN A 1 391 ? -19.687 -1.129 -1.564 1.00 97.38 391 ASN A CA 1
ATOM 3086 C C . ASN A 1 391 ? -18.637 -1.015 -0.434 1.00 97.38 391 ASN A C 1
ATOM 3088 O O . ASN A 1 391 ? -18.705 -1.775 0.530 1.00 97.38 391 ASN A O 1
ATOM 3092 N N . ILE A 1 392 ? -17.696 -0.062 -0.510 1.00 98.06 392 ILE A N 1
ATOM 3093 C CA . ILE A 1 392 ? -16.796 0.243 0.614 1.00 98.06 392 ILE A CA 1
ATOM 3094 C C . ILE A 1 392 ? -17.663 0.750 1.784 1.00 98.06 392 ILE A C 1
ATOM 3096 O O . ILE A 1 392 ? -18.472 1.661 1.585 1.00 98.06 392 ILE A O 1
ATOM 3100 N N . PRO A 1 393 ? -17.551 0.176 2.994 1.00 94.88 393 PRO A N 1
ATOM 3101 C CA . PRO A 1 393 ? -18.507 0.441 4.057 1.00 94.88 393 PRO A CA 1
ATOM 3102 C C . PRO A 1 393 ? -18.320 1.824 4.696 1.00 94.88 393 PRO A C 1
ATOM 3104 O O . PRO A 1 393 ? -17.227 2.213 5.113 1.00 94.88 393 PRO A O 1
ATOM 3107 N N . THR A 1 394 ? -19.436 2.534 4.858 1.00 91.38 394 THR A N 1
ATOM 3108 C CA . THR A 1 394 ? -19.544 3.765 5.659 1.00 91.38 394 THR A CA 1
ATOM 3109 C C . THR A 1 394 ? -19.097 3.540 7.116 1.00 91.38 394 THR A C 1
ATOM 3111 O O . THR A 1 394 ? -19.231 2.427 7.637 1.00 91.38 394 THR A O 1
ATOM 3114 N N . PRO A 1 395 ? -18.595 4.580 7.813 1.00 87.19 395 PRO A N 1
ATOM 3115 C CA . PRO A 1 395 ? -18.385 5.960 7.352 1.00 87.19 395 PRO A CA 1
ATOM 3116 C C . PRO A 1 395 ? -17.068 6.154 6.580 1.00 87.19 395 PRO A C 1
ATOM 3118 O O . PRO A 1 395 ? -16.721 7.280 6.240 1.00 87.19 395 PRO A O 1
ATOM 3121 N N . TRP A 1 396 ? -16.308 5.080 6.363 1.00 92.81 396 TRP A N 1
ATOM 3122 C CA . TRP A 1 396 ? -15.001 5.100 5.707 1.00 92.81 396 TRP A CA 1
ATOM 3123 C C . TRP A 1 396 ? -15.114 4.606 4.259 1.00 92.81 396 TRP A C 1
ATOM 3125 O O . TRP A 1 396 ? -14.248 3.891 3.758 1.00 92.81 396 TRP A O 1
ATOM 3135 N N . ASP A 1 397 ? -16.192 4.994 3.581 1.00 95.19 397 ASP A N 1
ATOM 3136 C CA . ASP A 1 397 ? -16.499 4.659 2.187 1.00 95.19 397 ASP A CA 1
ATOM 3137 C C . ASP A 1 397 ? -15.525 5.317 1.191 1.00 95.19 397 ASP A C 1
ATOM 3139 O O . ASP A 1 397 ? -15.367 4.854 0.062 1.00 95.19 397 ASP A O 1
ATOM 3143 N N . LYS A 1 398 ? -14.821 6.370 1.623 1.00 96.25 398 LYS A N 1
ATOM 3144 C CA . LYS A 1 398 ? -13.827 7.105 0.830 1.00 96.25 398 LYS A CA 1
ATOM 3145 C C . LYS A 1 398 ? -12.396 6.711 1.178 1.00 96.25 398 LYS A C 1
ATOM 3147 O O . LYS A 1 398 ? -12.047 6.582 2.349 1.00 96.25 398 LYS A O 1
ATOM 3152 N N . ILE A 1 399 ? -11.558 6.608 0.149 1.00 98.06 399 ILE A N 1
ATOM 3153 C CA . ILE A 1 399 ? -10.101 6.504 0.275 1.00 98.06 399 ILE A CA 1
ATOM 3154 C C . ILE A 1 399 ? -9.547 7.921 0.421 1.00 98.06 399 ILE A C 1
ATOM 3156 O O . ILE A 1 399 ? -9.713 8.742 -0.478 1.00 98.06 399 ILE A O 1
ATOM 3160 N N . THR A 1 400 ? -8.942 8.222 1.569 1.00 96.50 400 THR A N 1
ATOM 3161 C CA . THR A 1 400 ? -8.592 9.606 1.945 1.00 96.50 400 THR A CA 1
ATOM 3162 C C . THR A 1 400 ? -7.148 9.985 1.652 1.00 96.50 400 THR A C 1
ATOM 3164 O O . THR A 1 400 ? -6.890 11.126 1.286 1.00 96.50 400 THR A O 1
ATOM 3167 N N . GLU A 1 401 ? -6.216 9.038 1.767 1.00 97.50 401 GLU A N 1
ATOM 3168 C CA . GLU A 1 401 ? -4.829 9.228 1.334 1.00 97.50 401 GLU A CA 1
ATOM 3169 C C . GLU A 1 401 ? -4.379 7.974 0.566 1.00 97.50 401 GLU A C 1
ATOM 3171 O O . GLU A 1 401 ? -3.764 7.066 1.136 1.00 97.50 401 GLU A O 1
ATOM 3176 N N . PRO A 1 402 ? -4.736 7.860 -0.724 1.00 98.06 402 PRO A N 1
ATOM 3177 C CA . PRO A 1 402 ? -4.309 6.742 -1.556 1.00 98.06 402 PRO A CA 1
ATOM 3178 C C . PRO A 1 402 ? -2.784 6.742 -1.695 1.00 98.06 402 PRO A C 1
ATOM 3180 O O . PRO A 1 402 ? -2.188 7.757 -2.055 1.00 98.06 402 PRO A O 1
ATOM 3183 N N . ARG A 1 403 ? -2.137 5.596 -1.455 1.00 97.56 403 ARG A N 1
ATOM 3184 C CA . ARG A 1 403 ? -0.671 5.480 -1.558 1.00 97.56 403 ARG A CA 1
ATOM 3185 C C . ARG A 1 403 ? -0.195 4.500 -2.622 1.00 97.56 403 ARG A C 1
ATOM 3187 O O . ARG A 1 403 ? 0.741 4.815 -3.354 1.00 97.56 403 ARG A O 1
ATOM 3194 N N . LYS A 1 404 ? -0.810 3.320 -2.701 1.00 98.44 404 LYS A N 1
ATOM 3195 C CA . LYS A 1 404 ? -0.435 2.254 -3.639 1.00 98.44 404 LYS A CA 1
ATOM 3196 C C . LYS A 1 404 ? -1.643 1.392 -3.978 1.00 98.44 404 LYS A C 1
ATOM 3198 O O . LYS A 1 404 ? -2.448 1.104 -3.095 1.00 98.44 404 LYS A O 1
ATOM 3203 N N . ILE A 1 405 ? -1.715 0.947 -5.229 1.00 98.75 405 ILE A N 1
ATOM 3204 C CA . ILE A 1 405 ? -2.558 -0.170 -5.659 1.00 98.75 405 ILE A CA 1
ATOM 3205 C C . ILE A 1 405 ? -1.665 -1.382 -5.963 1.00 98.75 405 ILE A C 1
ATOM 3207 O O . ILE A 1 405 ? -0.556 -1.224 -6.474 1.00 98.75 405 ILE A O 1
ATOM 3211 N N . TYR A 1 406 ? -2.117 -2.586 -5.615 1.00 98.50 406 TYR A N 1
ATOM 3212 C CA . TYR A 1 406 ? -1.393 -3.833 -5.854 1.00 98.50 406 TYR A CA 1
ATOM 3213 C C . TYR A 1 406 ? -2.314 -4.907 -6.430 1.00 98.50 406 TYR A C 1
ATOM 3215 O O . TYR A 1 406 ? -3.389 -5.180 -5.893 1.00 98.50 406 TYR A O 1
ATOM 3223 N N . THR A 1 407 ? -1.844 -5.549 -7.492 1.00 97.94 407 THR A N 1
ATOM 3224 C CA . THR A 1 407 ? -2.276 -6.857 -7.968 1.00 97.94 407 THR A CA 1
ATOM 3225 C C . THR A 1 407 ? -1.165 -7.447 -8.852 1.00 97.94 407 THR A C 1
ATOM 3227 O O . THR A 1 407 ? -0.170 -6.779 -9.142 1.00 97.94 407 THR A O 1
ATOM 3230 N N . ASP A 1 408 ? -1.328 -8.691 -9.280 1.00 94.50 408 ASP A N 1
ATOM 3231 C CA . ASP A 1 408 ? -0.489 -9.368 -10.273 1.00 94.50 408 ASP A CA 1
ATOM 3232 C C . ASP A 1 408 ? -1.324 -10.469 -10.966 1.00 94.50 408 ASP A C 1
ATOM 3234 O O . ASP A 1 408 ? -2.538 -10.560 -10.750 1.00 94.50 408 ASP A O 1
ATOM 3238 N N . SER A 1 409 ? -0.699 -11.286 -11.820 1.00 92.25 409 SER A N 1
ATOM 3239 C CA . SER A 1 409 ? -1.364 -12.384 -12.544 1.00 92.25 409 SER A CA 1
ATOM 3240 C C . SER A 1 409 ? -1.923 -13.488 -11.646 1.00 92.25 409 SER A C 1
ATOM 3242 O O . SER A 1 409 ? -2.850 -14.188 -12.052 1.00 92.25 409 SER A O 1
ATOM 3244 N N . ASP A 1 410 ? -1.359 -13.648 -10.450 1.00 91.81 410 ASP A N 1
ATOM 3245 C CA . ASP A 1 410 ? -1.643 -14.756 -9.538 1.00 91.81 410 ASP A CA 1
ATOM 3246 C C . ASP A 1 410 ? -2.581 -14.306 -8.398 1.00 91.81 410 ASP A C 1
ATOM 3248 O O . ASP A 1 410 ? -3.117 -15.123 -7.644 1.00 91.81 410 ASP A O 1
ATOM 3252 N N . THR A 1 411 ? -2.802 -12.995 -8.283 1.00 95.62 411 THR A N 1
ATOM 3253 C CA . THR A 1 411 ? -3.628 -12.352 -7.266 1.00 95.62 411 THR A CA 1
ATOM 3254 C C . THR A 1 411 ? -5.057 -12.128 -7.786 1.00 95.62 411 THR A C 1
ATOM 3256 O O . THR A 1 411 ? -5.254 -11.341 -8.716 1.00 95.62 411 THR A O 1
ATOM 3259 N N . PRO A 1 412 ? -6.094 -12.750 -7.185 1.00 96.12 412 PRO A N 1
ATOM 3260 C CA . PRO A 1 412 ? -7.475 -12.653 -7.663 1.00 96.12 412 PRO A CA 1
ATOM 3261 C C . PRO A 1 412 ? -8.159 -11.332 -7.278 1.00 96.12 412 PRO A C 1
ATOM 3263 O O . PRO A 1 412 ? -9.173 -10.985 -7.875 1.00 96.12 412 PRO A O 1
ATOM 3266 N N . SER A 1 413 ? -7.586 -10.576 -6.339 1.00 98.19 413 SER A N 1
ATOM 3267 C CA . SER A 1 413 ? -8.129 -9.320 -5.806 1.00 98.19 413 SER A CA 1
ATOM 3268 C C . SER A 1 413 ? -7.298 -8.099 -6.236 1.00 98.19 413 SER A C 1
ATOM 3270 O O . SER A 1 413 ? -6.138 -8.213 -6.642 1.00 98.19 413 SER A O 1
ATOM 3272 N N . LEU A 1 414 ? -7.876 -6.906 -6.134 1.00 98.56 414 LEU A N 1
ATOM 3273 C CA . LEU A 1 414 ? -7.162 -5.632 -6.100 1.00 98.56 414 LEU A CA 1
ATOM 3274 C C . LEU A 1 414 ? -6.978 -5.215 -4.642 1.00 98.56 414 LEU A C 1
ATOM 3276 O O . LEU A 1 414 ? -7.936 -5.237 -3.872 1.00 98.56 414 LEU A O 1
ATOM 3280 N N . TYR A 1 415 ? -5.779 -4.766 -4.280 1.00 98.81 415 TYR A N 1
ATOM 3281 C CA . TYR A 1 415 ? -5.519 -4.204 -2.957 1.00 98.81 415 TYR A CA 1
ATOM 3282 C C . TYR A 1 415 ? -5.151 -2.727 -3.054 1.00 98.81 415 TYR A C 1
ATOM 3284 O O . TYR A 1 415 ? -4.378 -2.343 -3.932 1.00 98.81 415 TYR A O 1
ATOM 3292 N N . ILE A 1 416 ? -5.666 -1.893 -2.146 1.00 98.88 416 ILE A N 1
ATOM 3293 C CA . ILE A 1 416 ? -5.364 -0.452 -2.101 1.00 98.88 416 ILE A CA 1
ATOM 3294 C C . ILE A 1 416 ? -4.954 -0.042 -0.686 1.00 98.88 416 ILE A C 1
ATOM 3296 O O . ILE A 1 416 ? -5.690 -0.272 0.270 1.00 98.88 416 ILE A O 1
ATOM 3300 N N . LEU A 1 417 ? -3.798 0.611 -0.560 1.00 98.81 417 LEU A N 1
ATOM 3301 C CA . LEU A 1 417 ? -3.334 1.230 0.682 1.00 98.81 417 LEU A CA 1
ATOM 3302 C C . LEU A 1 417 ? -3.891 2.657 0.810 1.00 98.81 417 LEU A C 1
ATOM 3304 O O . LEU A 1 417 ? -3.586 3.518 -0.020 1.00 98.81 417 LEU A O 1
ATOM 3308 N N . ASP A 1 418 ? -4.658 2.891 1.876 1.00 98.56 418 ASP A N 1
ATOM 3309 C CA . ASP A 1 418 ? -5.237 4.178 2.286 1.00 98.56 418 ASP A CA 1
ATOM 3310 C C . ASP A 1 418 ? -4.601 4.589 3.621 1.00 98.56 418 ASP A C 1
ATOM 3312 O O . ASP A 1 418 ? -4.948 4.053 4.680 1.00 98.56 418 ASP A O 1
ATOM 3316 N N . THR A 1 419 ? -3.623 5.500 3.584 1.00 97.62 419 THR A N 1
ATOM 3317 C CA . THR A 1 419 ? -2.847 5.872 4.782 1.00 97.62 419 THR A CA 1
ATOM 3318 C C . THR A 1 419 ? -3.643 6.742 5.747 1.00 97.62 419 THR A C 1
ATOM 3320 O O . THR A 1 419 ? -3.455 6.623 6.958 1.00 97.62 419 THR A O 1
ATOM 3323 N N . GLY A 1 420 ? -4.610 7.510 5.239 1.00 96.06 420 GLY A N 1
ATOM 3324 C CA . GLY A 1 420 ? -5.461 8.405 6.025 1.00 96.06 420 GLY A CA 1
ATOM 3325 C C . GLY A 1 420 ? -6.437 7.650 6.928 1.00 96.06 420 GLY A C 1
ATOM 3326 O O . GLY A 1 420 ? -6.748 8.119 8.020 1.00 96.06 420 GLY A O 1
ATOM 3327 N N . GLN A 1 421 ? -6.848 6.442 6.520 1.00 95.31 421 GLN A N 1
ATOM 3328 C CA . GLN A 1 421 ? -7.605 5.497 7.357 1.00 95.31 421 GLN A CA 1
ATOM 3329 C C . GLN A 1 421 ? -6.746 4.335 7.893 1.00 95.31 421 GLN A C 1
ATOM 3331 O O . GLN A 1 421 ? -7.290 3.387 8.456 1.00 95.31 421 GLN A O 1
ATOM 3336 N N . LYS A 1 422 ? -5.416 4.384 7.706 1.00 97.44 422 LYS A N 1
ATOM 3337 C CA . LYS A 1 422 ? -4.440 3.351 8.109 1.00 97.44 422 LYS A CA 1
ATOM 3338 C C . LYS A 1 422 ? -4.896 1.927 7.776 1.00 97.44 422 LYS A C 1
ATOM 3340 O O . LYS A 1 422 ? -4.903 1.047 8.635 1.00 97.44 422 LYS A O 1
ATOM 3345 N N . ARG A 1 423 ? -5.292 1.687 6.528 1.00 98.00 423 ARG A N 1
ATOM 3346 C CA . ARG A 1 423 ? -5.848 0.393 6.110 1.00 98.00 423 ARG A CA 1
ATOM 3347 C C . ARG A 1 423 ? -5.355 -0.061 4.749 1.00 98.00 423 ARG A C 1
ATOM 3349 O O . ARG A 1 423 ? -4.960 0.747 3.910 1.00 98.00 423 ARG A O 1
ATOM 3356 N N . ILE A 1 424 ? -5.470 -1.363 4.522 1.00 98.75 424 ILE A N 1
ATOM 3357 C CA . ILE A 1 424 ? -5.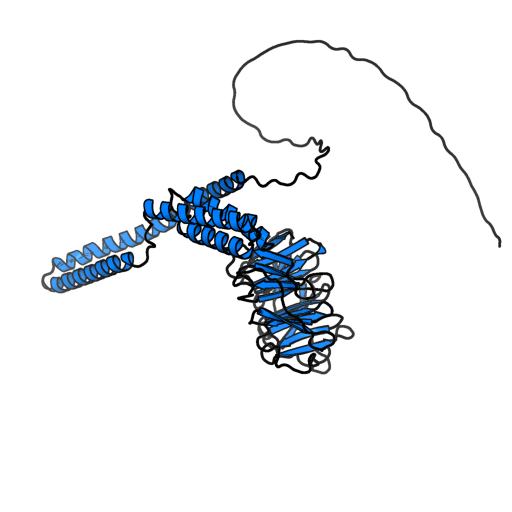394 -1.963 3.192 1.00 98.75 424 ILE A CA 1
ATOM 3358 C C . ILE A 1 424 ? -6.787 -2.491 2.855 1.00 98.75 424 ILE A C 1
ATOM 3360 O O . ILE A 1 424 ? -7.329 -3.326 3.574 1.00 98.75 424 ILE A O 1
ATOM 3364 N N . LEU A 1 425 ? -7.382 -1.962 1.793 1.00 98.75 425 LEU A N 1
ATOM 3365 C CA . LEU A 1 425 ? -8.643 -2.428 1.223 1.00 98.75 425 LEU A CA 1
ATOM 3366 C C . LEU A 1 425 ? -8.375 -3.617 0.303 1.00 98.75 425 LEU A C 1
ATOM 3368 O O . LEU A 1 425 ? -7.383 -3.601 -0.423 1.00 98.75 425 LEU A O 1
ATOM 3372 N N . GLU A 1 426 ? -9.278 -4.590 0.292 1.00 98.69 426 GLU A N 1
ATOM 3373 C CA . GLU A 1 426 ? -9.332 -5.671 -0.688 1.00 98.69 426 GLU A CA 1
ATOM 3374 C C . GLU A 1 426 ? -10.657 -5.592 -1.456 1.00 98.69 426 GLU A C 1
ATOM 3376 O O . GLU A 1 426 ? -11.735 -5.528 -0.857 1.00 98.69 426 GLU A O 1
ATOM 3381 N N . LEU A 1 427 ? -10.571 -5.594 -2.785 1.00 98.75 427 LEU A N 1
ATOM 3382 C CA .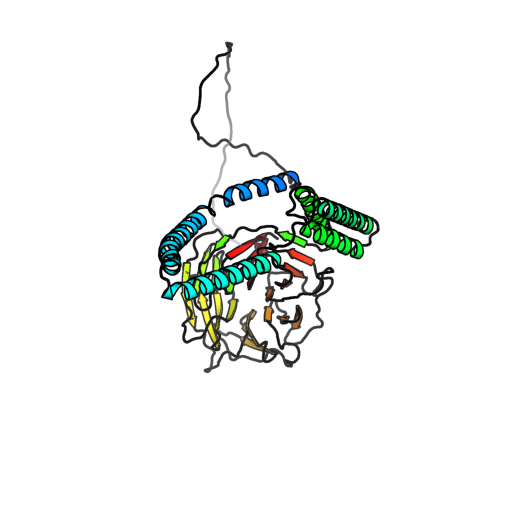 LEU A 1 427 ? -11.702 -5.546 -3.709 1.00 98.75 427 LEU A CA 1
ATOM 3383 C C . LEU A 1 427 ? -11.543 -6.622 -4.789 1.00 98.75 427 LEU A C 1
ATOM 3385 O O . LEU A 1 427 ? -10.428 -7.056 -5.072 1.00 98.75 427 LEU A O 1
ATOM 3389 N N . ASP A 1 428 ? -12.629 -7.026 -5.437 1.00 98.44 428 ASP A N 1
ATOM 3390 C CA . ASP A 1 428 ? -12.543 -7.859 -6.638 1.00 98.44 428 ASP A CA 1
ATOM 3391 C C . ASP A 1 428 ? -12.055 -7.062 -7.872 1.00 98.44 428 ASP A C 1
ATOM 3393 O O . ASP A 1 428 ? -11.814 -5.849 -7.832 1.00 98.44 428 ASP A O 1
ATOM 3397 N N . LYS A 1 429 ? -11.898 -7.755 -9.006 1.00 97.62 429 LYS A N 1
ATOM 3398 C CA . LYS A 1 429 ? -11.443 -7.165 -10.280 1.00 97.62 429 LYS A CA 1
ATOM 3399 C C . LYS A 1 429 ? -12.500 -6.290 -10.976 1.00 97.62 429 LYS A C 1
ATOM 3401 O O . LYS A 1 429 ? -12.167 -5.635 -11.970 1.00 97.62 429 LYS A O 1
ATOM 3406 N N . ASP A 1 430 ? -13.726 -6.241 -10.452 1.00 97.81 430 ASP A N 1
ATOM 3407 C CA . ASP A 1 430 ? -14.848 -5.400 -10.899 1.00 97.81 430 ASP A CA 1
ATOM 3408 C C . ASP A 1 430 ? -15.115 -4.210 -9.948 1.00 97.81 430 ASP A C 1
ATOM 3410 O O . ASP A 1 430 ? -16.016 -3.389 -10.184 1.00 97.81 430 ASP A O 1
ATOM 3414 N N . GLY A 1 431 ? -14.266 -4.076 -8.921 1.00 98.31 431 GLY A N 1
ATOM 3415 C CA . GLY A 1 431 ? -14.202 -2.964 -7.982 1.00 98.31 431 GLY A CA 1
ATOM 3416 C C . GLY A 1 431 ? -15.103 -3.122 -6.760 1.00 98.31 431 GLY A C 1
ATOM 3417 O O . GLY A 1 431 ? -15.251 -2.161 -6.008 1.00 98.31 431 GLY A O 1
ATOM 3418 N N . VAL A 1 432 ? -15.718 -4.285 -6.539 1.00 98.69 432 VAL A N 1
ATOM 3419 C CA . VAL A 1 432 ? -16.576 -4.520 -5.371 1.00 98.69 432 VAL A CA 1
ATOM 3420 C C . VAL A 1 432 ? -15.718 -4.831 -4.149 1.00 98.69 432 VAL A C 1
ATOM 3422 O O . VAL A 1 432 ? -14.858 -5.708 -4.180 1.00 98.69 432 VAL A O 1
ATOM 3425 N N . PHE A 1 433 ? -15.952 -4.103 -3.061 1.00 98.75 433 PHE A N 1
ATOM 3426 C CA . PHE A 1 433 ? -15.314 -4.330 -1.768 1.00 98.75 433 PHE A CA 1
ATOM 3427 C C . PHE A 1 433 ? -15.540 -5.759 -1.244 1.00 98.75 433 PHE A C 1
ATOM 3429 O O . PHE A 1 433 ? -16.675 -6.235 -1.200 1.00 98.75 433 PHE A O 1
ATOM 3436 N N . ILE A 1 434 ? -14.461 -6.406 -0.791 1.00 98.50 434 ILE A N 1
ATOM 3437 C CA . ILE A 1 434 ? -14.479 -7.728 -0.146 1.00 98.50 434 ILE A CA 1
ATOM 3438 C C . ILE A 1 434 ? -14.256 -7.587 1.365 1.00 98.50 434 ILE A C 1
ATOM 3440 O O . ILE A 1 434 ? -15.015 -8.145 2.157 1.00 98.50 434 ILE A O 1
ATOM 3444 N N . ARG A 1 435 ? -13.177 -6.902 1.770 1.00 98.44 435 ARG A N 1
ATOM 3445 C CA . ARG A 1 435 ? -12.751 -6.745 3.174 1.00 98.44 435 ARG A CA 1
ATOM 3446 C C . ARG A 1 435 ? -11.713 -5.635 3.333 1.00 98.44 435 ARG A C 1
ATOM 3448 O O . ARG A 1 435 ? -11.209 -5.092 2.350 1.00 98.44 435 ARG A O 1
ATOM 3455 N N . GLN A 1 436 ? -11.358 -5.313 4.575 1.00 98.50 436 GLN A N 1
ATOM 3456 C CA . GLN A 1 436 ? -10.245 -4.409 4.874 1.00 98.50 436 GLN A CA 1
ATOM 3457 C C . GLN A 1 436 ? -9.385 -4.879 6.047 1.00 98.50 436 GLN A C 1
ATOM 3459 O O . GLN A 1 436 ? -9.865 -5.498 6.993 1.00 98.50 436 GLN A O 1
ATOM 3464 N N . TYR A 1 437 ? -8.108 -4.520 6.005 1.00 98.31 437 TYR A N 1
ATOM 3465 C CA . TYR A 1 437 ? -7.124 -4.788 7.045 1.00 98.31 437 TYR A CA 1
ATOM 3466 C C . TYR A 1 437 ? -6.776 -3.469 7.734 1.00 98.31 437 TYR A C 1
ATOM 3468 O O . TYR A 1 437 ? -6.085 -2.634 7.149 1.00 98.31 437 TYR A O 1
ATOM 3476 N N . ALA A 1 438 ? -7.279 -3.256 8.952 1.00 97.69 438 ALA A N 1
ATOM 3477 C CA . ALA A 1 438 ? -6.990 -2.058 9.739 1.00 97.69 438 ALA A CA 1
ATOM 3478 C C . ALA A 1 438 ? -5.646 -2.226 10.464 1.00 97.69 438 ALA A C 1
ATOM 3480 O O . ALA A 1 438 ? -5.473 -3.148 11.266 1.00 97.69 438 ALA A O 1
ATOM 3481 N N . LEU A 1 439 ? -4.694 -1.349 10.150 1.00 98.12 439 LEU A N 1
ATOM 3482 C CA . LEU A 1 439 ? -3.316 -1.389 10.636 1.00 98.12 439 LEU A CA 1
ATOM 3483 C C . LEU A 1 439 ? -3.198 -0.726 12.026 1.00 98.12 439 LEU A C 1
ATOM 3485 O O . LEU A 1 439 ? -4.063 0.072 12.393 1.00 98.12 439 LEU A O 1
ATOM 3489 N N . PRO A 1 440 ? -2.133 -1.014 12.800 1.00 96.69 440 PRO A N 1
ATOM 3490 C CA . PRO A 1 440 ? -1.968 -0.465 14.145 1.00 96.69 440 PRO A CA 1
ATOM 3491 C C . PRO A 1 440 ? -1.955 1.070 14.194 1.00 96.69 440 PRO A C 1
ATOM 3493 O O . PRO A 1 440 ? -1.296 1.726 13.386 1.00 96.69 440 PRO A O 1
ATOM 3496 N N . ASP A 1 441 ? -2.585 1.657 15.218 1.00 92.06 441 ASP A N 1
ATOM 3497 C CA . ASP A 1 441 ? -2.660 3.118 15.410 1.00 92.06 441 ASP A CA 1
ATOM 3498 C C . ASP A 1 441 ? -1.287 3.805 15.466 1.00 92.06 441 ASP A C 1
ATOM 3500 O O . ASP A 1 441 ? -1.164 4.983 15.121 1.00 92.06 441 ASP A O 1
ATOM 3504 N N . ASN A 1 442 ? -0.250 3.082 15.899 1.00 94.06 442 ASN A N 1
ATOM 3505 C CA . ASN A 1 442 ? 1.126 3.569 15.974 1.00 94.06 442 ASN A CA 1
ATOM 3506 C C . ASN A 1 442 ? 1.883 3.504 14.635 1.00 94.06 442 ASN A C 1
ATOM 3508 O O . ASN A 1 442 ? 3.076 3.802 14.617 1.00 94.06 442 ASN A O 1
ATOM 3512 N N . PHE A 1 443 ? 1.236 3.100 13.538 1.00 96.25 443 PHE A N 1
ATOM 3513 C CA . PHE A 1 443 ? 1.769 3.283 12.192 1.00 96.25 443 PHE A CA 1
ATOM 3514 C C . PHE A 1 443 ? 1.499 4.725 11.750 1.00 96.25 443 PHE A C 1
ATOM 3516 O O . PHE A 1 443 ? 0.367 5.204 11.785 1.00 96.25 443 PHE A O 1
ATOM 3523 N N . ASP A 1 444 ? 2.550 5.438 11.376 1.00 92.88 444 ASP A N 1
ATOM 3524 C CA . ASP A 1 444 ? 2.574 6.882 11.127 1.00 92.88 444 ASP A CA 1
ATOM 3525 C C . ASP A 1 444 ? 3.201 7.242 9.771 1.00 92.88 444 ASP A C 1
ATOM 3527 O O . ASP A 1 444 ? 3.036 8.365 9.299 1.00 92.88 444 ASP A O 1
ATOM 3531 N N . LYS A 1 445 ? 3.878 6.291 9.116 1.00 95.00 445 LYS A N 1
ATOM 3532 C CA . LYS A 1 445 ? 4.527 6.487 7.817 1.00 95.00 445 LYS A CA 1
ATOM 3533 C C . LYS A 1 445 ? 4.519 5.196 7.001 1.00 95.00 445 LYS A C 1
ATOM 3535 O O . LYS A 1 445 ? 5.566 4.606 6.723 1.00 95.00 445 LYS A O 1
ATOM 3540 N N . ILE A 1 446 ? 3.324 4.750 6.630 1.00 97.38 446 ILE A N 1
ATOM 3541 C CA . ILE A 1 446 ? 3.135 3.566 5.790 1.00 97.38 446 ILE A CA 1
ATOM 3542 C C . ILE A 1 446 ? 3.420 3.970 4.340 1.00 97.38 446 ILE A C 1
ATOM 3544 O O . ILE A 1 446 ? 2.684 4.775 3.772 1.00 97.38 446 ILE A O 1
ATOM 3548 N N . THR A 1 447 ? 4.504 3.476 3.742 1.00 95.75 447 THR A N 1
ATOM 3549 C CA . THR A 1 447 ? 4.925 3.921 2.398 1.00 95.75 447 THR A CA 1
ATOM 3550 C C . THR A 1 447 ? 4.635 2.913 1.300 1.00 95.75 447 THR A C 1
ATOM 3552 O O . THR A 1 447 ? 4.462 3.336 0.153 1.00 95.75 447 THR A O 1
ATOM 3555 N N . ASP A 1 448 ? 4.585 1.622 1.640 1.00 97.94 448 ASP A N 1
ATOM 3556 C CA . ASP A 1 448 ? 4.492 0.513 0.693 1.00 97.94 448 ASP A CA 1
ATOM 3557 C C . ASP A 1 448 ? 3.870 -0.748 1.326 1.00 97.94 448 ASP A C 1
ATOM 3559 O O . ASP A 1 448 ? 3.862 -0.912 2.549 1.00 97.94 448 ASP A O 1
ATOM 3563 N N . PHE A 1 449 ? 3.381 -1.661 0.488 1.00 98.12 449 PHE A N 1
ATOM 3564 C CA . PHE A 1 449 ? 2.983 -3.016 0.868 1.00 98.12 449 PHE A CA 1
ATOM 3565 C C . PHE A 1 449 ? 3.112 -3.993 -0.314 1.00 98.12 449 PHE A C 1
ATOM 3567 O O . PHE A 1 449 ? 3.055 -3.586 -1.478 1.00 98.12 449 PHE A O 1
ATOM 3574 N N . ILE A 1 450 ? 3.258 -5.284 -0.022 1.00 97.25 450 ILE A N 1
ATOM 3575 C CA . ILE A 1 450 ? 3.269 -6.385 -1.000 1.00 97.25 450 ILE A CA 1
ATOM 3576 C C . ILE A 1 450 ? 2.324 -7.483 -0.512 1.00 97.25 450 ILE A C 1
ATOM 3578 O O . ILE A 1 450 ? 2.304 -7.790 0.680 1.00 97.25 450 ILE A O 1
ATOM 3582 N N . VAL A 1 451 ? 1.568 -8.089 -1.428 1.00 96.94 451 VAL A N 1
ATOM 3583 C CA . VAL A 1 451 ? 0.686 -9.232 -1.150 1.00 96.94 451 VAL A CA 1
ATOM 3584 C C . VAL A 1 451 ? 1.285 -10.494 -1.762 1.00 96.94 451 VAL A C 1
ATOM 3586 O O . VAL A 1 451 ? 1.851 -10.455 -2.848 1.00 96.94 451 VAL A O 1
ATOM 3589 N N . SER A 1 452 ? 1.144 -11.625 -1.078 1.00 94.31 452 SER A N 1
ATOM 3590 C CA . SER A 1 452 ? 1.401 -12.952 -1.636 1.00 94.31 452 SER A CA 1
ATOM 3591 C C . SER A 1 452 ? 0.271 -13.884 -1.232 1.00 94.31 452 SER A C 1
ATOM 3593 O O . SER A 1 452 ? 0.204 -14.370 -0.098 1.00 94.31 452 SER A O 1
ATOM 3595 N N . VAL A 1 453 ? -0.608 -14.166 -2.192 1.00 92.00 453 VAL A N 1
ATOM 3596 C CA . VAL A 1 453 ? -1.725 -15.108 -2.034 1.00 92.00 453 VAL A CA 1
ATOM 3597 C C . VAL A 1 453 ? -1.206 -16.516 -1.740 1.00 92.00 453 VAL A C 1
ATOM 3599 O O . VAL A 1 453 ? -1.728 -17.202 -0.864 1.00 92.00 453 VAL A O 1
ATOM 3602 N N . LYS A 1 454 ? -0.109 -16.922 -2.395 1.00 91.75 454 LYS A N 1
ATOM 3603 C CA . LYS A 1 454 ? 0.521 -18.239 -2.216 1.00 91.75 454 LYS A CA 1
ATOM 3604 C C . LYS A 1 454 ? 0.985 -18.497 -0.779 1.00 91.75 454 LYS A C 1
ATOM 3606 O O . LYS A 1 454 ? 0.863 -19.621 -0.301 1.00 91.75 454 LYS A O 1
ATOM 3611 N N . SER A 1 455 ? 1.527 -17.486 -0.099 1.00 92.75 455 SER A N 1
ATOM 3612 C CA . SER A 1 455 ? 1.924 -17.594 1.314 1.00 92.75 455 SER A CA 1
ATOM 3613 C C . SER A 1 455 ? 0.840 -17.128 2.287 1.00 92.75 455 SER A C 1
ATOM 3615 O O . SER A 1 455 ? 1.045 -17.241 3.493 1.00 92.75 455 SER A O 1
ATOM 3617 N N . LYS A 1 456 ? -0.287 -16.604 1.781 1.00 94.88 456 LYS A N 1
ATOM 3618 C CA . LYS A 1 456 ? -1.347 -15.949 2.558 1.00 94.88 456 LYS A CA 1
ATOM 3619 C C . LYS A 1 456 ? -0.820 -14.826 3.455 1.00 94.88 456 LYS A C 1
ATOM 3621 O O . LYS A 1 456 ? -1.131 -14.764 4.645 1.00 94.88 456 LYS A O 1
ATOM 3626 N N . LYS A 1 457 ? 0.025 -13.955 2.891 1.00 96.50 457 LYS A N 1
ATOM 3627 C CA . LYS A 1 457 ? 0.644 -12.834 3.616 1.00 96.50 457 LYS A CA 1
ATOM 3628 C C . LYS A 1 457 ? 0.444 -11.498 2.917 1.00 96.50 457 LYS A C 1
ATOM 3630 O O . LYS A 1 457 ? 0.450 -11.421 1.689 1.00 96.50 457 LYS A O 1
ATOM 3635 N N . ILE A 1 458 ? 0.383 -10.449 3.729 1.00 97.81 458 ILE A N 1
ATOM 3636 C CA . ILE A 1 458 ? 0.677 -9.077 3.324 1.00 97.81 458 ILE A CA 1
ATOM 3637 C C . ILE A 1 458 ? 1.884 -8.614 4.136 1.00 97.81 458 ILE A C 1
ATOM 3639 O O . ILE A 1 458 ? 1.882 -8.720 5.361 1.00 97.81 458 ILE A O 1
ATOM 3643 N N . TRP A 1 459 ? 2.897 -8.066 3.471 1.00 98.06 459 TRP A N 1
ATOM 3644 C CA . TRP A 1 459 ? 3.994 -7.371 4.139 1.00 98.06 459 TRP A CA 1
ATOM 3645 C C . TRP A 1 459 ? 3.828 -5.870 3.970 1.00 98.06 459 TRP A C 1
ATOM 3647 O O . TRP A 1 459 ? 3.622 -5.385 2.859 1.00 98.06 459 TRP A O 1
ATOM 3657 N N . VAL A 1 460 ? 3.909 -5.139 5.079 1.00 98.31 460 VAL A N 1
ATOM 3658 C CA . VAL A 1 460 ? 3.632 -3.700 5.149 1.00 98.31 460 VAL A CA 1
ATOM 3659 C C . VAL A 1 460 ? 4.888 -2.970 5.598 1.00 98.31 460 VAL A C 1
ATOM 3661 O O . VAL A 1 460 ? 5.475 -3.313 6.625 1.00 98.31 460 VAL A O 1
ATOM 3664 N N . LEU A 1 461 ? 5.288 -1.950 4.844 1.00 97.88 461 LEU A N 1
ATOM 3665 C CA . LEU A 1 461 ? 6.412 -1.083 5.171 1.00 97.88 461 LEU A CA 1
ATOM 3666 C C . LEU A 1 461 ? 5.904 0.162 5.909 1.00 97.88 461 LEU A C 1
ATOM 3668 O O . LEU A 1 461 ? 5.212 0.995 5.322 1.00 97.88 461 LEU A O 1
ATOM 3672 N N . ASN A 1 462 ? 6.274 0.302 7.184 1.00 97.38 462 ASN A N 1
ATOM 3673 C CA . ASN A 1 462 ? 6.004 1.497 7.987 1.00 97.38 462 ASN A CA 1
ATOM 3674 C C . ASN A 1 462 ? 7.306 2.027 8.611 1.00 97.38 462 ASN A C 1
ATOM 3676 O O . ASN A 1 462 ? 7.987 1.322 9.360 1.00 97.38 462 ASN A O 1
ATOM 3680 N N . ASN A 1 463 ? 7.655 3.278 8.302 1.00 94.75 463 ASN A N 1
ATOM 3681 C CA . ASN A 1 463 ? 9.000 3.837 8.488 1.00 94.75 463 ASN A CA 1
ATOM 3682 C C . ASN A 1 463 ? 10.085 2.934 7.873 1.00 94.75 463 ASN A C 1
ATOM 3684 O O . ASN A 1 463 ? 10.091 2.696 6.671 1.00 94.75 463 ASN A O 1
ATOM 3688 N N . ASN A 1 464 ? 10.993 2.425 8.706 1.00 95.12 464 ASN A N 1
ATOM 3689 C CA . ASN A 1 464 ? 12.129 1.600 8.305 1.00 95.12 464 ASN A CA 1
ATOM 3690 C C . ASN A 1 464 ? 11.898 0.114 8.653 1.00 95.12 464 ASN A C 1
ATOM 3692 O O . ASN A 1 464 ? 12.845 -0.675 8.694 1.00 95.12 464 ASN A O 1
ATOM 3696 N N . ASN A 1 465 ? 10.652 -0.248 8.976 1.00 96.25 465 ASN A N 1
ATOM 3697 C CA . ASN A 1 465 ? 10.262 -1.560 9.473 1.00 96.25 465 ASN A CA 1
ATOM 3698 C C . ASN A 1 465 ? 9.316 -2.261 8.496 1.00 96.25 465 ASN A C 1
ATOM 3700 O O . ASN A 1 465 ? 8.330 -1.666 8.055 1.00 96.25 465 ASN A O 1
ATOM 3704 N N . VAL A 1 466 ? 9.564 -3.546 8.243 1.00 97.31 466 VAL A N 1
ATOM 3705 C CA . VAL A 1 466 ? 8.598 -4.436 7.588 1.00 97.31 466 VAL A CA 1
ATOM 3706 C C . VAL A 1 466 ? 7.851 -5.214 8.658 1.00 97.31 466 VAL A C 1
ATOM 3708 O O . VAL A 1 466 ? 8.459 -5.820 9.544 1.00 97.31 466 VAL A O 1
ATOM 3711 N N . TYR A 1 467 ? 6.533 -5.216 8.540 1.00 97.19 467 TYR A N 1
ATOM 3712 C CA . TYR A 1 467 ? 5.611 -5.989 9.358 1.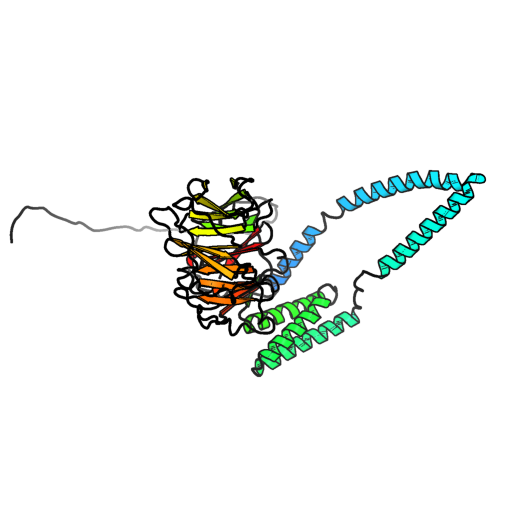00 97.19 467 TYR A CA 1
ATOM 3713 C C . TYR A 1 467 ? 4.943 -7.047 8.488 1.00 97.19 467 TYR A C 1
ATOM 3715 O O . TYR A 1 467 ? 4.716 -6.814 7.301 1.00 97.19 467 TYR A O 1
ATOM 3723 N N . GLU A 1 468 ? 4.611 -8.191 9.075 1.00 96.62 468 GLU A N 1
ATOM 3724 C CA . GLU A 1 468 ? 3.877 -9.257 8.400 1.00 96.62 468 GLU A CA 1
ATOM 3725 C C . GLU A 1 468 ? 2.451 -9.360 8.949 1.00 96.62 468 GLU A C 1
ATOM 3727 O O . GLU A 1 468 ? 2.226 -9.325 10.158 1.00 96.62 468 GLU A O 1
ATOM 3732 N N . ILE A 1 469 ? 1.495 -9.514 8.038 1.00 96.12 469 ILE A N 1
ATOM 3733 C CA . ILE A 1 469 ? 0.082 -9.776 8.294 1.00 96.12 469 ILE A CA 1
ATOM 3734 C C . ILE A 1 469 ? -0.278 -11.100 7.614 1.00 96.12 469 ILE A C 1
ATOM 3736 O O . ILE A 1 469 ? 0.156 -11.363 6.493 1.00 96.12 469 ILE A O 1
ATOM 3740 N N . THR A 1 470 ? -1.075 -11.931 8.286 1.00 94.00 470 THR A N 1
ATOM 3741 C CA . THR A 1 470 ? -1.645 -13.162 7.706 1.00 94.00 470 THR A CA 1
ATOM 3742 C C . THR A 1 470 ? -3.073 -12.888 7.245 1.00 94.00 470 THR A C 1
ATOM 3744 O O . THR A 1 470 ? -3.791 -12.167 7.941 1.00 94.00 470 THR A O 1
ATOM 3747 N N . ILE A 1 471 ? -3.456 -13.434 6.085 1.00 89.75 471 ILE A N 1
ATOM 3748 C CA . ILE A 1 471 ? -4.745 -13.184 5.412 1.00 89.75 471 ILE A CA 1
ATOM 3749 C C . ILE A 1 471 ? -5.519 -14.459 5.061 1.00 89.75 471 ILE A C 1
ATOM 3751 O O . ILE A 1 471 ? -4.884 -15.529 4.924 1.00 89.75 471 ILE A O 1
#

InterPro domains:
  IPR011042 Six-bladed beta-propeller, TolB-like [G3DSA:2.120.10.30] (209-470)

Sequence (471 aa):
LKSVKSISKLKNKVKKPKKITTLPAENSEEKPTTDNFQKEFMSKDSRDDHLLKDEEINYSPELYVHYYQEKKALKENKSGKKFITIFKSIFSFLKNSFTWFLGLYTNKDKRKFFYIIVAAILIIIIGLVIGFKGKGKSSLGNLDSQKILDQAIAAQKDGKNALSLGDSEKAKQNFINAISKAETIKTNSLVSKDSQAVIVISYQELDKLTSTTRFSALEPIITVSDNIKNLYISSGEAYLTTDTDIYKASLLGGKPQKVATLPKNKGNFVSGTNFGTILYFYTSNQNVFEFDPRTDKLTQTQIADDGRWETANAISNYVGSLYLLDGVSGQIYRHSSSKDIFQKGEEYIASTNGLKQSLSLTIDGSVYVLKGDGTVSKFQRSKLQDFSLKNIPTPWDKITEPRKIYTDSDTPSLYILDTGQKRILELDKDGVFIRQYALPDNFDKITDFIVSVKSKKIWVLNNNNVYEITI